Protein AF-0000000081537541 (afdb_homodimer)

Nearest PDB structures (foldseek):
  6d6q-assembly1_D  TM=9.094E-01  e=2.264E-18  Homo sapiens
  5g06-assembly1_D  TM=9.014E-01  e=6.339E-17  Saccharomyces cerevisiae
  8r1o-assembly1_D  TM=8.313E-01  e=4.407E-17  Thermochaetoides thermophila DSM 1495
  3hkm-assembly1_A  TM=9.143E-01  e=2.128E-15  Oryza sativa Japonica Group
  3hkm-assembly2_B  TM=8.885E-01  e=9.682E-16  Oryza sativa Japonica Group

Organism: NCBI:txid157183

Structure (mmCIF, N/CA/C/O backbone):
data_AF-0000000081537541-model_v1
#
loop_
_entity.id
_entity.type
_entity.pdbx_description
1 polymer 'Exoribonuclease phosphorolytic domain-containing protein'
#
loop_
_atom_site.group_PDB
_atom_site.id
_atom_site.type_symbol
_atom_site.label_atom_id
_atom_site.label_alt_id
_atom_site.label_comp_id
_atom_site.label_asym_id
_atom_site.label_entity_id
_atom_site.label_seq_id
_atom_site.pdbx_PDB_ins_code
_atom_site.Cartn_x
_atom_site.Cartn_y
_atom_site.Cartn_z
_atom_site.occupancy
_atom_site.B_iso_or_equiv
_atom_site.auth_seq_id
_atom_site.auth_comp_id
_atom_site.auth_asym_id
_atom_site.auth_atom_id
_atom_site.pdbx_PDB_model_num
ATOM 1 N N . MET A 1 1 ? -30.278 13.221 5.027 1 41.8 1 MET A N 1
ATOM 2 C CA . MET A 1 1 ? -29.806 13.051 3.656 1 41.8 1 MET A CA 1
ATOM 3 C C . MET A 1 1 ? -28.626 12.086 3.602 1 41.8 1 MET A C 1
ATOM 5 O O . MET A 1 1 ? -27.782 12.081 4.499 1 41.8 1 MET A O 1
ATOM 9 N N . SER A 1 2 ? -28.846 10.887 2.938 1 62.01 2 SER A N 1
ATOM 10 C CA . SER A 1 2 ? -27.91 9.779 2.782 1 62.01 2 SER A CA 1
ATOM 11 C C . SER A 1 2 ? -26.612 10.239 2.128 1 62.01 2 SER A C 1
ATOM 13 O O . SER A 1 2 ? -26.621 11.137 1.283 1 62.01 2 SER A O 1
ATOM 15 N N . ARG A 1 3 ? -25.535 10.062 2.59 1 80.06 3 ARG A N 1
ATOM 16 C CA . ARG A 1 3 ? -24.21 10.43 2.101 1 80.06 3 ARG A CA 1
ATOM 17 C C . ARG A 1 3 ? -23.972 9.879 0.699 1 80.06 3 ARG A C 1
ATOM 19 O O . ARG A 1 3 ? -24.306 8.727 0.414 1 80.06 3 ARG A O 1
ATOM 26 N N . THR A 1 4 ? -23.717 10.811 -0.245 1 85.95 4 THR A N 1
ATOM 27 C CA . THR A 1 4 ? -23.354 10.396 -1.595 1 85.95 4 THR A CA 1
ATOM 28 C C . THR A 1 4 ? -22.022 9.651 -1.591 1 85.95 4 THR A C 1
ATOM 30 O O . THR A 1 4 ? -21.252 9.749 -0.634 1 85.95 4 THR A O 1
ATOM 33 N N . PRO A 1 5 ? -21.717 8.921 -2.651 1 89.85 5 PRO A N 1
ATOM 34 C CA . PRO A 1 5 ? -20.464 8.166 -2.719 1 89.85 5 PRO A CA 1
ATOM 35 C C . PRO A 1 5 ? -19.231 9.068 -2.712 1 89.85 5 PRO A C 1
ATOM 37 O O . PRO A 1 5 ? -18.135 8.618 -2.368 1 89.85 5 PRO A O 1
ATOM 40 N N . THR A 1 6 ? -19.366 10.338 -3.056 1 91.98 6 THR A N 1
ATOM 41 C CA . THR A 1 6 ? -18.22 11.233 -3.167 1 91.98 6 THR A CA 1
ATOM 42 C C . THR A 1 6 ? -18.161 12.187 -1.977 1 91.98 6 THR A C 1
ATOM 44 O O . THR A 1 6 ? -17.388 13.147 -1.982 1 91.98 6 THR A O 1
ATOM 47 N N . GLN A 1 7 ? -18.964 11.912 -1.019 1 91.94 7 GLN A N 1
ATOM 48 C CA . GLN A 1 7 ? -19.024 12.766 0.162 1 91.94 7 GLN A CA 1
ATOM 49 C C . GLN A 1 7 ? -18.279 12.136 1.336 1 91.94 7 GLN A C 1
ATOM 51 O O . GLN A 1 7 ? -18.462 10.953 1.631 1 91.94 7 GLN A O 1
ATOM 56 N N . LEU A 1 8 ? -17.426 12.967 1.926 1 94.49 8 LEU A N 1
ATOM 57 C CA . LEU A 1 8 ? -16.772 12.513 3.148 1 94.49 8 LEU A CA 1
ATOM 58 C C . LEU A 1 8 ? -17.734 12.56 4.33 1 94.49 8 LEU A C 1
ATOM 60 O O . LEU A 1 8 ? -18.657 13.377 4.352 1 94.49 8 LEU A O 1
ATOM 64 N N . ARG A 1 9 ? -17.553 11.745 5.295 1 90.5 9 ARG A N 1
ATOM 65 C CA . ARG A 1 9 ? -18.216 11.934 6.581 1 90.5 9 ARG A CA 1
ATOM 66 C C . ARG A 1 9 ? -17.765 13.232 7.244 1 90.5 9 ARG A C 1
ATOM 68 O O . ARG A 1 9 ? -16.705 13.767 6.915 1 90.5 9 ARG A O 1
ATOM 75 N N . PRO A 1 10 ? -18.535 13.69 8.123 1 90.2 10 PRO A N 1
ATOM 76 C CA . PRO A 1 10 ? -18.178 14.969 8.74 1 90.2 10 PRO A CA 1
ATOM 77 C C . PRO A 1 10 ? -16.797 14.945 9.392 1 90.2 10 PRO A C 1
ATOM 79 O O . PRO A 1 10 ? -16.43 13.956 10.032 1 90.2 10 PRO A O 1
ATOM 82 N N . LEU A 1 11 ? -16.083 16.007 9.199 1 93.42 11 LEU A N 1
ATOM 83 C CA . LEU A 1 11 ? -14.747 16.128 9.772 1 93.42 11 LEU A CA 1
ATOM 84 C C . LEU A 1 11 ? -14.787 16.9 11.086 1 93.42 11 LEU A C 1
ATOM 86 O O . LEU A 1 11 ? -15.536 17.87 11.218 1 93.42 11 LEU A O 1
ATOM 90 N N . SER A 1 12 ? -14.013 16.434 12.016 1 92.35 12 SER A N 1
ATOM 91 C CA . SER A 1 12 ? -13.843 17.16 13.27 1 92.35 12 SER A CA 1
ATOM 92 C C . SER A 1 12 ? -12.429 16.994 13.817 1 92.35 12 SER A C 1
ATOM 94 O O . SER A 1 12 ? -11.766 15.99 13.545 1 92.35 12 SER A O 1
ATOM 96 N N . ALA A 1 13 ? -11.96 17.975 14.47 1 92.68 13 ALA A N 1
ATOM 97 C CA . ALA A 1 13 ? -10.642 17.942 15.097 1 92.68 13 ALA A CA 1
ATOM 98 C C . ALA A 1 13 ? -10.608 18.816 16.348 1 92.68 13 ALA A C 1
ATOM 100 O O . ALA A 1 13 ? -11.321 19.818 16.432 1 92.68 13 ALA A O 1
ATOM 101 N N . GLN A 1 14 ? -9.84 18.409 17.329 1 88.6 14 GLN A N 1
ATOM 102 C CA . GLN A 1 14 ? -9.655 19.173 18.558 1 88.6 14 GLN A CA 1
ATOM 103 C C . GLN A 1 14 ? -8.18 19.248 18.942 1 88.6 14 GLN A C 1
ATOM 105 O O . GLN A 1 14 ? -7.409 18.332 18.648 1 88.6 14 GLN A O 1
ATOM 110 N N . ASN A 1 15 ? -7.78 20.378 19.541 1 78.97 15 ASN A N 1
ATOM 111 C CA . ASN A 1 15 ? -6.422 20.569 20.039 1 78.97 15 ASN A CA 1
ATOM 112 C C . ASN A 1 15 ? -6.3 20.164 21.505 1 78.97 15 ASN A C 1
ATOM 114 O O . ASN A 1 15 ? -7.308 19.994 22.192 1 78.97 15 ASN A O 1
ATOM 118 N N . ALA A 1 16 ? -4.911 20.306 21.774 1 64.26 16 ALA A N 1
ATOM 119 C CA . ALA A 1 16 ? -4.432 20.32 23.154 1 64.26 16 ALA A CA 1
ATOM 120 C C . ALA A 1 16 ? -5.161 19.28 23.999 1 64.26 16 ALA A C 1
ATOM 122 O O . ALA A 1 16 ? -5.603 19.574 25.112 1 64.26 16 ALA A O 1
ATOM 123 N N . VAL A 1 17 ? -5.255 18.131 23.371 1 61.14 17 VAL A N 1
ATOM 124 C CA . VAL A 1 17 ? -5.982 17.122 24.135 1 61.14 17 VAL A CA 1
ATOM 125 C C . VAL A 1 17 ? -5.088 16.57 25.243 1 61.14 17 VAL A C 1
ATOM 127 O O . VAL A 1 17 ? -5.583 16.091 26.267 1 61.14 17 VAL A O 1
ATOM 130 N N . LEU A 1 18 ? -3.679 16.8 24.879 1 61.13 18 LEU A N 1
ATOM 131 C CA . LEU A 1 18 ? -2.788 16.261 25.9 1 61.13 18 LEU A CA 1
ATOM 132 C C . LEU A 1 18 ? -1.829 17.334 26.405 1 61.13 18 LEU A C 1
ATOM 134 O O . LEU A 1 18 ? -1.05 17.892 25.629 1 61.13 18 LEU A O 1
ATOM 138 N N . ALA A 1 19 ? -1.828 17.711 27.63 1 59.05 19 ALA A N 1
ATOM 139 C CA . ALA A 1 19 ? -1.105 18.806 28.271 1 59.05 19 ALA A CA 1
ATOM 140 C C . ALA A 1 19 ? 0.403 18.588 28.193 1 59.05 19 ALA A C 1
ATOM 142 O O . ALA A 1 19 ? 1.172 19.548 28.098 1 59.05 19 ALA A O 1
ATOM 143 N N . ARG A 1 20 ? 0.815 17.466 28.244 1 65.25 20 ARG A N 1
ATOM 144 C CA . ARG A 1 20 ? 2.243 17.22 28.416 1 65.25 20 ARG A CA 1
ATOM 145 C C . ARG A 1 20 ? 2.933 17.034 27.069 1 65.25 20 ARG A C 1
ATOM 147 O O . ARG A 1 20 ? 4.163 17.004 26.994 1 65.25 20 ARG A O 1
ATOM 154 N N . ALA A 1 21 ? 2.219 17.134 26.056 1 74.71 21 ALA A N 1
ATOM 155 C CA . ALA A 1 21 ? 2.826 16.883 24.752 1 74.71 21 ALA A CA 1
ATOM 156 C C . ALA A 1 21 ? 3.203 18.19 24.061 1 74.71 21 ALA A C 1
ATOM 158 O O . ALA A 1 21 ? 2.642 19.245 24.366 1 74.71 21 ALA A O 1
ATOM 159 N N . ASP A 1 22 ? 4.3 18.241 23.325 1 86.07 22 ASP A N 1
ATOM 160 C CA . ASP A 1 22 ? 4.696 19.396 22.526 1 86.07 22 ASP A CA 1
ATOM 161 C C . ASP A 1 22 ? 3.655 19.705 21.452 1 86.07 22 ASP A C 1
ATOM 163 O O . ASP A 1 22 ? 3.555 20.842 20.986 1 86.07 22 ASP A O 1
ATOM 167 N N . GLY A 1 23 ? 2.85 18.68 21.104 1 91.35 23 GLY A N 1
ATOM 168 C CA . GLY A 1 23 ? 1.713 18.79 20.204 1 91.35 23 GLY A CA 1
ATOM 169 C C . GLY A 1 23 ? 0.689 17.688 20.4 1 91.35 23 GLY A C 1
ATOM 170 O O . GLY A 1 23 ? 1.04 16.566 20.769 1 91.35 23 GLY A O 1
ATOM 171 N N . SER A 1 24 ? -0.582 18.073 20.231 1 92.57 24 SER A N 1
ATOM 172 C CA . SER A 1 24 ? -1.637 17.071 20.346 1 92.57 24 SER A CA 1
ATOM 173 C C . SER A 1 24 ? -2.889 17.497 19.586 1 92.57 24 SER A C 1
ATOM 175 O O . SER A 1 24 ? -3.172 18.691 19.465 1 92.57 24 SER A O 1
ATOM 177 N N . ALA A 1 25 ? -3.553 16.448 19.109 1 92.96 25 ALA A N 1
ATOM 178 C CA . ALA A 1 25 ? -4.786 16.711 18.372 1 92.96 25 ALA A CA 1
ATOM 179 C C . ALA A 1 25 ? -5.638 15.45 18.259 1 92.96 25 ALA A C 1
ATOM 181 O O . ALA A 1 25 ? -5.132 14.336 18.41 1 92.96 25 ALA A O 1
ATOM 182 N N . SER A 1 26 ? -6.85 15.684 18.104 1 93.26 26 SER A N 1
ATOM 183 C CA . SER A 1 26 ? -7.761 14.621 17.69 1 93.26 26 SER A CA 1
ATOM 184 C C . SER A 1 26 ? -8.301 14.872 16.286 1 93.26 26 SER A C 1
ATOM 186 O O . SER A 1 26 ? -8.385 16.019 15.843 1 93.26 26 SER A O 1
ATOM 188 N N . PHE A 1 27 ? -8.568 13.876 15.579 1 95.29 27 PHE A N 1
ATOM 189 C CA . PHE A 1 27 ? -9.159 13.943 14.247 1 95.29 27 PHE A CA 1
ATOM 190 C C . PHE A 1 27 ? -10.207 12.852 14.065 1 95.29 27 PHE A C 1
ATOM 192 O O . PHE A 1 27 ? -10.023 11.724 14.527 1 95.29 27 PHE A O 1
ATOM 199 N N . ALA A 1 28 ? -11.29 13.265 13.313 1 94.23 28 ALA A N 1
ATOM 200 C CA . ALA A 1 28 ? -12.36 12.285 13.14 1 94.23 28 ALA A CA 1
ATOM 201 C C . ALA A 1 28 ? -12.96 12.369 11.739 1 94.23 28 ALA A C 1
ATOM 203 O O . ALA A 1 28 ? -13.147 13.464 11.202 1 94.23 28 ALA A O 1
ATOM 204 N N . PHE A 1 29 ? -13.134 11.23 11.118 1 94.03 29 PHE A N 1
ATOM 205 C CA . PHE A 1 29 ? -14.11 11.026 10.054 1 94.03 29 PHE A CA 1
ATOM 206 C C . PHE A 1 29 ? -15.423 10.495 10.617 1 94.03 29 PHE A C 1
ATOM 208 O O . PHE A 1 29 ? -15.536 9.307 10.927 1 94.03 29 PHE A O 1
ATOM 215 N N . GLY A 1 30 ? -16.422 11.344 10.685 1 89.93 30 GLY A N 1
ATOM 216 C CA . GLY A 1 30 ? -17.652 10.909 11.327 1 89.93 30 GLY A CA 1
ATOM 217 C C . GLY A 1 30 ? -17.439 10.398 12.74 1 89.93 30 GLY A C 1
ATOM 218 O O . GLY A 1 30 ? -16.883 11.105 13.584 1 89.93 30 GLY A O 1
ATOM 219 N N . THR A 1 31 ? -17.717 9.084 12.933 1 87.58 31 THR A N 1
ATOM 220 C CA . THR A 1 31 ? -17.631 8.517 14.274 1 87.58 31 THR A CA 1
ATOM 221 C C . THR A 1 31 ? -16.266 7.874 14.503 1 87.58 31 THR A C 1
ATOM 223 O O . THR A 1 31 ? -15.939 7.482 15.625 1 87.58 31 THR A O 1
ATOM 226 N N . LEU A 1 32 ? -15.522 7.751 13.523 1 90.87 32 LEU A N 1
ATOM 227 C CA . LEU A 1 32 ? -14.183 7.188 13.654 1 90.87 32 LEU A CA 1
ATOM 228 C C . LEU A 1 32 ? -13.172 8.27 14.018 1 90.87 32 LEU A C 1
ATOM 230 O O . LEU A 1 32 ? -12.977 9.224 13.261 1 90.87 32 LEU A O 1
ATOM 234 N N . SER A 1 33 ? -12.54 8.084 15.187 1 92.54 33 SER A N 1
ATOM 235 C CA . SER A 1 33 ? -11.642 9.138 15.646 1 92.54 33 SER A CA 1
ATOM 236 C C . SER A 1 33 ? -10.352 8.557 16.214 1 92.54 33 SER A C 1
ATOM 238 O O . SER A 1 33 ? -10.314 7.393 16.618 1 92.54 33 SER A O 1
ATOM 240 N N . ALA A 1 34 ? -9.296 9.393 16.137 1 93.64 34 ALA A N 1
ATOM 241 C CA . ALA A 1 34 ? -7.999 9.059 16.72 1 93.64 34 ALA A CA 1
ATOM 242 C C . ALA A 1 34 ? -7.399 10.26 17.447 1 93.64 34 ALA A C 1
ATOM 244 O O . ALA A 1 34 ? -7.619 11.407 17.051 1 93.64 34 ALA A O 1
ATOM 245 N N . TYR A 1 35 ? -6.671 9.921 18.572 1 92.98 35 TYR A N 1
ATOM 246 C CA . TYR A 1 35 ? -5.88 10.905 19.302 1 92.98 35 TYR A CA 1
ATOM 247 C C . TYR A 1 35 ? -4.397 10.759 18.98 1 92.98 35 TYR A C 1
ATOM 249 O O . TYR A 1 35 ? -3.878 9.643 18.908 1 92.98 35 TYR A O 1
ATOM 257 N N . ALA A 1 36 ? -3.809 11.853 18.728 1 94.93 36 ALA A N 1
ATOM 258 C CA . ALA A 1 36 ? -2.373 11.808 18.461 1 94.93 36 ALA A CA 1
ATOM 259 C C . ALA A 1 36 ? -1.627 12.843 19.299 1 94.93 36 ALA A C 1
ATOM 261 O O . ALA A 1 36 ? -2.165 13.91 19.602 1 94.93 36 ALA A O 1
ATOM 262 N N . SER A 1 37 ? -0.437 12.494 19.697 1 94.61 37 SER A N 1
ATOM 263 C CA . SER A 1 37 ? 0.449 13.403 20.417 1 94.61 37 SER A CA 1
ATOM 264 C C . SER A 1 37 ? 1.875 13.324 19.882 1 94.61 37 SER A C 1
ATOM 266 O O . SER A 1 37 ? 2.292 12.287 19.362 1 94.61 37 SER A O 1
ATOM 268 N N . THR A 1 38 ? 2.553 14.387 19.945 1 94.61 38 THR A N 1
ATOM 269 C CA . THR A 1 38 ? 3.954 14.472 19.549 1 94.61 38 THR A CA 1
ATOM 270 C C . THR A 1 38 ? 4.82 14.935 20.717 1 94.61 38 THR A C 1
ATOM 272 O O . THR A 1 38 ? 4.486 15.909 21.396 1 94.61 38 THR A O 1
ATOM 275 N N . THR A 1 39 ? 5.894 14.204 20.916 1 92.27 39 THR A N 1
ATOM 276 C CA . THR A 1 39 ? 6.879 14.569 21.928 1 92.27 39 THR A CA 1
ATOM 277 C C . THR A 1 39 ? 8.267 14.703 21.307 1 92.27 39 THR A C 1
ATOM 279 O O . THR A 1 39 ? 8.745 13.784 20.639 1 92.27 39 THR A O 1
ATOM 282 N N . GLY A 1 40 ? 8.871 15.788 21.619 1 85.83 40 GLY A N 1
ATOM 283 C CA . GLY A 1 40 ? 10.212 16.038 21.114 1 85.83 40 GLY A CA 1
ATOM 284 C C . GLY A 1 40 ? 10.285 17.231 20.18 1 85.83 40 GLY A C 1
ATOM 285 O O . GLY A 1 40 ? 9.276 17.894 19.931 1 85.83 40 GLY A O 1
ATOM 286 N N . PRO A 1 41 ? 11.532 17.513 19.891 1 86.76 41 PRO A N 1
ATOM 287 C CA . PRO A 1 41 ? 12.763 16.72 19.921 1 86.76 41 PRO A CA 1
ATOM 288 C C . PRO A 1 41 ? 13.332 16.566 21.33 1 86.76 41 PRO A C 1
ATOM 290 O O . PRO A 1 41 ? 13.369 17.534 22.094 1 86.76 41 PRO A O 1
ATOM 293 N N . LEU A 1 42 ? 13.545 15.268 21.615 1 85.33 42 LEU A N 1
ATOM 294 C CA . LEU A 1 42 ? 14.184 14.909 22.876 1 85.33 42 LEU A CA 1
ATOM 295 C C . LEU A 1 42 ? 15.579 14.342 22.636 1 85.33 42 LEU A C 1
ATOM 297 O O . LEU A 1 42 ? 15.859 13.805 21.562 1 85.33 42 LEU A O 1
ATOM 301 N N . GLU A 1 43 ? 16.421 14.558 23.546 1 80.12 43 GLU A N 1
ATOM 302 C CA . GLU A 1 43 ? 17.75 13.965 23.428 1 80.12 43 GLU A CA 1
ATOM 303 C C . GLU A 1 43 ? 17.669 12.444 23.328 1 80.12 43 GLU A C 1
ATOM 305 O O . GLU A 1 43 ? 16.934 11.805 24.084 1 80.12 43 GLU A O 1
ATOM 310 N N . SER A 1 44 ? 18.216 11.938 22.198 1 69.27 44 SER A N 1
ATOM 311 C CA . SER A 1 44 ? 18.191 10.503 21.931 1 69.27 44 SER A CA 1
ATOM 312 C C . SER A 1 44 ? 19.228 9.766 22.772 1 69.27 44 SER A C 1
ATOM 314 O O . SER A 1 44 ? 20.256 10.338 23.14 1 69.27 44 SER A O 1
ATOM 316 N N . ARG A 1 45 ? 18.95 8.627 23.171 1 65.06 45 ARG A N 1
ATOM 317 C CA . ARG A 1 45 ? 19.99 7.761 23.716 1 65.06 45 ARG A CA 1
ATOM 318 C C . ARG A 1 45 ? 21.029 7.418 22.654 1 65.06 45 ARG A C 1
ATOM 320 O O . ARG A 1 45 ? 20.707 7.335 21.467 1 65.06 45 ARG A O 1
ATOM 327 N N . ILE A 1 46 ? 22.093 7.283 23 1 55.13 46 ILE A N 1
ATOM 328 C CA . ILE A 1 46 ? 23.263 7.068 22.155 1 55.13 46 ILE A CA 1
ATOM 329 C C . ILE A 1 46 ? 22.974 5.956 21.149 1 55.13 46 ILE A C 1
ATOM 331 O O . ILE A 1 46 ? 23.321 6.072 19.971 1 55.13 46 ILE A O 1
ATOM 335 N N . ARG A 1 47 ? 22.352 4.911 21.48 1 54.92 47 ARG A N 1
ATOM 336 C CA . ARG A 1 47 ? 22.156 3.727 20.65 1 54.92 47 ARG A CA 1
ATOM 337 C C . ARG A 1 47 ? 21.179 4.01 19.513 1 54.92 47 ARG A C 1
ATOM 339 O O . ARG A 1 47 ? 21.264 3.396 18.448 1 54.92 47 ARG A O 1
ATOM 346 N N . ASP A 1 48 ? 20.327 4.963 19.767 1 58.48 48 ASP A N 1
ATOM 347 C CA . ASP A 1 48 ? 19.247 5.223 18.82 1 58.48 48 ASP A CA 1
ATOM 348 C C . ASP A 1 48 ? 19.535 6.47 17.987 1 58.48 48 ASP A C 1
ATOM 350 O O . ASP A 1 48 ? 18.735 6.848 17.129 1 58.48 48 ASP A O 1
ATOM 354 N N . GLU A 1 49 ? 20.669 6.93 18.189 1 62.96 49 GLU A N 1
ATOM 355 C CA . GLU A 1 49 ? 20.947 8.272 17.687 1 62.96 49 GLU A CA 1
ATOM 356 C C . GLU A 1 49 ? 21.407 8.232 16.232 1 62.96 49 GLU A C 1
ATOM 358 O O . GLU A 1 49 ? 22.157 7.337 15.837 1 62.96 49 GLU A O 1
ATOM 363 N N . LEU A 1 50 ? 20.583 9.037 15.54 1 68.75 50 LEU A N 1
ATOM 364 C CA . LEU A 1 50 ? 21.082 9.377 14.212 1 68.75 50 LEU A CA 1
ATOM 365 C C . LEU A 1 50 ? 21.852 10.693 14.241 1 68.75 50 LEU A C 1
ATOM 367 O O . LEU A 1 50 ? 21.336 11.709 14.714 1 68.75 50 LEU A O 1
ATOM 371 N N . ILE A 1 51 ? 23.04 10.67 13.921 1 70.85 51 ILE A N 1
ATOM 372 C CA . ILE A 1 51 ? 23.976 11.772 14.109 1 70.85 51 ILE A CA 1
ATOM 373 C C . ILE A 1 51 ? 23.533 12.973 13.276 1 70.85 51 ILE A C 1
ATOM 375 O O . ILE A 1 51 ? 23.676 14.121 13.705 1 70.85 51 ILE A O 1
ATOM 379 N N . ASP A 1 52 ? 22.835 12.723 12.185 1 75.26 52 ASP A N 1
ATOM 380 C CA . ASP A 1 52 ? 22.614 13.824 11.253 1 75.26 52 ASP A CA 1
ATOM 381 C C . ASP A 1 52 ? 21.147 14.246 11.239 1 75.26 52 ASP A C 1
ATOM 383 O O . ASP A 1 52 ? 20.778 15.207 10.561 1 75.26 52 ASP A O 1
ATOM 387 N N . ARG A 1 53 ? 20.333 13.562 12.02 1 80.72 53 ARG A N 1
ATOM 388 C CA . ARG A 1 53 ? 18.911 13.893 12.029 1 80.72 53 ARG A CA 1
ATOM 389 C C . ARG A 1 53 ? 18.221 13.31 13.258 1 80.72 53 ARG A C 1
ATOM 391 O O . ARG A 1 53 ? 18.785 12.457 13.946 1 80.72 53 ARG A O 1
ATOM 398 N N . ALA A 1 54 ? 17.068 13.822 13.506 1 84.83 54 ALA A N 1
ATOM 399 C CA . ALA A 1 54 ? 16.249 13.248 14.571 1 84.83 54 ALA A CA 1
ATOM 400 C C . ALA A 1 54 ? 15.679 11.895 14.156 1 84.83 54 ALA A C 1
ATOM 402 O O . ALA A 1 54 ? 15.28 11.709 13.004 1 84.83 54 ALA A O 1
ATOM 403 N N . ALA A 1 55 ? 15.658 11.039 15.087 1 86.51 55 ALA A N 1
ATOM 404 C CA . ALA A 1 55 ? 14.934 9.788 14.872 1 86.51 55 ALA A CA 1
ATOM 405 C C . ALA A 1 55 ? 13.43 9.991 15.034 1 86.51 55 ALA A C 1
ATOM 407 O O . ALA A 1 55 ? 12.988 10.72 15.924 1 86.51 55 ALA A O 1
ATOM 408 N N . LEU A 1 56 ? 12.691 9.43 14.147 1 89.66 56 LEU A N 1
ATOM 409 C CA . LEU A 1 56 ? 11.237 9.522 14.225 1 89.66 56 LEU A CA 1
ATOM 410 C C . LEU A 1 56 ? 10.63 8.188 14.645 1 89.66 56 LEU A C 1
ATOM 412 O O . LEU A 1 56 ? 10.89 7.158 14.019 1 89.66 56 LEU A O 1
ATOM 416 N N . GLN A 1 57 ? 9.926 8.208 15.716 1 88.98 57 GLN A N 1
ATOM 417 C CA . GLN A 1 57 ? 9.221 7.025 16.2 1 88.98 57 GLN A CA 1
ATOM 418 C C . GLN A 1 57 ? 7.709 7.219 16.13 1 88.98 57 GLN A C 1
ATOM 420 O O . GLN A 1 57 ? 7.184 8.227 16.607 1 88.98 57 GLN A O 1
ATOM 425 N N . ILE A 1 58 ? 7.028 6.302 15.547 1 92.69 58 ILE A N 1
ATOM 426 C CA . ILE A 1 58 ? 5.574 6.356 15.445 1 92.69 58 ILE A CA 1
ATOM 427 C C . ILE A 1 58 ? 4.962 5.145 16.146 1 92.69 58 ILE A C 1
ATOM 429 O O . ILE A 1 58 ? 5.178 4.005 15.73 1 92.69 58 ILE A O 1
ATOM 433 N N . ASN A 1 59 ? 4.198 5.429 17.162 1 91.3 59 ASN A N 1
ATOM 434 C CA . ASN A 1 59 ? 3.522 4.39 17.934 1 91.3 59 ASN A CA 1
ATOM 435 C C . ASN A 1 59 ? 2.009 4.447 17.746 1 91.3 59 ASN A C 1
ATOM 437 O O . ASN A 1 59 ? 1.383 5.472 18.022 1 91.3 59 ASN A O 1
ATOM 441 N N . ILE A 1 60 ? 1.455 3.349 17.36 1 91.16 60 ILE A N 1
ATOM 442 C CA . ILE A 1 60 ? 0.02 3.296 17.103 1 91.16 60 ILE A CA 1
ATOM 443 C C . ILE A 1 60 ? -0.638 2.296 18.051 1 91.16 60 ILE A C 1
ATOM 445 O O . ILE A 1 60 ? -0.21 1.142 18.14 1 91.16 60 ILE A O 1
ATOM 449 N N . THR A 1 61 ? -1.613 2.739 18.735 1 86.01 61 THR A N 1
ATOM 450 C CA . THR A 1 61 ? -2.392 1.89 19.63 1 86.01 61 THR A CA 1
ATOM 451 C C . THR A 1 61 ? -3.792 1.653 19.068 1 86.01 61 THR A C 1
ATOM 453 O O . THR A 1 61 ? -4.514 2.606 18.767 1 86.01 61 THR A O 1
ATOM 456 N N . PRO A 1 62 ? -4.112 0.359 18.932 1 81.29 62 PRO A N 1
ATOM 457 C CA . PRO A 1 62 ? -5.445 0.057 18.406 1 81.29 62 PRO A CA 1
ATOM 458 C C . PRO A 1 62 ? -6.559 0.384 19.398 1 81.29 62 PRO A C 1
ATOM 460 O O . PRO A 1 62 ? -6.284 0.809 20.523 1 81.29 62 PRO A O 1
ATOM 463 N N . LEU A 1 63 ? -7.829 0.302 18.821 1 71.4 63 LEU A N 1
ATOM 464 C CA . LEU A 1 63 ? -9.022 0.612 19.602 1 71.4 63 LEU A CA 1
ATOM 465 C C . LEU A 1 63 ? -9.088 -0.252 20.857 1 71.4 63 LEU A C 1
ATOM 467 O O . LEU A 1 63 ? -9.427 0.239 21.937 1 71.4 63 LEU A O 1
ATOM 471 N N . THR A 1 64 ? -8.81 -1.53 20.546 1 64.3 64 THR A N 1
ATOM 472 C CA . THR A 1 64 ? -8.876 -2.431 21.691 1 64.3 64 THR A CA 1
ATOM 473 C C . THR A 1 64 ? -7.518 -3.08 21.947 1 64.3 64 THR A C 1
ATOM 475 O O . THR A 1 64 ? -6.885 -3.593 21.022 1 64.3 64 THR A O 1
ATOM 478 N N . GLY A 1 65 ? -7.026 -2.877 23.193 1 63.99 65 GLY A N 1
ATOM 479 C CA . GLY A 1 65 ? -5.897 -3.687 23.622 1 63.99 65 GLY A CA 1
ATOM 480 C C . GLY A 1 65 ? -4.563 -2.981 23.468 1 63.99 65 GLY A C 1
ATOM 481 O O . GLY A 1 65 ? -4.515 -1.758 23.323 1 63.99 65 GLY A O 1
ATOM 482 N N . LEU A 1 66 ? -3.538 -3.706 23.668 1 66.95 66 LEU A N 1
ATOM 483 C CA . LEU A 1 66 ? -2.144 -3.283 23.595 1 66.95 66 LEU A CA 1
ATOM 484 C C . LEU A 1 66 ? -1.644 -3.3 22.154 1 66.95 66 LEU A C 1
ATOM 486 O O . LEU A 1 66 ? -2.237 -3.958 21.295 1 66.95 66 LEU A O 1
ATOM 490 N N . PRO A 1 67 ? -0.756 -2.498 21.934 1 67.21 67 PRO A N 1
ATOM 491 C CA . PRO A 1 67 ? -0.163 -2.526 20.595 1 67.21 67 PRO A CA 1
ATOM 492 C C . PRO A 1 67 ? 0.13 -3.944 20.11 1 67.21 67 PRO A C 1
ATOM 494 O O . PRO A 1 67 ? 0.625 -4.773 20.877 1 67.21 67 PRO A O 1
ATOM 497 N N . THR A 1 68 ? -0.404 -4.177 18.977 1 71.03 68 THR A N 1
ATOM 498 C CA . THR A 1 68 ? -0.243 -5.477 18.335 1 71.03 68 THR A CA 1
ATOM 499 C C . THR A 1 68 ? 0.863 -5.427 17.284 1 71.03 68 THR A C 1
ATOM 501 O O . THR A 1 68 ? 1.465 -4.375 17.058 1 71.03 68 THR A O 1
ATOM 504 N N . ILE A 1 69 ? 1.23 -6.558 16.777 1 67.15 69 ILE A N 1
ATOM 505 C CA . ILE A 1 69 ? 2.193 -6.689 15.69 1 67.15 69 ILE A CA 1
ATOM 506 C C . ILE A 1 69 ? 1.745 -5.845 14.499 1 67.15 69 ILE A C 1
ATOM 508 O O . ILE A 1 69 ? 2.56 -5.17 13.866 1 67.15 69 ILE A O 1
ATOM 512 N N . SER A 1 70 ? 0.517 -5.788 14.266 1 71.86 70 SER A N 1
ATOM 513 C CA . SER A 1 70 ? -0.029 -5.02 13.151 1 71.86 70 SER A CA 1
ATOM 514 C C . SER A 1 70 ? 0.151 -3.522 13.372 1 71.86 70 SER A C 1
ATOM 516 O O . SER A 1 70 ? 0.458 -2.783 12.435 1 71.86 70 SER A O 1
ATOM 518 N N . SER A 1 71 ? 0.019 -3.07 14.58 1 80.78 71 SER A N 1
ATOM 519 C CA . SER A 1 71 ? 0.172 -1.656 14.906 1 80.78 71 SER A CA 1
ATOM 520 C C . SER A 1 71 ? 1.62 -1.204 14.744 1 80.78 71 SER A C 1
ATOM 522 O O . SER A 1 71 ? 1.882 -0.115 14.229 1 80.78 71 SER A O 1
ATOM 524 N N . ARG A 1 72 ? 2.458 -2.072 15.177 1 78.46 72 ARG A N 1
ATOM 525 C CA . ARG A 1 72 ? 3.874 -1.742 15.049 1 78.46 72 ARG A CA 1
ATOM 526 C C . ARG A 1 72 ? 4.3 -1.713 13.585 1 78.46 72 ARG A C 1
ATOM 528 O O . ARG A 1 72 ? 5.089 -0.858 13.179 1 78.46 72 ARG A O 1
ATOM 535 N N . GLY A 1 73 ? 3.793 -2.666 12.89 1 77.71 73 GLY A N 1
ATOM 536 C CA . GLY A 1 73 ? 4.063 -2.682 11.461 1 77.71 73 GLY A CA 1
ATOM 537 C C . GLY A 1 73 ? 3.575 -1.436 10.747 1 77.71 73 GLY A C 1
ATOM 538 O O . GLY A 1 73 ? 4.29 -0.868 9.919 1 77.71 73 GLY A O 1
ATOM 539 N N . LEU A 1 74 ? 2.379 -1.048 11.07 1 83.46 74 LEU A N 1
ATOM 540 C CA . LEU A 1 74 ? 1.834 0.165 10.472 1 83.46 74 LEU A CA 1
ATOM 541 C C . LEU A 1 74 ? 2.675 1.381 10.845 1 83.46 74 LEU A C 1
ATOM 543 O O . LEU A 1 74 ? 2.963 2.227 9.995 1 83.46 74 LEU A O 1
ATOM 547 N N . GLY A 1 75 ? 3.066 1.467 12.083 1 86.56 75 GLY A N 1
ATOM 548 C CA . GLY A 1 75 ? 3.923 2.557 12.521 1 86.56 75 GLY A CA 1
ATOM 549 C C . GLY A 1 75 ? 5.219 2.649 11.738 1 86.56 75 GLY A C 1
ATOM 550 O O . GLY A 1 75 ? 5.633 3.739 11.339 1 86.56 75 GLY A O 1
ATOM 551 N N . GLN A 1 76 ? 5.783 1.548 11.525 1 79.32 76 GLN A N 1
ATOM 552 C CA . GLN A 1 76 ? 7.021 1.508 10.753 1 79.32 76 GLN A CA 1
ATOM 553 C C . GLN A 1 76 ? 6.781 1.93 9.306 1 79.32 76 GLN A C 1
ATOM 555 O O . GLN A 1 76 ? 7.617 2.607 8.705 1 79.32 76 GLN A O 1
ATOM 560 N N . GLY A 1 77 ? 5.658 1.544 8.823 1 79.39 77 GLY A N 1
ATOM 561 C CA . GLY A 1 77 ? 5.308 1.917 7.462 1 79.39 77 GLY A CA 1
ATOM 562 C C . GLY A 1 77 ? 5.06 3.404 7.296 1 79.39 77 GLY A C 1
ATOM 563 O O . GLY A 1 77 ? 5.39 3.982 6.258 1 79.39 77 GLY A O 1
ATOM 564 N N . LEU A 1 78 ? 4.541 3.981 8.32 1 89.14 78 LEU A N 1
ATOM 565 C CA . LEU A 1 78 ? 4.185 5.393 8.246 1 89.14 78 LEU A CA 1
ATOM 566 C C . LEU A 1 78 ? 5.386 6.275 8.573 1 89.14 78 LEU A C 1
ATOM 568 O O . LEU A 1 78 ? 5.353 7.486 8.344 1 89.14 78 LEU A O 1
ATOM 572 N N . ARG A 1 79 ? 6.388 5.724 9.094 1 87.39 79 ARG A N 1
ATOM 573 C CA . ARG A 1 79 ? 7.588 6.479 9.439 1 87.39 79 ARG A CA 1
ATOM 574 C C . ARG A 1 79 ? 8.161 7.186 8.215 1 87.39 79 ARG A C 1
ATOM 576 O O . ARG A 1 79 ? 8.502 8.369 8.279 1 87.39 79 ARG A O 1
ATOM 583 N N . GLU A 1 80 ? 8.254 6.451 7.132 1 82.44 80 GLU A N 1
ATOM 584 C CA . GLU A 1 80 ? 8.82 7.026 5.916 1 82.44 80 GLU A CA 1
ATOM 585 C C . GLU A 1 80 ? 7.978 8.196 5.415 1 82.44 80 GLU A C 1
ATOM 587 O O . GLU A 1 80 ? 8.516 9.177 4.896 1 82.44 80 GLU A O 1
ATOM 592 N N . LEU A 1 81 ? 6.761 8.012 5.569 1 90.33 81 LEU A N 1
ATOM 593 C CA . LEU A 1 81 ? 5.85 9.078 5.166 1 90.33 81 LEU A CA 1
ATOM 594 C C . LEU A 1 81 ? 6.152 10.367 5.924 1 90.33 81 LEU A C 1
ATOM 596 O O . LEU A 1 81 ? 6.388 11.411 5.312 1 90.33 81 LEU A O 1
ATOM 600 N N . PHE A 1 82 ? 6.25 10.323 7.186 1 92.85 82 PHE A N 1
ATOM 601 C CA . PHE A 1 82 ? 6.403 11.535 7.982 1 92.85 82 PHE A CA 1
ATOM 602 C C . PHE A 1 82 ? 7.854 12 7.986 1 92.85 82 PHE A C 1
ATOM 604 O O . PHE A 1 82 ? 8.131 13.184 8.194 1 92.85 82 PHE A O 1
ATOM 611 N N . GLU A 1 83 ? 8.763 11.076 7.771 1 86.6 83 GLU A N 1
ATOM 612 C CA . GLU A 1 83 ? 10.156 11.483 7.617 1 86.6 83 GLU A CA 1
ATOM 613 C C . GLU A 1 83 ? 10.342 12.36 6.382 1 86.6 83 GLU A C 1
ATOM 615 O O . GLU A 1 83 ? 11.242 13.201 6.341 1 86.6 83 GLU A O 1
ATOM 620 N N . SER A 1 84 ? 9.502 12.134 5.464 1 84.99 84 SER A N 1
ATOM 621 C CA . SER A 1 84 ? 9.617 12.889 4.221 1 84.99 84 SER A CA 1
ATOM 622 C C . SER A 1 84 ? 9.027 14.288 4.368 1 84.99 84 SER A C 1
ATOM 624 O O . SER A 1 84 ? 9.271 15.161 3.532 1 84.99 84 SER A O 1
ATOM 626 N N . VAL A 1 85 ? 8.309 14.486 5.408 1 89.4 85 VAL A N 1
ATOM 627 C CA . VAL A 1 85 ? 7.616 15.766 5.5 1 89.4 85 VAL A CA 1
ATOM 628 C C . VAL A 1 85 ? 8.201 16.59 6.645 1 89.4 85 VAL A C 1
ATOM 630 O O . VAL A 1 85 ? 8.23 17.821 6.581 1 89.4 85 VAL A O 1
ATOM 633 N N . VAL A 1 86 ? 8.719 15.954 7.694 1 89.99 86 VAL A N 1
ATOM 634 C CA . VAL A 1 86 ? 9.275 16.657 8.845 1 89.99 86 VAL A CA 1
ATOM 635 C C . VAL A 1 86 ? 10.751 16.96 8.602 1 89.99 86 VAL A C 1
ATOM 637 O O . VAL A 1 86 ? 11.497 16.102 8.124 1 89.99 86 VAL A O 1
ATOM 640 N N . LEU A 1 87 ? 11.172 18.156 8.915 1 89.37 87 LEU A N 1
ATOM 641 C CA . LEU A 1 87 ? 12.573 18.53 8.751 1 89.37 87 LEU A CA 1
ATOM 642 C C . LEU A 1 87 ? 13.409 18.035 9.927 1 89.37 87 LEU A C 1
ATOM 644 O O . LEU A 1 87 ? 13.886 18.836 10.734 1 89.37 87 LEU A O 1
ATOM 648 N N . LEU A 1 88 ? 13.693 16.802 9.872 1 86.38 88 LEU A N 1
ATOM 649 C CA . LEU A 1 88 ? 14.36 16.124 10.978 1 86.38 88 LEU A CA 1
ATOM 650 C C . LEU A 1 88 ? 15.831 16.52 11.052 1 86.38 88 LEU A C 1
ATOM 652 O O . LEU A 1 88 ? 16.467 16.366 12.097 1 86.38 88 LEU A O 1
ATOM 656 N N . HIS A 1 89 ? 16.4 17 9.946 1 84.69 89 HIS A N 1
ATOM 657 C CA . HIS A 1 89 ? 17.812 17.364 9.91 1 84.69 89 HIS A CA 1
ATOM 658 C C . HIS A 1 89 ? 18.087 18.591 10.773 1 84.69 89 HIS A C 1
ATOM 660 O O . HIS A 1 89 ? 19.24 18.875 11.105 1 84.69 89 HIS A O 1
ATOM 666 N N . LEU A 1 90 ? 17.064 19.331 11.187 1 88.34 90 LEU A N 1
ATOM 667 C CA . LEU A 1 90 ? 17.2 20.504 12.044 1 88.34 90 LEU A CA 1
ATOM 668 C C . LEU A 1 90 ? 17.396 20.094 13.5 1 88.34 90 LEU A C 1
ATOM 670 O O . LEU A 1 90 ? 17.753 20.923 14.34 1 88.34 90 LEU A O 1
ATOM 674 N N . HIS A 1 91 ? 17.255 18.777 13.82 1 87.94 91 HIS A N 1
ATOM 675 C CA . HIS A 1 91 ? 17.308 18.318 15.203 1 87.94 91 HIS A CA 1
ATOM 676 C C . HIS A 1 91 ? 18.161 17.061 15.333 1 87.94 91 HIS A C 1
ATOM 678 O O . HIS A 1 91 ? 17.669 16.012 15.754 1 87.94 91 HIS A O 1
ATOM 684 N N . PRO A 1 92 ? 19.403 17.229 15.07 1 84.21 92 PRO A N 1
ATOM 685 C CA . PRO A 1 92 ? 20.272 16.053 15.156 1 84.21 92 PRO A CA 1
ATOM 686 C C . PRO A 1 92 ? 20.354 15.482 16.57 1 84.21 92 PRO A C 1
ATOM 688 O O . PRO A 1 92 ? 20.165 16.212 17.546 1 84.21 92 PRO A O 1
ATOM 691 N N . ARG A 1 93 ? 20.552 14.208 16.631 1 84.77 93 ARG A N 1
ATOM 692 C CA . ARG A 1 93 ? 20.767 13.502 17.89 1 84.77 93 ARG A CA 1
ATOM 693 C C . ARG A 1 93 ? 19.549 13.619 18.799 1 84.77 93 ARG A C 1
ATOM 695 O O . ARG A 1 93 ? 19.687 13.8 20.01 1 84.77 93 ARG A O 1
ATOM 702 N N . SER A 1 94 ? 18.454 13.763 18.185 1 88.9 94 SER A N 1
ATOM 703 C CA . SER A 1 94 ? 17.202 13.862 18.928 1 88.9 94 SER A CA 1
ATOM 704 C C . SER A 1 94 ? 16.187 12.835 18.441 1 88.9 94 SER A C 1
ATOM 706 O O . SER A 1 94 ? 16.449 12.099 17.487 1 88.9 94 SER A O 1
ATOM 708 N N . VAL A 1 95 ? 15.173 12.722 19.261 1 90.09 95 VAL A N 1
ATOM 709 C CA . VAL A 1 95 ? 14.101 11.801 18.898 1 90.09 95 VAL A CA 1
ATOM 710 C C . VAL A 1 95 ? 12.759 12.527 18.937 1 90.09 95 VAL A C 1
ATOM 712 O O . VAL A 1 95 ? 12.501 13.321 19.845 1 90.09 95 VAL A O 1
ATOM 715 N N . VAL A 1 96 ? 11.988 12.383 17.94 1 92.4 96 VAL A N 1
ATOM 716 C CA . VAL A 1 96 ? 10.6 12.832 17.893 1 92.4 96 VAL A CA 1
ATOM 717 C C . VAL A 1 96 ? 9.664 11.627 17.955 1 92.4 96 VAL A C 1
ATOM 719 O O . VAL A 1 96 ? 9.774 10.706 17.142 1 92.4 96 VAL A O 1
ATOM 722 N N . GLN A 1 97 ? 8.836 11.651 18.937 1 93.22 97 GLN A N 1
ATOM 723 C CA . GLN A 1 97 ? 7.898 10.546 19.106 1 93.22 97 GLN A CA 1
ATOM 724 C C . GLN A 1 97 ? 6.471 10.982 18.785 1 93.22 97 GLN A C 1
ATOM 726 O O . GLN A 1 97 ? 5.991 11.988 19.31 1 93.22 97 GLN A O 1
ATOM 731 N N . VAL A 1 98 ? 5.839 10.235 17.905 1 95.14 98 VAL A N 1
ATOM 732 C CA . VAL A 1 98 ? 4.43 10.445 17.59 1 95.14 98 VAL A CA 1
ATOM 733 C C . VAL A 1 98 ? 3.607 9.258 18.086 1 95.14 98 VAL A C 1
ATOM 735 O O . VAL A 1 98 ? 3.835 8.12 17.671 1 95.14 98 VAL A O 1
ATOM 738 N N . ASN A 1 99 ? 2.685 9.534 18.98 1 93.22 99 ASN A N 1
ATOM 739 C CA . ASN A 1 99 ? 1.799 8.509 19.519 1 93.22 99 ASN A CA 1
ATOM 740 C C . ASN A 1 99 ? 0.362 8.703 19.042 1 93.22 99 ASN A C 1
ATOM 742 O O . ASN A 1 99 ? -0.214 9.778 19.215 1 93.22 99 ASN A O 1
ATOM 746 N N . VAL A 1 100 ? -0.189 7.704 18.434 1 94.14 100 VAL A N 1
ATOM 747 C CA . VAL A 1 100 ? -1.556 7.78 17.928 1 94.14 100 VAL A CA 1
ATOM 748 C C . VAL A 1 100 ? -2.405 6.683 18.565 1 94.14 100 VAL A C 1
ATOM 750 O O . VAL A 1 100 ? -2.008 5.516 18.587 1 94.14 100 VAL A O 1
ATOM 753 N N . GLN A 1 101 ? -3.54 7.052 19.028 1 90.53 101 GLN A N 1
ATOM 754 C CA . GLN A 1 101 ? -4.486 6.119 19.63 1 90.53 101 GLN A CA 1
ATOM 755 C C . GLN A 1 101 ? -5.848 6.199 18.947 1 90.53 101 GLN A C 1
ATOM 757 O O . GLN A 1 101 ? -6.476 7.26 18.926 1 90.53 101 GLN A O 1
ATOM 762 N N . LEU A 1 102 ? -6.197 5.118 18.426 1 88.76 102 LEU A N 1
ATOM 763 C CA . LEU A 1 102 ? -7.567 5.044 17.93 1 88.76 102 LEU A CA 1
ATOM 764 C C . LEU A 1 102 ? -8.562 5.017 19.086 1 88.76 102 LEU A C 1
ATOM 766 O O . LEU A 1 102 ? -8.399 4.244 20.033 1 88.76 102 LEU A O 1
ATOM 770 N N . VAL A 1 103 ? -9.533 5.887 19.18 1 78.05 103 VAL A N 1
ATOM 771 C CA . VAL A 1 103 ? -10.399 6.047 20.344 1 78.05 103 VAL A CA 1
ATOM 772 C C . VAL A 1 103 ? -11.791 5.503 20.031 1 78.05 103 VAL A C 1
ATOM 774 O O . VAL A 1 103 ? -12.405 4.835 20.866 1 78.05 103 VAL A O 1
ATOM 777 N N . THR A 1 104 ? -12.272 6.046 18.974 1 70.48 104 THR A N 1
ATOM 778 C CA . THR A 1 104 ? -13.618 5.591 18.642 1 70.48 104 THR A CA 1
ATOM 779 C C . THR A 1 104 ? -13.634 4.9 17.281 1 70.48 104 THR A C 1
ATOM 781 O O . THR A 1 104 ? -12.755 5.133 16.449 1 70.48 104 THR A O 1
ATOM 784 N N . GLY A 1 105 ? -14.255 3.814 17.231 1 62.51 105 GLY A N 1
ATOM 785 C CA . GLY A 1 105 ? -14.544 3.18 15.954 1 62.51 105 GLY A CA 1
ATOM 786 C C . GLY A 1 105 ? -16.03 3.025 15.687 1 62.51 105 GLY A C 1
ATOM 787 O O . GLY A 1 105 ? -16.853 3.263 16.573 1 62.51 105 GLY A O 1
ATOM 788 N N . PRO A 1 106 ? -16.317 3.232 14.345 1 50.17 106 PRO A N 1
ATOM 789 C CA . PRO A 1 106 ? -17.757 3.052 14.15 1 50.17 106 PRO A CA 1
ATOM 790 C C . PRO A 1 106 ? -18.343 1.965 15.049 1 50.17 106 PRO A C 1
ATOM 792 O O . PRO A 1 106 ? -17.641 1.022 15.421 1 50.17 106 PRO A O 1
ATOM 795 N N . PRO A 1 107 ? -19.363 2.38 15.688 1 43.91 107 PRO A N 1
ATOM 796 C CA . PRO A 1 107 ? -20.022 1.308 16.438 1 43.91 107 PRO A CA 1
ATOM 797 C C . PRO A 1 107 ? -19.829 -0.065 15.798 1 43.91 107 PRO A C 1
ATOM 799 O O . PRO A 1 107 ? -19.428 -0.157 14.635 1 43.91 107 PRO A O 1
ATOM 802 N N . GLY A 1 108 ? -20.28 -1.229 16.536 1 44.91 108 GLY A N 1
ATOM 803 C CA . GLY A 1 108 ? -20.264 -2.682 16.475 1 44.91 108 GLY A CA 1
ATOM 804 C C . GLY A 1 108 ? -20.57 -3.224 15.091 1 44.91 108 GLY A C 1
ATOM 805 O O . GLY A 1 108 ? -21.721 -3.541 14.784 1 44.91 108 GLY A O 1
ATOM 806 N N . PHE A 1 109 ? -20.24 -2.462 13.958 1 44.65 109 PHE A N 1
ATOM 807 C CA . PHE A 1 109 ? -20.696 -3.36 12.904 1 44.65 109 PHE A CA 1
ATOM 808 C C . PHE A 1 109 ? -20.21 -4.782 13.157 1 44.65 109 PHE A C 1
ATOM 810 O O . PHE A 1 109 ? -19.005 -5.022 13.264 1 44.65 109 PHE A O 1
ATOM 817 N N . VAL A 1 110 ? -21.036 -5.435 13.956 1 42.18 110 VAL A N 1
ATOM 818 C CA . VAL A 1 110 ? -20.854 -6.879 14.062 1 42.18 110 VAL A CA 1
ATOM 819 C C . VAL A 1 110 ? -21.186 -7.542 12.727 1 42.18 110 VAL A C 1
ATOM 821 O O . VAL A 1 110 ? -22.324 -7.47 12.258 1 42.18 110 VAL A O 1
ATOM 824 N N . PRO A 1 111 ? -20.172 -7.569 11.927 1 44.33 111 PRO A N 1
ATOM 825 C CA . PRO A 1 111 ? -20.578 -8.279 10.712 1 44.33 111 PRO A CA 1
ATOM 826 C C . PRO A 1 111 ? -21.619 -9.364 10.983 1 44.33 111 PRO A C 1
ATOM 828 O O . PRO A 1 111 ? -21.613 -9.976 12.054 1 44.33 111 PRO A O 1
ATOM 831 N N . PRO A 1 112 ? -22.984 -9.167 10.502 1 36.77 112 PRO A N 1
ATOM 832 C CA . PRO A 1 112 ? -23.867 -10.309 10.751 1 36.77 112 PRO A CA 1
ATOM 833 C C . PRO A 1 112 ? -23.107 -11.63 10.859 1 36.77 112 PRO A C 1
ATOM 835 O O . PRO A 1 112 ? -22.01 -11.761 10.311 1 36.77 112 PRO A O 1
ATOM 838 N N . SER A 1 113 ? -23.313 -12.297 12.09 1 31.29 113 SER A N 1
ATOM 839 C CA . SER A 1 113 ? -22.804 -13.664 12.14 1 31.29 113 SER A CA 1
ATOM 840 C C . SER A 1 113 ? -22.677 -14.258 10.742 1 31.29 113 SER A C 1
ATOM 842 O O . SER A 1 113 ? -23.614 -14.189 9.944 1 31.29 113 SER A O 1
ATOM 844 N N . ARG A 1 114 ? -21.611 -13.961 10.246 1 32.63 114 ARG A N 1
ATOM 845 C CA . ARG A 1 114 ? -21.588 -14.673 8.973 1 32.63 114 ARG A CA 1
ATOM 846 C C . ARG A 1 114 ? -22.531 -15.872 8.999 1 32.63 114 ARG A C 1
ATOM 848 O O . ARG A 1 114 ? -22.262 -16.865 9.679 1 32.63 114 ARG A O 1
ATOM 855 N N . THR A 1 115 ? -23.905 -15.808 9.363 1 29.63 115 THR A N 1
ATOM 856 C CA . THR A 1 115 ? -24.647 -16.971 8.889 1 29.63 115 THR A CA 1
ATOM 857 C C . THR A 1 115 ? -23.966 -17.588 7.67 1 29.63 115 THR A C 1
ATOM 859 O O . THR A 1 115 ? -23.21 -16.914 6.967 1 29.63 115 THR A O 1
ATOM 862 N N . SER A 1 116 ? -24.274 -18.946 7.603 1 27.35 116 SER A N 1
ATOM 863 C CA . SER A 1 116 ? -24.004 -19.862 6.5 1 27.35 116 SER A CA 1
ATOM 864 C C . SER A 1 116 ? -24.235 -19.187 5.152 1 27.35 116 SER A C 1
ATOM 866 O O . SER A 1 116 ? -25.205 -19.495 4.455 1 27.35 116 SER A O 1
ATOM 868 N N . VAL A 1 117 ? -24.712 -18.015 5.131 1 27.47 117 VAL A N 1
ATOM 869 C CA . VAL A 1 117 ? -25.244 -17.754 3.797 1 27.47 117 VAL A CA 1
ATOM 870 C C . VAL A 1 117 ? -24.473 -18.573 2.764 1 27.47 117 VAL A C 1
ATOM 872 O O . VAL A 1 117 ? -23.276 -18.822 2.928 1 27.47 117 VAL A O 1
ATOM 875 N N . THR A 1 118 ? -25.356 -19.196 2.017 1 25.65 118 THR A N 1
ATOM 876 C CA . THR A 1 118 ? -25.15 -19.877 0.744 1 25.65 118 THR A CA 1
ATOM 877 C C . THR A 1 118 ? -24.063 -19.182 -0.072 1 25.65 118 THR A C 1
ATOM 879 O O . THR A 1 118 ? -24.095 -17.962 -0.246 1 25.65 118 THR A O 1
ATOM 882 N N . SER A 1 119 ? -22.99 -19.493 0.17 1 26.38 119 SER A N 1
ATOM 883 C CA . SER A 1 119 ? -22.06 -19.507 -0.955 1 26.38 119 SER A CA 1
ATOM 884 C C . SER A 1 119 ? -22.801 -19.409 -2.285 1 26.38 119 SER A C 1
ATOM 886 O O . SER A 1 119 ? -23.201 -20.426 -2.855 1 26.38 119 SER A O 1
ATOM 888 N N . ASP A 1 120 ? -23.98 -18.775 -2.324 1 26.12 120 ASP A N 1
ATOM 889 C CA . ASP A 1 120 ? -24.489 -18.717 -3.69 1 26.12 120 ASP A CA 1
ATOM 890 C C . ASP A 1 120 ? -23.349 -18.573 -4.696 1 26.12 120 ASP A C 1
ATOM 892 O O . ASP A 1 120 ? -22.61 -17.587 -4.668 1 26.12 120 ASP A O 1
ATOM 896 N N . ALA A 1 121 ? -22.831 -19.621 -4.992 1 25.66 121 ALA A N 1
ATOM 897 C CA . ALA A 1 121 ? -22.308 -20.089 -6.273 1 25.66 121 ALA A CA 1
ATOM 898 C C . ALA A 1 121 ? -22.879 -19.273 -7.43 1 25.66 121 ALA A C 1
ATOM 900 O O . ALA A 1 121 ? -24.093 -19.256 -7.646 1 25.66 121 ALA A O 1
ATOM 901 N N . ILE A 1 122 ? -22.706 -17.979 -7.54 1 26.07 122 ILE A N 1
ATOM 902 C CA . ILE A 1 122 ? -23.228 -17.602 -8.849 1 26.07 122 ILE A CA 1
ATOM 903 C C . ILE A 1 122 ? -23.25 -18.822 -9.767 1 26.07 122 ILE A C 1
ATOM 905 O O . ILE A 1 122 ? -22.198 -19.307 -10.19 1 26.07 122 ILE A O 1
ATOM 909 N N . LEU A 1 123 ? -23.976 -19.776 -9.454 1 24.26 123 LEU A N 1
ATOM 910 C CA . LEU A 1 123 ? -24.509 -20.656 -10.487 1 24.26 123 LEU A CA 1
ATOM 911 C C . LEU A 1 123 ? -25.034 -19.85 -11.671 1 24.26 123 LEU A C 1
ATOM 913 O O . LEU A 1 123 ? -25.996 -19.092 -11.533 1 24.26 123 LEU A O 1
ATOM 917 N N . ILE A 1 124 ? -24.152 -19.289 -12.469 1 25.45 124 ILE A N 1
ATOM 918 C CA . ILE A 1 124 ? -24.642 -19.174 -13.838 1 25.45 124 ILE A CA 1
ATOM 919 C C . ILE A 1 124 ? -25.482 -20.4 -14.19 1 25.45 124 ILE A C 1
ATOM 921 O O . ILE A 1 124 ? -24.94 -21.451 -14.54 1 25.45 124 ILE A O 1
ATOM 925 N N . GLY A 1 125 ? -26.21 -20.949 -13.236 1 23.9 125 GLY A N 1
ATOM 926 C CA . GLY A 1 125 ? -27.278 -21.799 -13.737 1 23.9 125 GLY A CA 1
ATOM 927 C C . GLY A 1 125 ? -28.142 -21.118 -14.781 1 23.9 125 GLY A C 1
ATOM 928 O O . GLY A 1 125 ? -28.34 -19.902 -14.734 1 23.9 125 GLY A O 1
ATOM 929 N N . ASP A 1 126 ? -28.109 -21.777 -15.959 1 24.89 126 ASP A N 1
ATOM 930 C CA . ASP A 1 126 ? -29.117 -21.797 -17.015 1 24.89 126 ASP A CA 1
ATOM 931 C C . ASP A 1 126 ? -30.526 -21.823 -16.427 1 24.89 126 ASP A C 1
ATOM 933 O O . ASP A 1 126 ? -31.054 -22.891 -16.112 1 24.89 126 ASP A O 1
ATOM 937 N N . ASP A 1 127 ? -30.866 -21.323 -15.375 1 26.2 127 ASP A N 1
ATOM 938 C CA . ASP A 1 127 ? -32.317 -21.471 -15.326 1 26.2 127 ASP A CA 1
ATOM 939 C C . ASP A 1 127 ? -32.962 -21.001 -16.628 1 26.2 127 ASP A C 1
ATOM 941 O O . ASP A 1 127 ? -33.081 -19.798 -16.869 1 26.2 127 ASP A O 1
ATOM 945 N N . ASP A 1 128 ? -32.55 -21.767 -17.78 1 24.71 128 ASP A N 1
ATOM 946 C CA . ASP A 1 128 ? -33.534 -21.945 -18.843 1 24.71 128 ASP A CA 1
ATOM 947 C C . ASP A 1 128 ? -34.856 -22.469 -18.285 1 24.71 128 ASP A C 1
ATOM 949 O O . ASP A 1 128 ? -35 -23.669 -18.041 1 24.71 128 ASP A O 1
ATOM 953 N N . ASP A 1 129 ? -35.475 -22.068 -17.31 1 25.76 129 ASP A N 1
ATOM 954 C CA . ASP A 1 129 ? -36.861 -22.481 -17.507 1 25.76 129 ASP A CA 1
ATOM 955 C C . ASP A 1 129 ? -37.379 -22.035 -18.872 1 25.76 129 ASP A C 1
ATOM 957 O O . ASP A 1 129 ? -38.137 -21.068 -18.968 1 25.76 129 ASP A O 1
ATOM 961 N N . ASP A 1 130 ? -36.54 -21.642 -19.947 1 24.05 130 ASP A N 1
ATOM 962 C CA . ASP A 1 130 ? -37.428 -21.836 -21.089 1 24.05 130 ASP A CA 1
ATOM 963 C C . ASP A 1 130 ? -37.975 -23.261 -21.124 1 24.05 130 ASP A C 1
ATOM 965 O O . ASP A 1 130 ? -37.268 -24.212 -20.783 1 24.05 130 ASP A O 1
ATOM 969 N N . GLU A 1 131 ? -39.254 -23.46 -20.863 1 24.59 131 GLU A N 1
ATOM 970 C CA . GLU A 1 131 ? -40.114 -24.265 -21.726 1 24.59 131 GLU A CA 1
ATOM 971 C C . GLU A 1 131 ? -39.51 -24.419 -23.118 1 24.59 131 GLU A C 1
ATOM 973 O O . GLU A 1 131 ? -39.137 -23.43 -23.753 1 24.59 131 GLU A O 1
ATOM 978 N N . GLU A 1 132 ? -38.67 -25.533 -23.316 1 22.98 132 GLU A N 1
ATOM 979 C CA . GLU A 1 132 ? -38.494 -26.226 -24.589 1 22.98 132 GLU A CA 1
ATOM 980 C C . GLU A 1 132 ? -39.689 -25.999 -25.511 1 22.98 132 GLU A C 1
ATOM 982 O O . GLU A 1 132 ? -40.764 -26.562 -25.293 1 22.98 132 GLU A O 1
ATOM 987 N N . GLN A 1 133 ? -40.249 -24.738 -25.9 1 23.96 133 GLN A N 1
ATOM 988 C CA . GLN A 1 133 ? -40.582 -25.163 -27.256 1 23.96 133 GLN A CA 1
ATOM 989 C C . GLN A 1 133 ? -39.352 -25.7 -27.982 1 23.96 133 GLN A C 1
ATOM 991 O O . GLN A 1 133 ? -38.222 -25.328 -27.658 1 23.96 133 GLN A O 1
ATOM 996 N N . GLU A 1 134 ? -39.264 -26.786 -28.928 1 23.68 134 GLU A N 1
ATOM 997 C CA . GLU A 1 134 ? -38.533 -27.757 -29.736 1 23.68 134 GLU A CA 1
ATOM 998 C C . GLU A 1 134 ? -37.359 -27.102 -30.458 1 23.68 134 GLU A C 1
ATOM 1000 O O . GLU A 1 134 ? -36.467 -27.792 -30.957 1 23.68 134 GLU A O 1
ATOM 1005 N N . GLY A 1 135 ? -37.252 -25.726 -30.811 1 26.11 135 GLY A N 1
ATOM 1006 C CA . GLY A 1 135 ? -36.48 -25.648 -32.041 1 26.11 135 GLY A CA 1
ATOM 1007 C C . GLY A 1 135 ? -34.983 -25.741 -31.812 1 26.11 135 GLY A C 1
ATOM 1008 O O . GLY A 1 135 ? -34.507 -25.543 -30.693 1 26.11 135 GLY A O 1
ATOM 1009 N N . GLY A 1 136 ? -33.856 -26.304 -32.538 1 25.43 136 GLY A N 1
ATOM 1010 C CA . GLY A 1 136 ? -32.561 -26.931 -32.751 1 25.43 136 GLY A CA 1
ATOM 1011 C C . GLY A 1 136 ? -31.395 -26.017 -32.424 1 25.43 136 GLY A C 1
ATOM 1012 O O . GLY A 1 136 ? -30.235 -26.405 -32.575 1 25.43 136 GLY A O 1
ATOM 1013 N N . GLY A 1 137 ? -31.335 -24.578 -32.324 1 27.17 137 GLY A N 1
ATOM 1014 C CA . GLY A 1 137 ? -30.081 -23.949 -32.708 1 27.17 137 GLY A CA 1
ATOM 1015 C C . GLY A 1 137 ? -29.067 -23.904 -31.58 1 27.17 137 GLY A C 1
ATOM 1016 O O . GLY A 1 137 ? -29.438 -23.882 -30.405 1 27.17 137 GLY A O 1
ATOM 1017 N N . GLY A 1 138 ? -27.65 -24.36 -31.515 1 27.06 138 GLY A N 1
ATOM 1018 C CA . GLY A 1 138 ? -26.4 -24.617 -30.817 1 27.06 138 GLY A CA 1
ATOM 1019 C C . GLY A 1 138 ? -25.868 -23.402 -30.08 1 27.06 138 GLY A C 1
ATOM 1020 O O . GLY A 1 138 ? -25.058 -22.647 -30.621 1 27.06 138 GLY A O 1
ATOM 1021 N N . GLY A 1 139 ? -26.534 -22.572 -29.243 1 28.12 139 GLY A N 1
ATOM 1022 C CA . GLY A 1 139 ? -26.039 -21.331 -28.671 1 28.12 139 GLY A CA 1
ATOM 1023 C C . GLY A 1 139 ? -24.919 -21.54 -27.67 1 28.12 139 GLY A C 1
ATOM 1024 O O . GLY A 1 139 ? -24.985 -22.447 -26.837 1 28.12 139 GLY A O 1
ATOM 1025 N N . GLY A 1 140 ? -23.559 -21.159 -27.922 1 28.89 140 GLY A N 1
ATOM 1026 C CA . GLY A 1 140 ? -22.261 -21.227 -27.27 1 28.89 140 GLY A CA 1
ATOM 1027 C C . GLY A 1 140 ? -22.253 -20.599 -25.89 1 28.89 140 GLY A C 1
ATOM 1028 O O . GLY A 1 140 ? -22.848 -19.54 -25.681 1 28.89 140 GLY A O 1
ATOM 1029 N N . LYS A 1 141 ? -22.198 -21.36 -24.766 1 27.61 141 LYS A N 1
ATOM 1030 C CA . LYS A 1 141 ? -22.095 -21.084 -23.336 1 27.61 141 LYS A CA 1
ATOM 1031 C C . LYS A 1 141 ? -20.949 -20.12 -23.043 1 27.61 141 LYS A C 1
ATOM 1033 O O . LYS A 1 141 ? -19.781 -20.458 -23.245 1 27.61 141 LYS A O 1
ATOM 1038 N N . SER A 1 142 ? -21.054 -18.788 -23.18 1 27.71 142 SER A N 1
ATOM 1039 C CA . SER A 1 142 ? -20.085 -17.784 -22.752 1 27.71 142 SER A CA 1
ATOM 1040 C C . SER A 1 142 ? -19.751 -17.934 -21.271 1 27.71 142 SER A C 1
ATOM 1042 O O . SER A 1 142 ? -20.646 -17.927 -20.424 1 27.71 142 SER A O 1
ATOM 1044 N N . THR A 1 143 ? -18.865 -18.795 -20.784 1 25.83 143 THR A N 1
ATOM 1045 C CA . THR A 1 143 ? -18.271 -18.948 -19.461 1 25.83 143 THR A CA 1
ATOM 1046 C C . THR A 1 143 ? -17.979 -17.586 -18.838 1 25.83 143 THR A C 1
ATOM 1048 O O . THR A 1 143 ? -17.114 -16.85 -19.318 1 25.83 143 THR A O 1
ATOM 1051 N N . ALA A 1 144 ? -18.963 -16.946 -18.32 1 27.36 144 ALA A N 1
ATOM 1052 C CA . ALA A 1 144 ? -18.792 -15.704 -17.571 1 27.36 144 ALA A CA 1
ATOM 1053 C C . ALA A 1 144 ? -17.675 -15.835 -16.539 1 27.36 144 ALA A C 1
ATOM 1055 O O . ALA A 1 144 ? -17.729 -16.702 -15.664 1 27.36 144 ALA A O 1
ATOM 1056 N N . ILE A 1 145 ? -16.407 -15.69 -16.867 1 31.58 145 ILE A N 1
ATOM 1057 C CA . ILE A 1 145 ? -15.206 -15.605 -16.044 1 31.58 145 ILE A CA 1
ATOM 1058 C C . ILE A 1 145 ? -15.513 -14.839 -14.759 1 31.58 145 ILE A C 1
ATOM 1060 O O . ILE A 1 145 ? -15.883 -13.663 -14.804 1 31.58 145 ILE A O 1
ATOM 1064 N N . ARG A 1 146 ? -15.958 -15.486 -13.665 1 35.51 146 ARG A N 1
ATOM 1065 C CA . ARG A 1 146 ? -16.294 -14.979 -12.338 1 35.51 146 ARG A CA 1
ATOM 1066 C C . ARG A 1 146 ? -15.207 -14.045 -11.818 1 35.51 146 ARG A C 1
ATOM 1068 O O . ARG A 1 146 ? -14.031 -14.413 -11.777 1 35.51 146 ARG A O 1
ATOM 1075 N N . LYS A 1 147 ? -15.456 -12.852 -11.894 1 42.5 147 LYS A N 1
ATOM 1076 C CA . LYS A 1 147 ? -14.654 -11.767 -11.338 1 42.5 147 LYS A CA 1
ATOM 1077 C C . LYS A 1 147 ? -14.149 -12.117 -9.941 1 42.5 147 LYS A C 1
ATOM 1079 O O . LYS A 1 147 ? -14.808 -12.855 -9.204 1 42.5 147 LYS A O 1
ATOM 1084 N N . LEU A 1 148 ? -12.882 -12.161 -9.77 1 44.02 148 LEU A N 1
ATOM 1085 C CA . LEU A 1 148 ? -12.209 -12.382 -8.495 1 44.02 148 LEU A CA 1
ATOM 1086 C C . LEU A 1 148 ? -13.004 -11.769 -7.347 1 44.02 148 LEU A C 1
ATOM 1088 O O . LEU A 1 148 ? -13.365 -10.591 -7.396 1 44.02 148 LEU A O 1
ATOM 1092 N N . ARG A 1 149 ? -14.038 -12.548 -6.76 1 40.78 149 ARG A N 1
ATOM 1093 C CA . ARG A 1 149 ? -14.874 -12.047 -5.673 1 40.78 149 ARG A CA 1
ATOM 1094 C C . ARG A 1 149 ? -14.021 -11.542 -4.514 1 40.78 149 ARG A C 1
ATOM 1096 O O . ARG A 1 149 ? -13.025 -12.171 -4.149 1 40.78 149 ARG A O 1
ATOM 1103 N N . PRO A 1 150 ? -14.128 -10.254 -4.172 1 42.05 150 PRO A N 1
ATOM 1104 C CA . PRO A 1 150 ? -13.421 -9.651 -3.04 1 42.05 150 PRO A CA 1
ATOM 1105 C C . PRO A 1 150 ? -13.58 -10.453 -1.75 1 42.05 150 PRO A C 1
ATOM 1107 O O . PRO A 1 150 ? -14.67 -10.956 -1.462 1 42.05 150 PRO A O 1
ATOM 1110 N N . SER A 1 151 ? -12.62 -11.204 -1.325 1 41.14 151 SER A N 1
ATOM 1111 C CA . SER A 1 151 ? -12.753 -11.698 0.042 1 41.14 151 SER A CA 1
ATOM 1112 C C . SER A 1 151 ? -13.072 -10.564 1.01 1 41.14 151 SER A C 1
ATOM 1114 O O . SER A 1 151 ? -12.686 -9.416 0.779 1 41.14 151 SER A O 1
ATOM 1116 N N . ALA A 1 152 ? -14.242 -10.663 1.693 1 40.58 152 ALA A N 1
ATOM 1117 C CA . ALA A 1 152 ? -14.568 -9.732 2.771 1 40.58 152 ALA A CA 1
ATOM 1118 C C . ALA A 1 152 ? -13.314 -9.315 3.533 1 40.58 152 ALA A C 1
ATOM 1120 O O . ALA A 1 152 ? -12.362 -10.09 3.646 1 40.58 152 ALA A O 1
ATOM 1121 N N . PRO A 1 153 ? -13.122 -8.012 3.607 1 41.9 153 PRO A N 1
ATOM 1122 C CA . PRO A 1 153 ? -11.994 -7.649 4.468 1 41.9 153 PRO A CA 1
ATOM 1123 C C . PRO A 1 153 ? -11.896 -8.529 5.712 1 41.9 153 PRO A C 1
ATOM 1125 O O . PRO A 1 153 ? -12.919 -8.896 6.297 1 41.9 153 PRO A O 1
ATOM 1128 N N . HIS A 1 154 ? -10.855 -9.261 5.822 1 42.94 154 HIS A N 1
ATOM 1129 C CA . HIS A 1 154 ? -10.64 -10.156 6.954 1 42.94 154 HIS A CA 1
ATOM 1130 C C . HIS A 1 154 ? -10.819 -9.421 8.279 1 42.94 154 HIS A C 1
ATOM 1132 O O . HIS A 1 154 ? -10.31 -8.312 8.451 1 42.94 154 HIS A O 1
ATOM 1138 N N . PRO A 1 155 ? -11.832 -9.802 8.929 1 39.44 155 PRO A N 1
ATOM 1139 C CA . PRO A 1 155 ? -12.006 -9.24 10.271 1 39.44 155 PRO A CA 1
ATOM 1140 C C . PRO A 1 155 ? -10.678 -8.958 10.969 1 39.44 155 PRO A C 1
ATOM 1142 O O . PRO A 1 155 ? -10.613 -8.105 11.858 1 39.44 155 PRO A O 1
ATOM 1145 N N . ASN A 1 156 ? -9.767 -9.804 10.49 1 40.85 156 ASN A N 1
ATOM 1146 C CA . ASN A 1 156 ? -8.506 -9.708 11.219 1 40.85 156 ASN A CA 1
ATOM 1147 C C . ASN A 1 156 ? -7.559 -8.702 10.571 1 40.85 156 ASN A C 1
ATOM 1149 O O . ASN A 1 156 ? -6.36 -8.699 10.855 1 40.85 156 ASN A O 1
ATOM 1153 N N . SER A 1 157 ? -8.14 -8.079 9.431 1 52.8 157 SER A N 1
ATOM 1154 C CA . SER A 1 157 ? -7.225 -7.033 8.984 1 52.8 157 SER A CA 1
ATOM 1155 C C . SER A 1 157 ? -7.046 -5.961 10.054 1 52.8 157 SER A C 1
ATOM 1157 O O . SER A 1 157 ? -8.012 -5.559 10.706 1 52.8 157 SER A O 1
ATOM 1159 N N . THR A 1 158 ? -5.886 -5.922 10.636 1 63.4 158 THR A N 1
ATOM 1160 C CA . THR A 1 158 ? -5.738 -5.196 11.892 1 63.4 158 THR A CA 1
ATOM 1161 C C . THR A 1 158 ? -6.191 -3.747 11.737 1 63.4 158 THR A C 1
ATOM 1163 O O . THR A 1 158 ? -7.005 -3.258 12.524 1 63.4 158 THR A O 1
ATOM 1166 N N . PHE A 1 159 ? -5.826 -2.978 10.553 1 81.52 159 PHE A N 1
ATOM 1167 C CA . PHE A 1 159 ? -6.307 -1.612 10.382 1 81.52 159 PHE A CA 1
ATOM 1168 C C . PHE A 1 159 ? -6.971 -1.439 9.021 1 81.52 159 PHE A C 1
ATOM 1170 O O . PHE A 1 159 ? -6.378 -1.762 7.989 1 81.52 159 PHE A O 1
ATOM 1177 N N . SER A 1 160 ? -8.24 -1.095 9.056 1 85.86 160 SER A N 1
ATOM 1178 C CA . SER A 1 160 ? -8.953 -0.827 7.811 1 85.86 160 SER A CA 1
ATOM 1179 C C . SER A 1 160 ? -8.39 0.401 7.104 1 85.86 160 SER A C 1
ATOM 1181 O O . SER A 1 160 ? -7.599 1.149 7.684 1 85.86 160 SER A O 1
ATOM 1183 N N . ALA A 1 161 ? -8.811 0.577 5.861 1 91.72 161 ALA A N 1
ATOM 1184 C CA . ALA A 1 161 ? -8.356 1.727 5.084 1 91.72 161 ALA A CA 1
ATOM 1185 C C . ALA A 1 161 ? -8.777 3.036 5.744 1 91.72 161 ALA A C 1
ATOM 1187 O O . ALA A 1 161 ? -7.985 3.978 5.83 1 91.72 161 ALA A O 1
ATOM 1188 N N . SER A 1 162 ? -9.999 3.106 6.235 1 92.56 162 SER A N 1
ATOM 1189 C CA . SER A 1 162 ? -10.504 4.311 6.885 1 92.56 162 SER A CA 1
ATOM 1190 C C . SER A 1 162 ? -9.745 4.602 8.176 1 92.56 162 SER A C 1
ATOM 1192 O O . SER A 1 162 ? -9.492 5.763 8.505 1 92.56 162 SER A O 1
ATOM 1194 N N . GLN A 1 163 ? -9.4 3.536 8.887 1 91.15 163 GLN A N 1
ATOM 1195 C CA . GLN A 1 163 ? -8.633 3.703 10.117 1 91.15 163 GLN A CA 1
ATOM 1196 C C . GLN A 1 163 ? -7.238 4.249 9.827 1 91.15 163 GLN A C 1
ATOM 1198 O O . GLN A 1 163 ? -6.749 5.127 10.54 1 91.15 163 GLN A O 1
ATOM 1203 N N . ARG A 1 164 ? -6.667 3.699 8.788 1 93.16 164 ARG A N 1
ATOM 1204 C CA . ARG A 1 164 ? -5.342 4.176 8.404 1 93.16 164 ARG A CA 1
ATOM 1205 C C . ARG A 1 164 ? -5.376 5.658 8.046 1 93.16 164 ARG A C 1
ATOM 1207 O O . ARG A 1 164 ? -4.505 6.423 8.464 1 93.16 164 ARG A O 1
ATOM 1214 N N . ALA A 1 165 ? -6.333 6.031 7.292 1 97 165 ALA A N 1
ATOM 1215 C CA . ALA A 1 165 ? -6.472 7.437 6.92 1 97 165 ALA A CA 1
ATOM 1216 C C . ALA A 1 165 ? -6.652 8.315 8.155 1 97 165 ALA A C 1
ATOM 1218 O O . ALA A 1 165 ? -6.038 9.38 8.262 1 97 165 ALA A O 1
ATOM 1219 N N . THR A 1 166 ? -7.474 7.896 9.088 1 95.86 166 THR A N 1
ATOM 1220 C CA . THR A 1 166 ? -7.734 8.652 10.308 1 95.86 166 THR A CA 1
ATOM 1221 C C . THR A 1 166 ? -6.46 8.801 11.135 1 95.86 166 THR A C 1
ATOM 1223 O O . THR A 1 166 ? -6.172 9.882 11.652 1 95.86 166 THR A O 1
ATOM 1226 N N . ILE A 1 167 ? -5.719 7.736 11.186 1 95.13 167 ILE A N 1
ATOM 1227 C CA . ILE A 1 167 ? -4.471 7.716 11.94 1 95.13 167 ILE A CA 1
ATOM 1228 C C . ILE A 1 167 ? -3.487 8.715 11.335 1 95.13 167 ILE A C 1
ATOM 1230 O O . ILE A 1 167 ? -2.86 9.494 12.057 1 95.13 167 ILE A O 1
ATOM 1234 N N . ILE A 1 168 ? -3.362 8.702 10.055 1 97.5 168 ILE A N 1
ATOM 1235 C CA . ILE A 1 168 ? -2.428 9.58 9.359 1 97.5 168 ILE A CA 1
ATOM 1236 C C . ILE A 1 168 ? -2.825 11.037 9.581 1 97.5 168 ILE A C 1
ATOM 1238 O O . ILE A 1 168 ? -1.976 11.88 9.88 1 97.5 168 ILE A O 1
ATOM 1242 N N . ASN A 1 169 ? -4.074 11.319 9.474 1 97.79 169 ASN A N 1
ATOM 1243 C CA . ASN A 1 169 ? -4.538 12.693 9.629 1 97.79 169 ASN A CA 1
ATOM 1244 C C . ASN A 1 169 ? -4.383 13.179 11.067 1 97.79 169 ASN A C 1
ATOM 1246 O O . ASN A 1 169 ? -4.035 14.338 11.301 1 97.79 169 ASN A O 1
ATOM 1250 N N . ALA A 1 170 ? -4.646 12.32 12.003 1 96.15 170 ALA A N 1
ATOM 1251 C CA . ALA A 1 170 ? -4.45 12.687 13.403 1 96.15 170 ALA A CA 1
ATOM 1252 C C . ALA A 1 170 ? -2.983 12.99 13.69 1 96.15 170 ALA A C 1
ATOM 1254 O O . ALA A 1 170 ? -2.665 13.978 14.356 1 96.15 170 ALA A O 1
ATOM 1255 N N . ALA A 1 171 ? -2.158 12.143 13.228 1 96.39 171 ALA A N 1
ATOM 1256 C CA . ALA A 1 171 ? -0.722 12.346 13.405 1 96.39 171 ALA A CA 1
ATOM 1257 C C . ALA A 1 171 ? -0.276 13.668 12.785 1 96.39 171 ALA A C 1
ATOM 1259 O O . ALA A 1 171 ? 0.527 14.396 13.373 1 96.39 171 ALA A O 1
ATOM 1260 N N . MET A 1 172 ? -0.78 13.962 11.651 1 95.56 172 MET A N 1
ATOM 1261 C CA . MET A 1 172 ? -0.426 15.2 10.962 1 95.56 172 MET A CA 1
ATOM 1262 C C . MET A 1 172 ? -0.829 16.417 11.787 1 95.56 172 MET A C 1
ATOM 1264 O O . MET A 1 172 ? -0.053 17.365 11.922 1 95.56 172 MET A O 1
ATOM 1268 N N . LEU A 1 173 ? -1.998 16.406 12.328 1 94.07 173 LEU A N 1
ATOM 1269 C CA . LEU A 1 173 ? -2.472 17.537 13.118 1 94.07 173 LEU A CA 1
ATOM 1270 C C . LEU A 1 173 ? -1.628 17.713 14.376 1 94.07 173 LEU A C 1
ATOM 1272 O O . LEU A 1 173 ? -1.331 18.841 14.777 1 94.07 173 LEU A O 1
ATOM 1276 N N . ALA A 1 174 ? -1.281 16.585 14.971 1 93.77 174 ALA A N 1
ATOM 1277 C CA . ALA A 1 174 ? -0.433 16.67 16.157 1 93.77 174 ALA A CA 1
ATOM 1278 C C . ALA A 1 174 ? 0.925 17.28 15.819 1 93.77 174 ALA A C 1
ATOM 1280 O O . ALA A 1 174 ? 1.457 18.089 16.582 1 93.77 174 ALA A O 1
ATOM 1281 N N . LEU A 1 175 ? 1.454 16.916 14.731 1 92.91 175 LEU A N 1
ATOM 1282 C CA . LEU A 1 175 ? 2.732 17.459 14.283 1 92.91 175 LEU A CA 1
ATOM 1283 C C . LEU A 1 175 ? 2.613 18.948 13.977 1 92.91 175 LEU A C 1
ATOM 1285 O O . LEU A 1 175 ? 3.503 19.729 14.319 1 92.91 175 LEU A O 1
ATOM 1289 N N . LEU A 1 176 ? 1.537 19.305 13.405 1 89.97 176 LEU A N 1
ATOM 1290 C CA . LEU A 1 176 ? 1.287 20.716 13.13 1 89.97 176 LEU A CA 1
ATOM 1291 C C . LEU A 1 176 ? 1.19 21.513 14.426 1 89.97 176 LEU A C 1
ATOM 1293 O O . LEU A 1 176 ? 1.705 22.631 14.513 1 89.97 176 LEU A O 1
ATOM 1297 N N . ASP A 1 177 ? 0.594 20.908 15.35 1 89.11 177 ASP A N 1
ATOM 1298 C CA . ASP A 1 177 ? 0.401 21.576 16.634 1 89.11 177 ASP A CA 1
ATOM 1299 C C . ASP A 1 177 ? 1.719 21.695 17.395 1 89.11 177 ASP A C 1
ATOM 1301 O O . ASP A 1 177 ? 1.872 22.571 18.249 1 89.11 177 ASP A O 1
ATOM 1305 N N . SER A 1 178 ? 2.637 20.8 17.158 1 88.82 178 SER A N 1
ATOM 1306 C CA . SER A 1 178 ? 3.903 20.781 17.883 1 88.82 178 SER A CA 1
ATOM 1307 C C . SER A 1 178 ? 4.79 21.953 17.477 1 88.82 178 SER A C 1
ATOM 1309 O O . SER A 1 178 ? 5.741 22.294 18.185 1 88.82 178 SER A O 1
ATOM 1311 N N . GLY A 1 179 ? 4.58 22.502 16.267 1 85.25 179 GLY A N 1
ATOM 1312 C CA . GLY A 1 179 ? 5.396 23.607 15.791 1 85.25 179 GLY A CA 1
ATOM 1313 C C . GLY A 1 179 ? 6.673 23.155 15.107 1 85.25 179 GLY A C 1
ATOM 1314 O O . GLY A 1 179 ? 7.512 23.98 14.74 1 85.25 179 GLY A O 1
ATOM 1315 N N . LEU A 1 180 ? 6.867 21.906 15.009 1 88.86 180 LEU A N 1
ATOM 1316 C CA . LEU A 1 180 ? 8.012 21.412 14.253 1 88.86 180 LEU A CA 1
ATOM 1317 C C . LEU A 1 180 ? 7.98 21.927 12.818 1 88.86 180 LEU A C 1
ATOM 1319 O O . LEU A 1 180 ? 6.908 22.042 12.219 1 88.86 180 LEU A O 1
ATOM 1323 N N . ALA A 1 181 ? 9.162 22.192 12.399 1 88.65 181 ALA A N 1
ATOM 1324 C CA . ALA A 1 181 ? 9.263 22.626 11.008 1 88.65 181 ALA A CA 1
ATOM 1325 C C . ALA A 1 181 ? 8.951 21.479 10.052 1 88.65 181 ALA A C 1
ATOM 1327 O O . ALA A 1 181 ? 9.471 20.372 10.21 1 88.65 181 ALA A O 1
ATOM 1328 N N . MET A 1 182 ? 8.05 21.804 9.146 1 88.42 182 MET A N 1
ATOM 1329 C CA . MET A 1 182 ? 7.63 20.807 8.166 1 88.42 182 MET A CA 1
ATOM 1330 C C . MET A 1 182 ? 7.747 21.354 6.748 1 88.42 182 MET A C 1
ATOM 1332 O O . MET A 1 182 ? 7.55 22.549 6.521 1 88.42 182 MET A O 1
ATOM 1336 N N . GLN A 1 183 ? 8.003 20.458 5.841 1 85.42 183 GLN A N 1
ATOM 1337 C CA . GLN A 1 183 ? 8.14 20.874 4.449 1 85.42 183 GLN A CA 1
ATOM 1338 C C . GLN A 1 183 ? 6.811 20.758 3.708 1 85.42 183 GLN A C 1
ATOM 1340 O O . GLN A 1 183 ? 6.634 21.356 2.644 1 85.42 183 GLN A O 1
ATOM 1345 N N . ALA A 1 184 ? 5.922 19.98 4.221 1 87.44 184 ALA A N 1
ATOM 1346 C CA . ALA A 1 184 ? 4.64 19.752 3.56 1 87.44 184 ALA A CA 1
ATOM 1347 C C . ALA A 1 184 ? 3.575 19.32 4.563 1 87.44 184 ALA A C 1
ATOM 1349 O O . ALA A 1 184 ? 3.896 18.9 5.677 1 87.44 184 ALA A O 1
ATOM 1350 N N . THR A 1 185 ? 2.349 19.578 4.187 1 91.23 185 THR A N 1
ATOM 1351 C CA . THR A 1 185 ? 1.205 19.043 4.917 1 91.23 185 THR A CA 1
ATOM 1352 C C . THR A 1 185 ? 0.687 17.771 4.252 1 91.23 185 THR A C 1
ATOM 1354 O O . THR A 1 185 ? 0.591 17.701 3.025 1 91.23 185 THR A O 1
ATOM 1357 N N . VAL A 1 186 ? 0.389 16.826 5.093 1 95.19 186 VAL A N 1
ATOM 1358 C CA . VAL A 1 186 ? -0.075 15.546 4.569 1 95.19 186 VAL A CA 1
ATOM 1359 C C . VAL A 1 186 ? -1.569 15.386 4.845 1 95.19 186 VAL A C 1
ATOM 1361 O O . VAL A 1 186 ? -2.042 15.704 5.939 1 95.19 186 VAL A O 1
ATOM 1364 N N . ALA A 1 187 ? -2.283 14.974 3.871 1 96.79 187 ALA A N 1
ATOM 1365 C CA . ALA A 1 187 ? -3.689 14.61 4.025 1 96.79 187 ALA A CA 1
ATOM 1366 C C . ALA A 1 187 ? -3.97 13.239 3.417 1 96.79 187 ALA A C 1
ATOM 1368 O O . ALA A 1 187 ? -3.501 12.932 2.318 1 96.79 187 ALA A O 1
ATOM 1369 N N . ALA A 1 188 ? -4.68 12.434 4.166 1 98.08 188 ALA A N 1
ATOM 1370 C CA . ALA A 1 188 ? -4.971 11.075 3.716 1 98.08 188 ALA A CA 1
ATOM 1371 C C . ALA A 1 188 ? -6.474 10.86 3.556 1 98.08 188 ALA A C 1
ATOM 1373 O O . ALA A 1 188 ? -7.273 11.45 4.288 1 98.08 188 ALA A O 1
ATOM 1374 N N . CYS A 1 189 ? -6.824 10.033 2.622 1 97.88 189 CYS A N 1
ATOM 1375 C CA . CYS A 1 189 ? -8.209 9.653 2.369 1 97.88 189 CYS A CA 1
ATOM 1376 C C . CYS A 1 189 ? -8.3 8.207 1.897 1 97.88 189 CYS A C 1
ATOM 1378 O O . CYS A 1 189 ? -7.396 7.711 1.223 1 97.88 189 CYS A O 1
ATOM 1380 N N . ALA A 1 190 ? -9.35 7.557 2.295 1 97.37 190 ALA A N 1
ATOM 1381 C CA . ALA A 1 190 ? -9.599 6.173 1.902 1 97.37 190 ALA A CA 1
ATOM 1382 C C . ALA A 1 190 ? -10.744 6.086 0.897 1 97.37 190 ALA A C 1
ATOM 1384 O O . ALA A 1 190 ? -11.593 6.978 0.835 1 97.37 190 ALA A O 1
ATOM 1385 N N . CYS A 1 191 ? -10.709 5.073 0.1 1 96.88 191 CYS A N 1
ATOM 1386 C CA . CYS A 1 191 ? -11.765 4.775 -0.861 1 96.88 191 CYS A CA 1
ATOM 1387 C C . CYS A 1 191 ? -12.012 3.273 -0.951 1 96.88 191 CYS A C 1
ATOM 1389 O O . CYS A 1 191 ? -11.124 2.475 -0.647 1 96.88 191 CYS A O 1
ATOM 1391 N N . ALA A 1 192 ? -13.239 2.941 -1.233 1 95.01 192 ALA A N 1
ATOM 1392 C CA . ALA A 1 192 ? -13.629 1.544 -1.408 1 95.01 192 ALA A CA 1
ATOM 1393 C C . ALA A 1 192 ? -14.389 1.347 -2.716 1 95.01 192 ALA A C 1
ATOM 1395 O O . ALA A 1 192 ? -15.141 2.226 -3.143 1 95.01 192 ALA A O 1
ATOM 1396 N N . VAL A 1 193 ? -14.152 0.263 -3.356 1 93.43 193 VAL A N 1
ATOM 1397 C CA . VAL A 1 193 ? -14.892 -0.122 -4.553 1 93.43 193 VAL A CA 1
ATOM 1398 C C . VAL A 1 193 ? -15.987 -1.121 -4.186 1 93.43 193 VAL A C 1
ATOM 1400 O O . VAL A 1 193 ? -15.697 -2.23 -3.731 1 93.43 193 VAL A O 1
ATOM 1403 N N . LEU A 1 194 ? -17.222 -0.698 -4.425 1 91.04 194 LEU A N 1
ATOM 1404 C CA . LEU A 1 194 ? -18.371 -1.534 -4.094 1 91.04 194 LEU A CA 1
ATOM 1405 C C . LEU A 1 194 ? -19.087 -1.998 -5.357 1 91.04 194 LEU A C 1
ATOM 1407 O O . LEU A 1 194 ? -19.242 -1.227 -6.307 1 91.04 194 LEU A O 1
ATOM 1411 N N . PRO A 1 195 ? -19.467 -3.265 -5.295 1 87.49 195 PRO A N 1
ATOM 1412 C CA . PRO A 1 195 ? -20.394 -3.646 -6.363 1 87.49 195 PRO A CA 1
ATOM 1413 C C . PRO A 1 195 ? -21.675 -2.815 -6.356 1 87.49 195 PRO A C 1
ATOM 1415 O O . PRO A 1 195 ? -22.189 -2.475 -5.287 1 87.49 195 PRO A O 1
ATOM 1418 N N . ALA A 1 196 ? -22.114 -2.556 -7.51 1 86.38 196 ALA A N 1
ATOM 1419 C CA . ALA A 1 196 ? -23.264 -1.668 -7.654 1 86.38 196 ALA A CA 1
ATOM 1420 C C . ALA A 1 196 ? -24.456 -2.179 -6.849 1 86.38 196 ALA A C 1
ATOM 1422 O O . ALA A 1 196 ? -25.161 -1.397 -6.207 1 86.38 196 ALA A O 1
ATOM 1423 N N . LYS A 1 197 ? -24.656 -3.446 -6.883 1 83.72 197 LYS A N 1
ATOM 1424 C CA . LYS A 1 197 ? -25.784 -4.044 -6.175 1 83.72 197 LYS A CA 1
ATOM 1425 C C . LYS A 1 197 ? -25.683 -3.796 -4.673 1 83.72 197 LYS A C 1
ATOM 1427 O O . LYS A 1 197 ? -26.672 -3.44 -4.029 1 83.72 197 LYS A O 1
ATOM 1432 N N . GLU A 1 198 ? -24.519 -3.967 -4.128 1 82.9 198 GLU A N 1
ATOM 1433 C CA . GLU A 1 198 ? -24.307 -3.771 -2.697 1 82.9 198 GLU A CA 1
ATOM 1434 C C . GLU A 1 198 ? -24.419 -2.297 -2.319 1 82.9 198 GLU A C 1
ATOM 1436 O O . GLU A 1 198 ? -24.934 -1.962 -1.249 1 82.9 198 GLU A O 1
ATOM 1441 N N . ALA A 1 199 ? -23.897 -1.507 -3.138 1 84.57 199 ALA A N 1
ATOM 1442 C CA . ALA A 1 199 ? -23.979 -0.071 -2.883 1 84.57 199 ALA A CA 1
ATOM 1443 C C . ALA A 1 199 ? -25.431 0.389 -2.797 1 84.57 199 ALA A C 1
ATOM 1445 O O . ALA A 1 199 ? -25.788 1.178 -1.919 1 84.57 199 ALA A O 1
ATOM 1446 N N . SER A 1 200 ? -26.212 -0.094 -3.717 1 82.16 200 SER A N 1
ATOM 1447 C CA . SER A 1 200 ? -27.628 0.258 -3.736 1 82.16 200 SER A CA 1
ATOM 1448 C C . SER A 1 200 ? -28.341 -0.255 -2.49 1 82.16 200 SER A C 1
ATOM 1450 O O . SER A 1 200 ? -29.176 0.445 -1.913 1 82.16 200 SER A O 1
ATOM 1452 N N . ARG A 1 201 ? -28.04 -1.404 -2.115 1 83.2 201 ARG A N 1
ATOM 1453 C CA . ARG A 1 201 ? -28.645 -2.009 -0.933 1 83.2 201 ARG A CA 1
ATOM 1454 C C . ARG A 1 201 ? -28.322 -1.204 0.321 1 83.2 201 ARG A C 1
ATOM 1456 O O . ARG A 1 201 ? -29.201 -0.956 1.149 1 83.2 201 ARG A O 1
ATOM 1463 N N . LEU A 1 202 ? -27.093 -0.853 0.449 1 82.84 202 LEU A N 1
ATOM 1464 C CA . LEU A 1 202 ? -26.656 -0.11 1.626 1 82.84 202 LEU A CA 1
ATOM 1465 C C . LEU A 1 202 ? -27.314 1.264 1.677 1 82.84 202 LEU A C 1
ATOM 1467 O O . LEU A 1 202 ? -27.672 1.746 2.755 1 82.84 202 LEU A O 1
ATOM 1471 N N . ARG A 1 203 ? -27.449 1.846 0.599 1 80.32 203 ARG A N 1
ATOM 1472 C CA . ARG A 1 203 ? -28.087 3.158 0.542 1 80.32 203 ARG A CA 1
ATOM 1473 C C . ARG A 1 203 ? -29.554 3.071 0.947 1 80.32 203 ARG A C 1
ATOM 1475 O O . ARG A 1 203 ? -30.058 3.94 1.662 1 80.32 203 ARG A O 1
ATOM 1482 N N . LYS A 1 204 ? -30.211 2.057 0.435 1 78.51 204 LYS A N 1
ATOM 1483 C CA . LYS A 1 204 ? -31.618 1.856 0.771 1 78.51 204 LYS A CA 1
ATOM 1484 C C . LYS A 1 204 ? -31.799 1.635 2.269 1 78.51 204 LYS A C 1
ATOM 1486 O O . LYS A 1 204 ? -32.737 2.163 2.871 1 78.51 204 LYS A O 1
ATOM 1491 N N . ARG A 1 205 ? -30.903 0.925 2.797 1 77.41 205 ARG A N 1
ATOM 1492 C CA . ARG A 1 205 ? -30.967 0.643 4.227 1 77.41 205 ARG A CA 1
ATOM 1493 C C . ARG A 1 205 ? -30.777 1.916 5.045 1 77.41 205 ARG A C 1
ATOM 1495 O O . ARG A 1 205 ? -31.451 2.115 6.059 1 77.41 205 ARG A O 1
ATOM 1502 N N . ARG A 1 206 ? -29.897 2.723 4.66 1 74.07 206 ARG A N 1
ATOM 1503 C CA . ARG A 1 206 ? -29.609 3.958 5.383 1 74.07 206 ARG A CA 1
ATOM 1504 C C . ARG A 1 206 ? -30.779 4.931 5.291 1 74.07 206 ARG A C 1
ATOM 1506 O O . ARG A 1 206 ? -31.091 5.627 6.259 1 74.07 206 ARG A O 1
ATOM 1513 N N . ARG A 1 207 ? -31.323 4.991 4.106 1 69.78 207 ARG A N 1
ATOM 1514 C CA . ARG A 1 207 ? -32.49 5.85 3.932 1 69.78 207 ARG A CA 1
ATOM 1515 C C . ARG A 1 207 ? -33.634 5.412 4.84 1 69.78 207 ARG A C 1
ATOM 1517 O O . ARG A 1 207 ? -34.358 6.249 5.382 1 69.78 207 ARG A O 1
ATOM 1524 N N . ARG A 1 208 ? -33.715 4.121 4.866 1 68.43 208 ARG A N 1
ATOM 1525 C CA . ARG A 1 208 ? -34.765 3.576 5.721 1 68.43 208 ARG A CA 1
ATOM 1526 C C . ARG A 1 208 ? -34.506 3.91 7.187 1 68.43 208 ARG A C 1
ATOM 1528 O O . ARG A 1 208 ? -35.442 4.18 7.942 1 68.43 208 ARG A O 1
ATOM 1535 N N . SER A 1 209 ? -33.226 3.778 7.485 1 63.69 209 SER A N 1
ATOM 1536 C CA . SER A 1 209 ? -32.881 4.056 8.875 1 63.69 209 SER A CA 1
ATOM 1537 C C . SER A 1 209 ? -33.055 5.535 9.203 1 63.69 209 SER A C 1
ATOM 1539 O O . SER A 1 209 ? -33.398 5.89 10.333 1 63.69 209 SER A O 1
ATOM 1541 N N . ASP A 1 210 ? -32.637 6.334 8.21 1 59.8 210 ASP A N 1
ATOM 1542 C CA . ASP A 1 210 ? -32.767 7.772 8.429 1 59.8 210 ASP A CA 1
ATOM 1543 C C . ASP A 1 210 ? -34.23 8.206 8.367 1 59.8 210 ASP A C 1
ATOM 1545 O O . ASP A 1 210 ? -34.646 9.107 9.099 1 59.8 210 ASP A O 1
ATOM 1549 N N . ASP A 1 211 ? -34.839 7.876 7.039 1 54.74 211 ASP A N 1
ATOM 1550 C CA . ASP A 1 211 ? -36.216 8.339 6.892 1 54.74 211 ASP A CA 1
ATOM 1551 C C . ASP A 1 211 ? -37.174 7.484 7.718 1 54.74 211 ASP A C 1
ATOM 1553 O O . ASP A 1 211 ? -37.298 6.28 7.484 1 54.74 211 ASP A O 1
ATOM 1557 N N . GLY A 1 212 ? -37.376 7.093 8.904 1 47.24 212 GLY A N 1
ATOM 1558 C CA . GLY A 1 212 ? -38.57 6.4 9.362 1 47.24 212 GLY A CA 1
ATOM 1559 C C . GLY A 1 212 ? -39.469 5.946 8.228 1 47.24 212 GLY A C 1
ATOM 1560 O O . GLY A 1 212 ? -40.357 5.115 8.427 1 47.24 212 GLY A O 1
ATOM 1561 N N . GLY A 1 213 ? -40.286 6.812 7.241 1 38.66 213 GLY A N 1
ATOM 1562 C CA . GLY A 1 213 ? -41.353 6.679 6.262 1 38.66 213 GLY A CA 1
ATOM 1563 C C . GLY A 1 213 ? -40.854 6.287 4.884 1 38.66 213 GLY A C 1
ATOM 1564 O O . GLY A 1 213 ? -39.647 6.287 4.633 1 38.66 213 GLY A O 1
ATOM 1565 N N . ASP A 1 214 ? -41.9 5.873 3.866 1 37.16 214 ASP A N 1
ATOM 1566 C CA . ASP A 1 214 ? -42.047 5.402 2.492 1 37.16 214 ASP A CA 1
ATOM 1567 C C . ASP A 1 214 ? -41.287 6.3 1.519 1 37.16 214 ASP A C 1
ATOM 1569 O O . ASP A 1 214 ? -41.881 7.16 0.866 1 37.16 214 ASP A O 1
ATOM 1573 N N . VAL A 1 215 ? -40.372 7.114 1.917 1 36.96 215 VAL A N 1
ATOM 1574 C CA . VAL A 1 215 ? -40.046 8.022 0.823 1 36.96 215 VAL A CA 1
ATOM 1575 C C . VAL A 1 215 ? -39.682 7.22 -0.424 1 36.96 215 VAL A C 1
ATOM 1577 O O . VAL A 1 215 ? -39.149 6.112 -0.323 1 36.96 215 VAL A O 1
ATOM 1580 N N . ASP A 1 216 ? -40.182 7.666 -1.652 1 35.85 216 ASP A N 1
ATOM 1581 C CA . ASP A 1 216 ? -40.154 7.282 -3.06 1 35.85 216 ASP A CA 1
ATOM 1582 C C . ASP A 1 216 ? -38.727 7.006 -3.526 1 35.85 216 ASP A C 1
ATOM 1584 O O . ASP A 1 216 ? -37.802 7.745 -3.183 1 35.85 216 ASP A O 1
ATOM 1588 N N . THR A 1 217 ? -38.386 5.802 -3.821 1 37.54 217 THR A N 1
ATOM 1589 C CA . THR A 1 217 ? -37.337 5.006 -4.449 1 37.54 217 THR A CA 1
ATOM 1590 C C . THR A 1 217 ? -36.715 5.76 -5.621 1 37.54 217 THR A C 1
ATOM 1592 O O . THR A 1 217 ? -36.139 5.149 -6.523 1 37.54 217 THR A O 1
ATOM 1595 N N . GLN A 1 218 ? -37.006 7.076 -5.864 1 32.74 218 GLN A N 1
ATOM 1596 C CA . GLN A 1 218 ? -36.723 7.511 -7.228 1 32.74 218 GLN A CA 1
ATOM 1597 C C . GLN A 1 218 ? -35.224 7.48 -7.516 1 32.74 218 GLN A C 1
ATOM 1599 O O . GLN A 1 218 ? -34.81 7.254 -8.655 1 32.74 218 GLN A O 1
ATOM 1604 N N . MET A 1 219 ? -34.384 8.246 -6.723 1 34.27 219 MET A N 1
ATOM 1605 C CA . MET A 1 219 ? -33.092 8.477 -7.362 1 34.27 219 MET A CA 1
ATOM 1606 C C . MET A 1 219 ? -32.189 7.256 -7.221 1 34.27 219 MET A C 1
ATOM 1608 O O . MET A 1 219 ? -31.382 7.179 -6.293 1 34.27 219 MET A O 1
ATOM 1612 N N . ASP A 1 220 ? -32.679 6.074 -7.127 1 36.2 220 ASP A N 1
ATOM 1613 C CA . ASP A 1 220 ? -31.807 4.917 -7.306 1 36.2 220 ASP A CA 1
ATOM 1614 C C . ASP A 1 220 ? -30.739 5.192 -8.362 1 36.2 220 ASP A C 1
ATOM 1616 O O . ASP A 1 220 ? -31.051 5.651 -9.462 1 36.2 220 ASP A O 1
ATOM 1620 N N . ALA A 1 221 ? -29.695 5.718 -8.147 1 34.11 221 ALA A N 1
ATOM 1621 C CA . ALA A 1 221 ? -28.667 5.754 -9.184 1 34.11 221 ALA A CA 1
ATOM 1622 C C . ALA A 1 221 ? -28.817 4.577 -10.144 1 34.11 221 ALA A C 1
ATOM 1624 O O . ALA A 1 221 ? -28.235 3.512 -9.926 1 34.11 221 ALA A O 1
ATOM 1625 N N . GLU A 1 222 ? -29.848 4 -10.531 1 37.01 222 GLU A N 1
ATOM 1626 C CA . GLU A 1 222 ? -30.318 3.086 -11.568 1 37.01 222 GLU A CA 1
ATOM 1627 C C . GLU A 1 222 ? -29.367 3.07 -12.762 1 37.01 222 GLU A C 1
ATOM 1629 O O . GLU A 1 222 ? -29.284 2.074 -13.483 1 37.01 222 GLU A O 1
ATOM 1634 N N . GLY A 1 223 ? -29 4.228 -13.305 1 36.45 223 GLY A N 1
ATOM 1635 C CA . GLY A 1 223 ? -28.461 4.419 -14.642 1 36.45 223 GLY A CA 1
ATOM 1636 C C . GLY A 1 223 ? -27 4.029 -14.759 1 36.45 223 GLY A C 1
ATOM 1637 O O . GLY A 1 223 ? -26.385 4.214 -15.811 1 36.45 223 GLY A O 1
ATOM 1638 N N . SER A 1 224 ? -26.268 4.253 -13.63 1 43 224 SER A N 1
ATOM 1639 C CA . SER A 1 224 ? -24.873 4.067 -14.016 1 43 224 SER A CA 1
ATOM 1640 C C . SER A 1 224 ? -24.566 2.598 -14.288 1 43 224 SER A C 1
ATOM 1642 O O . SER A 1 224 ? -24.854 1.734 -13.458 1 43 224 SER A O 1
ATOM 1644 N N . HIS A 1 225 ? -24.754 2.137 -15.379 1 49.76 225 HIS A N 1
ATOM 1645 C CA . HIS A 1 225 ? -24.309 0.915 -16.039 1 49.76 225 HIS A CA 1
ATOM 1646 C C . HIS A 1 225 ? -22.948 0.47 -15.514 1 49.76 225 HIS A C 1
ATOM 1648 O O . HIS A 1 225 ? -22.351 -0.471 -16.042 1 49.76 225 HIS A O 1
ATOM 1654 N N . ALA A 1 226 ? -22.543 1.175 -14.289 1 64.54 226 ALA A N 1
ATOM 1655 C CA . ALA A 1 226 ? -21.185 0.777 -13.925 1 64.54 226 ALA A CA 1
ATOM 1656 C C . ALA A 1 226 ? -21.198 -0.436 -12.999 1 64.54 226 ALA A C 1
ATOM 1658 O O . ALA A 1 226 ? -22.09 -0.572 -12.158 1 64.54 226 ALA A O 1
ATOM 1659 N N . GLU A 1 227 ? -20.581 -1.426 -13.158 1 78.51 227 GLU A N 1
ATOM 1660 C CA . GLU A 1 227 ? -20.435 -2.672 -12.411 1 78.51 227 GLU A CA 1
ATOM 1661 C C . GLU A 1 227 ? -19.968 -2.407 -10.982 1 78.51 227 GLU A C 1
ATOM 1663 O O . GLU A 1 227 ? -20.275 -3.177 -10.07 1 78.51 227 GLU A O 1
ATOM 1668 N N . HIS A 1 228 ? -19.43 -1.191 -10.709 1 88.53 228 HIS A N 1
ATOM 1669 C CA . HIS A 1 228 ? -18.895 -0.87 -9.391 1 88.53 228 HIS A CA 1
ATOM 1670 C C . HIS A 1 228 ? -19.091 0.606 -9.062 1 88.53 228 HIS A C 1
ATOM 1672 O O . HIS A 1 228 ? -19.305 1.424 -9.96 1 88.53 228 HIS A O 1
ATOM 1678 N N . VAL A 1 229 ? -19.232 0.862 -7.756 1 92.04 229 VAL A N 1
ATOM 1679 C CA . VAL A 1 229 ? -19.315 2.23 -7.255 1 92.04 229 VAL A CA 1
ATOM 1680 C C . VAL A 1 229 ? -18.111 2.528 -6.364 1 92.04 229 VAL A C 1
ATOM 1682 O O . VAL A 1 229 ? -17.733 1.707 -5.525 1 92.04 229 VAL A O 1
ATOM 1685 N N . LEU A 1 230 ? -17.479 3.637 -6.677 1 94.34 230 LEU A N 1
ATOM 1686 C CA . LEU A 1 230 ? -16.379 4.109 -5.843 1 94.34 230 LEU A CA 1
ATOM 1687 C C . LEU A 1 230 ? -16.895 4.984 -4.706 1 94.34 230 LEU A C 1
ATOM 1689 O O . LEU A 1 230 ? -17.556 5.997 -4.948 1 94.34 230 LEU A O 1
ATOM 1693 N N . VAL A 1 231 ? -16.569 4.628 -3.465 1 94.94 231 VAL A N 1
ATOM 1694 C CA . VAL A 1 231 ? -17.067 5.351 -2.299 1 94.94 231 VAL A CA 1
ATOM 1695 C C . VAL A 1 231 ? -15.897 5.961 -1.531 1 94.94 231 VAL A C 1
ATOM 1697 O O . VAL A 1 231 ? -14.964 5.253 -1.143 1 94.94 231 VAL A O 1
ATOM 1700 N N . LEU A 1 232 ? -16.009 7.227 -1.277 1 95.75 232 LEU A N 1
ATOM 1701 C CA . LEU A 1 232 ? -14.998 7.922 -0.488 1 95.75 232 LEU A CA 1
ATOM 1702 C C . LEU A 1 232 ? -15.272 7.769 1.004 1 95.75 232 LEU A C 1
ATOM 1704 O O . LEU A 1 232 ? -16.429 7.785 1.431 1 95.75 232 LEU A O 1
ATOM 1708 N N . ASP A 1 233 ? -14.193 7.648 1.764 1 95.16 233 ASP A N 1
ATOM 1709 C CA . ASP A 1 233 ? -14.306 7.579 3.218 1 95.16 233 ASP A CA 1
ATOM 1710 C C . ASP A 1 233 ? -15.365 6.562 3.638 1 95.16 233 ASP A C 1
ATOM 1712 O O . ASP A 1 233 ? -16.335 6.911 4.313 1 95.16 233 ASP A O 1
ATOM 1716 N N . PRO A 1 234 ? -15.076 5.35 3.287 1 92.69 234 PRO A N 1
ATOM 1717 C CA . PRO A 1 234 ? -16.087 4.317 3.526 1 92.69 234 PRO A CA 1
ATOM 1718 C C . PRO A 1 234 ? -16.301 4.033 5.011 1 92.69 234 PRO A C 1
ATOM 1720 O O . PRO A 1 234 ? -15.354 4.098 5.799 1 92.69 234 PRO A O 1
ATOM 1723 N N . SER A 1 235 ? -17.56 3.733 5.353 1 86.72 235 SER A N 1
ATOM 1724 C CA . SER A 1 235 ? -17.885 3.21 6.676 1 86.72 235 SER A CA 1
ATOM 1725 C C . SER A 1 235 ? -17.413 1.769 6.833 1 86.72 235 SER A C 1
ATOM 1727 O O . SER A 1 235 ? -17.083 1.107 5.846 1 86.72 235 SER A O 1
ATOM 1729 N N . PRO A 1 236 ? -17.353 1.301 8.077 1 82.58 236 PRO A N 1
ATOM 1730 C CA . PRO A 1 236 ? -16.97 -0.098 8.279 1 82.58 236 PRO A CA 1
ATOM 1731 C C . PRO A 1 236 ? -17.852 -1.07 7.499 1 82.58 236 PRO A C 1
ATOM 1733 O O . PRO A 1 236 ? -17.362 -2.081 6.99 1 82.58 236 PRO A O 1
ATOM 1736 N N . GLU A 1 237 ? -19.14 -0.762 7.389 1 82.67 237 GLU A N 1
ATOM 1737 C CA . GLU A 1 237 ? -20.055 -1.612 6.632 1 82.67 237 GLU A CA 1
ATOM 1738 C C . GLU A 1 237 ? -19.725 -1.587 5.142 1 82.67 237 GLU A C 1
ATOM 1740 O O . GLU A 1 237 ? -19.747 -2.627 4.479 1 82.67 237 GLU A O 1
ATOM 1745 N N . GLU A 1 238 ? -19.486 -0.443 4.64 1 87.15 238 GLU A N 1
ATOM 1746 C CA . GLU A 1 238 ? -19.128 -0.311 3.231 1 87.15 238 GLU A CA 1
ATOM 1747 C C . GLU A 1 238 ? -17.823 -1.04 2.923 1 87.15 238 GLU A C 1
ATOM 1749 O O . GLU A 1 238 ? -17.691 -1.67 1.872 1 87.15 238 GLU A O 1
ATOM 1754 N N . GLU A 1 239 ? -16.854 -0.963 3.812 1 87.72 239 GLU A N 1
ATOM 1755 C CA . GLU A 1 239 ? -15.586 -1.66 3.618 1 87.72 239 GLU A CA 1
ATOM 1756 C C . GLU A 1 239 ? -15.78 -3.174 3.637 1 87.72 239 GLU A C 1
ATOM 1758 O O . GLU A 1 239 ? -15.095 -3.902 2.916 1 87.72 239 GLU A O 1
ATOM 1763 N N . TYR A 1 240 ? -16.723 -3.567 4.457 1 80.73 240 TYR A N 1
ATOM 1764 C CA . TYR A 1 240 ? -16.995 -4.996 4.564 1 80.73 240 TYR A CA 1
ATOM 1765 C C . TYR A 1 240 ? -17.493 -5.557 3.238 1 80.73 240 TYR A C 1
ATOM 1767 O O . TYR A 1 240 ? -17.123 -6.668 2.848 1 80.73 240 TYR A O 1
ATOM 1775 N N . TYR A 1 241 ? -18.317 -4.809 2.525 1 83.97 241 TYR A N 1
ATOM 1776 C CA . TYR A 1 241 ? -18.914 -5.297 1.287 1 83.97 241 TYR A CA 1
ATOM 1777 C C . TYR A 1 241 ? -18.085 -4.876 0.079 1 83.97 241 TYR A C 1
ATOM 1779 O O . TYR A 1 241 ? -18.44 -5.181 -1.062 1 83.97 241 TYR A O 1
ATOM 1787 N N . ALA A 1 242 ? -16.974 -4.219 0.322 1 89.34 242 ALA A N 1
ATOM 1788 C CA . ALA A 1 242 ? -16.151 -3.719 -0.777 1 89.34 242 ALA A CA 1
ATOM 1789 C C . ALA A 1 242 ? -15.33 -4.843 -1.402 1 89.34 242 ALA A C 1
ATOM 1791 O O . ALA A 1 242 ? -14.927 -5.783 -0.713 1 89.34 242 ALA A O 1
ATOM 1792 N N . THR A 1 243 ? -15.141 -4.703 -2.704 1 86.71 243 THR A 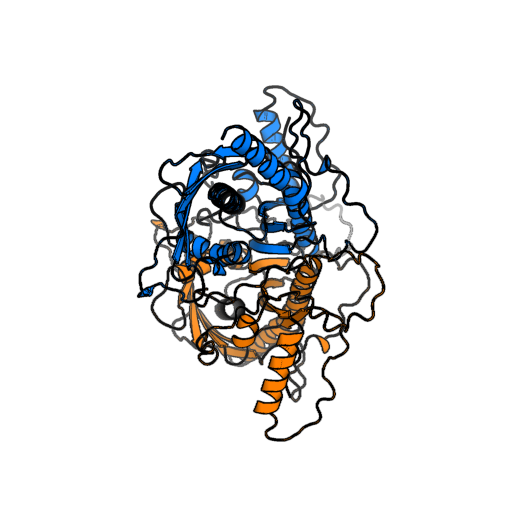N 1
ATOM 1793 C CA . THR A 1 243 ? -14.254 -5.627 -3.403 1 86.71 243 THR A CA 1
ATOM 1794 C C . THR A 1 243 ? -12.793 -5.255 -3.169 1 86.71 243 THR A C 1
ATOM 1796 O O . THR A 1 243 ? -11.919 -6.124 -3.163 1 86.71 243 THR A O 1
ATOM 1799 N N . SER A 1 244 ? -12.559 -4.04 -3.018 1 90.72 244 SER A N 1
ATOM 1800 C CA . SER A 1 244 ? -11.214 -3.538 -2.755 1 90.72 244 SER A CA 1
ATOM 1801 C C . SER A 1 244 ? -11.256 -2.243 -1.95 1 90.72 244 SER A C 1
ATOM 1803 O O . SER A 1 244 ? -12.256 -1.523 -1.974 1 90.72 244 SER A O 1
ATOM 1805 N N . THR A 1 245 ? -10.243 -2.035 -1.174 1 93.31 245 THR A N 1
ATOM 1806 C CA . THR A 1 245 ? -10.1 -0.827 -0.371 1 93.31 245 THR A CA 1
ATOM 1807 C C . THR A 1 245 ? -8.735 -0.183 -0.601 1 93.31 245 THR A C 1
ATOM 1809 O O . THR A 1 245 ? -7.748 -0.879 -0.844 1 93.31 245 THR A O 1
ATOM 1812 N N . HIS A 1 246 ? -8.722 1.163 -0.53 1 94.88 246 HIS A N 1
ATOM 1813 C CA . HIS A 1 246 ? -7.523 1.921 -0.871 1 94.88 246 HIS A CA 1
ATOM 1814 C C . HIS A 1 246 ? -7.321 3.091 0.086 1 94.88 246 HIS A C 1
ATOM 1816 O O . HIS A 1 246 ? -8.29 3.713 0.526 1 94.88 246 HIS A O 1
ATOM 1822 N N . VAL A 1 247 ? -6.097 3.344 0.404 1 96.54 247 VAL A N 1
ATOM 1823 C CA . VAL A 1 247 ? -5.748 4.539 1.164 1 96.54 247 VAL A CA 1
ATOM 1824 C C . VAL A 1 247 ? -4.597 5.271 0.476 1 96.54 247 VAL A C 1
ATOM 1826 O O . VAL A 1 247 ? -3.639 4.643 0.02 1 96.54 247 VAL A O 1
ATOM 1829 N N . PHE A 1 248 ? -4.755 6.562 0.317 1 97 248 PHE A N 1
ATOM 1830 C CA . PHE A 1 248 ? -3.738 7.427 -0.269 1 97 248 PHE A CA 1
ATOM 1831 C C . PHE A 1 248 ? -3.443 8.611 0.644 1 97 248 PHE A C 1
ATOM 1833 O O . PHE A 1 248 ? -4.361 9.206 1.213 1 97 248 PHE A O 1
ATOM 1840 N N . ALA A 1 249 ? -2.178 8.88 0.821 1 97.28 249 ALA A N 1
ATOM 1841 C CA . ALA A 1 249 ? -1.739 10.092 1.509 1 97.28 249 ALA A CA 1
ATOM 1842 C C . ALA A 1 249 ? -0.992 11.022 0.557 1 97.28 249 ALA A C 1
ATOM 1844 O O . ALA A 1 249 ? -0.055 10.6 -0.125 1 97.28 249 ALA A O 1
ATOM 1845 N N . PHE A 1 250 ? -1.403 12.267 0.556 1 94.63 250 PHE A N 1
ATOM 1846 C CA . PHE A 1 250 ? -0.845 13.253 -0.362 1 94.63 250 PHE A CA 1
ATOM 1847 C C . PHE A 1 250 ? -0.099 14.342 0.399 1 94.63 250 PHE A C 1
ATOM 1849 O O . PHE A 1 250 ? -0.52 14.746 1.485 1 94.63 250 PHE A O 1
ATOM 1856 N N . GLY A 1 251 ? 0.996 14.768 -0.204 1 92.31 251 GLY A N 1
ATOM 1857 C CA . GLY A 1 251 ? 1.746 15.89 0.339 1 92.31 251 GLY A CA 1
ATOM 1858 C C . GLY A 1 251 ? 1.49 17.191 -0.397 1 92.31 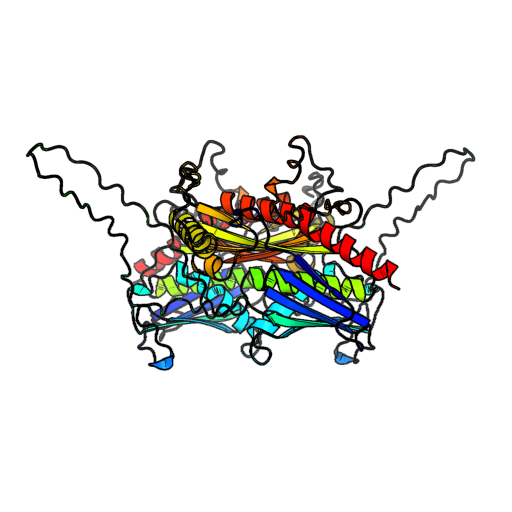251 GLY A C 1
ATOM 1859 O O . GLY A 1 251 ? 1.464 17.218 -1.629 1 92.31 251 GLY A O 1
ATOM 1860 N N . PHE A 1 252 ? 1.267 18.197 0.389 1 87.56 252 PHE A N 1
ATOM 1861 C CA . PHE A 1 252 ? 1.006 19.523 -0.161 1 87.56 252 PHE A CA 1
ATOM 1862 C C . PHE A 1 252 ? 2.052 20.523 0.318 1 87.56 252 PHE A C 1
ATOM 1864 O O . PHE A 1 252 ? 2.181 20.768 1.519 1 87.56 252 PHE A O 1
ATOM 1871 N N . ALA A 1 253 ? 2.866 20.906 -0.618 1 81.09 253 ALA A N 1
ATOM 1872 C CA . ALA A 1 253 ? 3.926 21.846 -0.261 1 81.09 253 ALA A CA 1
ATOM 1873 C C . ALA A 1 253 ? 3.83 23.122 -1.091 1 81.09 253 ALA A C 1
ATOM 1875 O O . ALA A 1 253 ? 3.419 23.085 -2.253 1 81.09 253 ALA A O 1
ATOM 1876 N N . GLY A 1 254 ? 4.268 24.223 -0.453 1 71.57 254 GLY A N 1
ATOM 1877 C CA . GLY A 1 254 ? 4.381 25.497 -1.144 1 71.57 254 GLY A CA 1
ATOM 1878 C C . GLY A 1 254 ? 3.109 25.901 -1.864 1 71.57 254 GLY A C 1
ATOM 1879 O O . GLY A 1 254 ? 2.033 25.933 -1.263 1 71.57 254 GLY A O 1
ATOM 1880 N N . LYS A 1 255 ? 3.271 25.964 -3.185 1 61.21 255 LYS A N 1
ATOM 1881 C CA . LYS A 1 255 ? 2.197 26.46 -4.04 1 61.21 255 LYS A CA 1
ATOM 1882 C C . LYS A 1 255 ? 1.112 25.403 -4.228 1 61.21 255 LYS A C 1
ATOM 1884 O O . LYS A 1 255 ? 0.009 25.712 -4.683 1 61.21 255 LYS A O 1
ATOM 1889 N N . SER A 1 256 ? 1.503 24.24 -3.776 1 67.33 256 SER A N 1
ATOM 1890 C CA . SER A 1 256 ? 0.527 23.174 -3.978 1 67.33 256 SER A CA 1
ATOM 1891 C C . SER A 1 256 ? -0.5 23.144 -2.851 1 67.33 256 SER A C 1
ATOM 1893 O O . SER A 1 256 ? -1.503 22.433 -2.938 1 67.33 256 SER A O 1
ATOM 1895 N N . THR A 1 257 ? -0.258 23.987 -1.888 1 71.33 257 THR A N 1
ATOM 1896 C CA . THR A 1 257 ? -1.199 23.995 -0.773 1 71.33 257 THR A CA 1
ATOM 1897 C C . THR A 1 257 ? -2.465 24.764 -1.139 1 71.33 257 THR A C 1
ATOM 1899 O O . THR A 1 257 ? -2.399 25.936 -1.517 1 71.33 257 THR A O 1
ATOM 1902 N N . PRO A 1 258 ? -3.541 24.09 -1.043 1 69.5 258 PRO A N 1
ATOM 1903 C CA . PRO A 1 258 ? -4.787 24.782 -1.382 1 69.5 258 PRO A CA 1
ATOM 1904 C C . PRO A 1 258 ? -5.18 25.831 -0.344 1 69.5 258 PRO A C 1
ATOM 1906 O O . PRO A 1 258 ? -4.817 25.711 0.829 1 69.5 258 PRO A O 1
ATOM 1909 N N . PRO A 1 259 ? -5.79 26.861 -0.909 1 67.42 259 PRO A N 1
ATOM 1910 C CA . PRO A 1 259 ? -6.256 27.879 0.035 1 67.42 259 PRO A CA 1
ATOM 1911 C C . PRO A 1 259 ? -7.357 27.365 0.96 1 67.42 259 PRO A C 1
ATOM 1913 O O . PRO A 1 259 ? -7.982 26.341 0.673 1 67.42 259 PRO A O 1
ATOM 1916 N N . ALA A 1 260 ? -7.498 28.108 2.116 1 62.68 260 ALA A N 1
ATOM 1917 C CA . ALA A 1 260 ? -8.581 27.787 3.042 1 62.68 260 ALA A CA 1
ATOM 1918 C C . ALA A 1 260 ? -9.942 27.941 2.369 1 62.68 260 ALA A C 1
ATOM 1920 O O . ALA A 1 260 ? -10.15 28.866 1.58 1 62.68 260 ALA A O 1
ATOM 1921 N N . ARG A 1 261 ? -10.66 26.914 2.408 1 64.19 261 ARG A N 1
ATOM 1922 C CA . ARG A 1 261 ? -12.016 26.961 1.872 1 64.19 261 ARG A CA 1
ATOM 1923 C C . ARG A 1 261 ? -12.956 27.692 2.825 1 64.19 261 ARG A C 1
ATOM 1925 O O . ARG A 1 261 ? -12.931 27.453 4.034 1 64.19 261 ARG A O 1
ATOM 1932 N N . GLU A 1 262 ? -13.447 28.846 2.339 1 58.46 262 GLU A N 1
ATOM 1933 C CA . GLU A 1 262 ? -14.486 29.5 3.128 1 58.46 262 GLU A CA 1
ATOM 1934 C C . GLU A 1 262 ? -15.769 28.674 3.145 1 58.46 262 GLU A C 1
ATOM 1936 O O . GLU A 1 262 ? -16.349 28.397 2.093 1 58.46 262 GLU A O 1
ATOM 1941 N N . TRP A 1 263 ? -15.814 27.787 4.128 1 54.4 263 TRP A N 1
ATOM 1942 C CA . TRP A 1 263 ? -17.04 27.01 4.276 1 54.4 263 TRP A CA 1
ATOM 1943 C C . TRP A 1 263 ? -18.211 27.908 4.66 1 54.4 263 TRP A C 1
ATOM 1945 O O . TRP A 1 263 ? -18.07 28.794 5.507 1 54.4 263 TRP A O 1
ATOM 1955 N N . SER A 1 264 ? -19.08 28.211 3.74 1 47.88 264 SER A N 1
ATOM 1956 C CA . SER A 1 264 ? -20.249 28.94 4.22 1 47.88 264 SER A CA 1
ATOM 1957 C C . SER A 1 264 ? -20.888 28.236 5.412 1 47.88 264 SER A C 1
ATOM 1959 O O . SER A 1 264 ? -20.81 27.011 5.531 1 47.88 264 SER A O 1
ATOM 1961 N N . HIS A 1 265 ? -21.061 28.982 6.522 1 44.58 265 HIS A N 1
ATOM 1962 C CA . HIS A 1 265 ? -21.612 28.64 7.829 1 44.58 265 HIS A CA 1
ATOM 1963 C C . HIS A 1 265 ? -22.566 27.455 7.733 1 44.58 265 HIS A C 1
ATOM 1965 O O . HIS A 1 265 ? -22.613 26.615 8.634 1 44.58 265 HIS A O 1
ATOM 1971 N N . ASP A 1 266 ? -23.52 27.428 6.863 1 45.76 266 ASP A N 1
ATOM 1972 C CA . ASP A 1 266 ? -24.705 26.576 6.894 1 45.76 266 ASP A CA 1
ATOM 1973 C C . ASP A 1 266 ? -24.424 25.22 6.25 1 45.76 266 ASP A C 1
ATOM 1975 O O . ASP A 1 266 ? -25.18 24.266 6.443 1 45.76 266 ASP A O 1
ATOM 1979 N N . GLU A 1 267 ? -23.62 25.027 5.204 1 53.28 267 GLU A N 1
ATOM 1980 C CA . GLU A 1 267 ? -23.657 23.797 4.419 1 53.28 267 GLU A CA 1
ATOM 1981 C C . GLU A 1 267 ? -22.275 23.158 4.328 1 53.28 267 GLU A C 1
ATOM 1983 O O . GLU A 1 267 ? -21.502 23.463 3.417 1 53.28 267 GLU A O 1
ATOM 1988 N N . GLU A 1 268 ? -21.606 22.728 5.431 1 59.37 268 GLU A N 1
ATOM 1989 C CA . GLU A 1 268 ? -20.31 22.055 5.45 1 59.37 268 GLU A CA 1
ATOM 1990 C C . GLU A 1 268 ? -20.358 20.743 4.672 1 59.37 268 GLU A C 1
ATOM 1992 O O . GLU A 1 268 ? -20.484 19.669 5.264 1 59.37 268 GLU A O 1
ATOM 1997 N N . SER A 1 269 ? -20.644 20.816 3.402 1 74.88 269 SER A N 1
ATOM 1998 C CA . SER A 1 269 ? -20.689 19.612 2.578 1 74.88 269 SER A CA 1
ATOM 1999 C C . SER A 1 269 ? -19.286 19.103 2.265 1 74.88 269 SER A C 1
ATOM 2001 O O . SER A 1 269 ? -18.418 19.875 1.851 1 74.88 269 SER A O 1
ATOM 2003 N N . TYR A 1 270 ? -18.957 18.052 2.735 1 86.39 270 TYR A N 1
ATOM 2004 C CA . TYR A 1 270 ? -17.688 17.412 2.406 1 86.39 270 TYR A CA 1
ATOM 2005 C C . TYR A 1 270 ? -17.832 16.509 1.187 1 86.39 270 TYR A C 1
ATOM 2007 O O . TYR A 1 270 ? -17.438 15.341 1.222 1 86.39 270 TYR A O 1
ATOM 2015 N N . ASP A 1 271 ? -18.467 17.191 0.152 1 88.47 271 ASP A N 1
ATOM 2016 C CA . ASP A 1 271 ? -18.645 16.463 -1.1 1 88.47 271 ASP A CA 1
ATOM 2017 C C . ASP A 1 271 ? -17.719 17.005 -2.187 1 88.47 271 ASP A C 1
ATOM 2019 O O . ASP A 1 271 ? -17.759 18.195 -2.507 1 88.47 271 ASP A O 1
ATOM 2023 N N . ILE A 1 272 ? -16.994 16.118 -2.781 1 89.64 272 ILE A N 1
ATOM 2024 C CA . ILE A 1 272 ? -16.057 16.574 -3.802 1 89.64 272 ILE A CA 1
ATOM 2025 C C . ILE A 1 272 ? -16.824 17.021 -5.044 1 89.64 272 ILE A C 1
ATOM 2027 O O . ILE A 1 272 ? -16.285 17.741 -5.888 1 89.64 272 ILE A O 1
ATOM 2031 N N . ALA A 1 273 ? -17.979 16.535 -5.21 1 86.01 273 ALA A N 1
ATOM 2032 C CA . ALA A 1 273 ? -18.81 16.96 -6.333 1 86.01 273 ALA A CA 1
ATOM 2033 C C . ALA A 1 273 ? -19.099 18.457 -6.266 1 86.01 273 ALA A C 1
ATOM 2035 O O . ALA A 1 273 ? -19.416 19.081 -7.282 1 86.01 273 ALA A O 1
ATOM 2036 N N . ASP A 1 274 ? -19.009 19.01 -5.068 1 82.83 274 ASP A N 1
ATOM 2037 C CA . ASP A 1 274 ? -19.286 20.429 -4.867 1 82.83 274 ASP A CA 1
ATOM 2038 C C . ASP A 1 274 ? -18.051 21.277 -5.165 1 82.83 274 ASP A C 1
ATOM 2040 O O . ASP A 1 274 ? -18.12 22.507 -5.16 1 82.83 274 ASP A O 1
ATOM 2044 N N . LEU A 1 275 ? -16.979 20.55 -5.425 1 82.49 275 LEU A N 1
ATOM 2045 C CA . LEU A 1 275 ? -15.742 21.268 -5.713 1 82.49 275 LEU A CA 1
ATOM 2046 C C . LEU A 1 275 ? -15.657 21.632 -7.191 1 82.49 275 LEU A C 1
ATOM 2048 O O . LEU A 1 275 ? -16.188 20.916 -8.043 1 82.49 275 LEU A O 1
ATOM 2052 N N . ALA A 1 276 ? -15.2 22.76 -7.482 1 67.88 276 ALA A N 1
ATOM 2053 C CA . ALA A 1 276 ? -14.987 23.139 -8.877 1 67.88 276 ALA A CA 1
ATOM 2054 C C . ALA A 1 276 ? -14.166 22.084 -9.613 1 67.88 276 ALA A C 1
ATOM 2056 O O . ALA A 1 276 ? -13.236 21.505 -9.046 1 67.88 276 ALA A O 1
ATOM 2057 N N . PRO A 1 277 ? -14.809 21.583 -10.758 1 59.04 277 PRO A N 1
ATOM 2058 C CA . PRO A 1 277 ? -14.066 20.568 -11.508 1 59.04 277 PRO A CA 1
ATOM 2059 C C . PRO A 1 277 ? -12.599 20.942 -11.711 1 59.04 277 PRO A C 1
ATOM 2061 O O . PRO A 1 277 ? -12.258 22.127 -11.737 1 59.04 277 PRO A O 1
ATOM 2064 N N . ALA A 1 278 ? -11.791 20.006 -11.401 1 52.48 278 ALA A N 1
ATOM 2065 C CA . ALA A 1 278 ? -10.383 20.272 -11.686 1 52.48 278 ALA A CA 1
ATOM 2066 C C . ALA A 1 278 ? -10.218 20.957 -13.04 1 52.48 278 ALA A C 1
ATOM 2068 O O . ALA A 1 278 ? -10.902 20.609 -14.006 1 52.48 278 ALA A O 1
ATOM 2069 N N . ALA A 1 279 ? -10.046 22.174 -13.256 1 43.81 279 ALA A N 1
ATOM 2070 C CA . ALA A 1 279 ? -9.836 22.822 -14.548 1 43.81 279 ALA A CA 1
ATOM 2071 C C . ALA A 1 279 ? -9.264 21.841 -15.567 1 43.81 279 ALA A C 1
ATOM 2073 O O . ALA A 1 279 ? -8.328 21.096 -15.264 1 43.81 279 ALA A O 1
ATOM 2074 N N . GLY A 1 280 ? -10.145 21.171 -16.349 1 38.9 280 GLY A N 1
ATOM 2075 C CA . GLY A 1 280 ? -9.871 20.295 -17.477 1 38.9 280 GLY A CA 1
ATOM 2076 C C . GLY A 1 280 ? -8.489 20.499 -18.068 1 38.9 280 GLY A C 1
ATOM 2077 O O . GLY A 1 280 ? -8.09 19.782 -18.988 1 38.9 280 GLY A O 1
ATOM 2078 N N . ASP A 1 281 ? -8.241 21.752 -18.637 1 39.24 281 ASP A N 1
ATOM 2079 C CA . ASP A 1 281 ? -7.195 21.938 -19.638 1 39.24 281 ASP A CA 1
ATOM 2080 C C . ASP A 1 281 ? -5.89 21.279 -19.196 1 39.24 281 ASP A C 1
ATOM 2082 O O . ASP A 1 281 ? -5.486 20.255 -19.752 1 39.24 281 ASP A O 1
ATOM 2086 N N . GLY A 1 282 ? -4.65 22.129 -19.244 1 36.66 282 GLY A N 1
ATOM 2087 C CA . GLY A 1 282 ? -3.227 21.973 -19.503 1 36.66 282 GLY A CA 1
ATOM 2088 C C . GLY A 1 282 ? -2.499 21.227 -18.401 1 36.66 282 GLY A C 1
ATOM 2089 O O . GLY A 1 282 ? -3.054 21.003 -17.324 1 36.66 282 GLY A O 1
ATOM 2090 N N . ARG A 1 283 ? -1.25 20.847 -18.695 1 37.61 283 ARG A N 1
ATOM 2091 C CA . ARG A 1 283 ? -0.054 20.402 -17.987 1 37.61 283 ARG A CA 1
ATOM 2092 C C . ARG A 1 283 ? 0.056 21.073 -16.622 1 37.61 283 ARG A C 1
ATOM 2094 O O . ARG A 1 283 ? 0.285 22.281 -16.535 1 37.61 283 ARG A O 1
ATOM 2101 N N . ARG A 1 284 ? -0.957 20.685 -15.627 1 44.4 284 ARG A N 1
ATOM 2102 C CA . ARG A 1 284 ? -0.76 21.235 -14.29 1 44.4 284 ARG A CA 1
ATOM 2103 C C . ARG A 1 284 ? 0.693 21.648 -14.076 1 44.4 284 ARG A C 1
ATOM 2105 O O . ARG A 1 284 ? 1.609 20.999 -14.584 1 44.4 284 ARG A O 1
ATOM 2112 N N . ASN A 1 285 ? 0.941 22.842 -13.808 1 42.83 285 ASN A N 1
ATOM 2113 C CA . ASN A 1 285 ? 2.306 23.284 -13.543 1 42.83 285 ASN A CA 1
ATOM 2114 C C . ASN A 1 285 ? 3.02 22.347 -12.572 1 42.83 285 ASN A C 1
ATOM 2116 O O . ASN A 1 285 ? 2.424 21.885 -11.597 1 42.83 285 ASN A O 1
ATOM 2120 N N . ALA A 1 286 ? 4.006 21.63 -13.068 1 45.7 286 ALA A N 1
ATOM 2121 C CA . ALA A 1 286 ? 4.933 20.784 -12.32 1 45.7 286 ALA A CA 1
ATOM 2122 C C . ALA A 1 286 ? 5.021 21.223 -10.861 1 45.7 286 ALA A C 1
ATOM 2124 O O . ALA A 1 286 ? 5.158 20.389 -9.963 1 45.7 286 ALA A O 1
ATOM 2125 N N . ASP A 1 287 ? 4.822 22.598 -10.679 1 46.38 287 ASP A N 1
ATOM 2126 C CA . ASP A 1 287 ? 5.037 23.16 -9.349 1 46.38 287 ASP A CA 1
ATOM 2127 C C . ASP A 1 287 ? 3.839 22.894 -8.44 1 46.38 287 ASP A C 1
ATOM 2129 O O . ASP A 1 287 ? 3.929 23.06 -7.222 1 46.38 287 ASP A O 1
ATOM 2133 N N . GLU A 1 288 ? 2.606 22.518 -9.082 1 55.64 288 GLU A N 1
ATOM 2134 C CA . GLU A 1 288 ? 1.401 22.386 -8.269 1 55.64 288 GLU A CA 1
ATOM 2135 C C . GLU A 1 288 ? 1.013 20.92 -8.093 1 55.64 288 GLU A C 1
ATOM 2137 O O . GLU A 1 288 ? -0.112 20.615 -7.691 1 55.64 288 GLU A O 1
ATOM 2142 N N . GLU A 1 289 ? 2.04 20.09 -8.363 1 66.77 289 GLU A N 1
ATOM 2143 C CA . GLU A 1 289 ? 1.599 18.698 -8.359 1 66.77 289 GLU A CA 1
ATOM 2144 C C . GLU A 1 289 ? 1.833 18.049 -6.998 1 66.77 289 GLU A C 1
ATOM 2146 O O . GLU A 1 289 ? 2.893 18.225 -6.394 1 66.77 289 GLU A O 1
ATOM 2151 N N . GLU A 1 290 ? 0.675 17.668 -6.47 1 80.98 290 GLU A N 1
ATOM 2152 C CA . GLU A 1 290 ? 0.75 16.897 -5.232 1 80.98 290 GLU A CA 1
ATOM 2153 C C . GLU A 1 290 ? 1.35 15.516 -5.477 1 80.98 290 GLU A C 1
ATOM 2155 O O . GLU A 1 290 ? 1.287 14.995 -6.593 1 80.98 290 GLU A O 1
ATOM 2160 N N . GLU A 1 291 ? 2.086 15.201 -4.471 1 87.94 291 GLU A N 1
ATOM 2161 C CA . GLU A 1 291 ? 2.752 13.904 -4.542 1 87.94 291 GLU A CA 1
ATOM 2162 C C . GLU A 1 291 ? 2.081 12.889 -3.621 1 87.94 291 GLU A C 1
ATOM 2164 O O . GLU A 1 291 ? 1.577 13.248 -2.555 1 87.94 291 GLU A O 1
ATOM 2169 N N . ILE A 1 292 ? 1.985 11.709 -4.123 1 92.58 292 ILE A N 1
ATOM 2170 C CA . ILE A 1 292 ? 1.608 10.603 -3.25 1 92.58 292 ILE A CA 1
ATOM 2171 C C . ILE A 1 292 ? 2.789 10.224 -2.358 1 92.58 292 ILE A C 1
ATOM 2173 O O . ILE A 1 292 ? 3.893 9.98 -2.85 1 92.58 292 ILE A O 1
ATOM 2177 N N . LEU A 1 293 ? 2.515 10.257 -1.085 1 93.5 293 LEU A N 1
ATOM 2178 C CA . LEU A 1 293 ? 3.573 9.909 -0.143 1 93.5 293 LEU A CA 1
ATOM 2179 C C . LEU A 1 293 ? 3.409 8.476 0.353 1 93.5 293 LEU A C 1
ATOM 2181 O O . LEU A 1 293 ? 4.378 7.853 0.793 1 93.5 293 LEU A O 1
ATOM 2185 N N . TYR A 1 294 ? 2.247 8.028 0.304 1 93.52 294 TYR A N 1
ATOM 2186 C CA . TYR A 1 294 ? 1.885 6.705 0.802 1 93.52 294 TYR A CA 1
ATOM 2187 C C . TYR A 1 294 ? 0.631 6.186 0.11 1 93.52 294 TYR A C 1
ATOM 2189 O O . TYR A 1 294 ? -0.317 6.941 -0.121 1 93.52 294 TYR A O 1
ATOM 2197 N N . ALA A 1 295 ? 0.665 4.964 -0.329 1 94.31 295 ALA A N 1
ATOM 2198 C CA . ALA A 1 295 ? -0.503 4.301 -0.904 1 94.31 295 ALA A CA 1
ATOM 2199 C C . ALA A 1 295 ? -0.52 2.816 -0.552 1 94.31 295 ALA A C 1
ATOM 2201 O O . ALA A 1 295 ? 0.517 2.151 -0.594 1 94.31 295 ALA A O 1
ATOM 2202 N N . GLU A 1 296 ? -1.624 2.378 -0.16 1 92.53 296 GLU A N 1
ATOM 2203 C CA . GLU A 1 296 ? -1.83 0.956 0.101 1 92.53 296 GLU A CA 1
ATOM 2204 C C . GLU A 1 296 ? -3.195 0.494 -0.401 1 92.53 296 GLU A C 1
ATOM 2206 O O . GLU A 1 296 ? -4.203 1.168 -0.181 1 92.53 296 GLU A O 1
ATOM 2211 N N . SER A 1 297 ? -3.182 -0.569 -1.11 1 92.25 297 SER A N 1
ATOM 2212 C CA . SER A 1 297 ? -4.412 -1.099 -1.691 1 92.25 297 SER A CA 1
ATOM 2213 C C . SER A 1 297 ? -4.528 -2.602 -1.462 1 92.25 297 SER A C 1
ATOM 2215 O O . SER A 1 297 ? -3.536 -3.328 -1.555 1 92.25 297 SER A O 1
ATOM 2217 N N . HIS A 1 298 ? -5.717 -2.989 -1.164 1 88.4 298 HIS A N 1
ATOM 2218 C CA . HIS A 1 298 ? -6.034 -4.398 -0.962 1 88.4 298 HIS A CA 1
ATOM 2219 C C . HIS A 1 298 ? -7.279 -4.801 -1.745 1 88.4 298 HIS A C 1
ATOM 2221 O O . HIS A 1 298 ? -8.259 -4.053 -1.788 1 88.4 298 HIS A O 1
ATOM 2227 N N . GLY A 1 299 ? -7.201 -5.964 -2.358 1 86.66 299 GLY A N 1
ATOM 2228 C CA . GLY A 1 299 ? -8.344 -6.453 -3.113 1 86.66 299 GLY A CA 1
ATOM 2229 C C . GLY A 1 299 ? -8.252 -6.15 -4.596 1 86.66 299 GLY A C 1
ATOM 2230 O O . GLY A 1 299 ? -7.56 -5.215 -5.003 1 86.66 299 GLY A O 1
ATOM 2231 N N . PRO A 1 300 ? -8.985 -6.919 -5.367 1 86.7 300 PRO A N 1
ATOM 2232 C CA . PRO A 1 300 ? -8.912 -6.769 -6.822 1 86.7 300 PRO A CA 1
ATOM 2233 C C . PRO A 1 300 ? -9.541 -5.468 -7.314 1 86.7 300 PRO A C 1
ATOM 2235 O O . PRO A 1 300 ? -10.626 -5.093 -6.862 1 86.7 300 PRO A O 1
ATOM 2238 N N . VAL A 1 301 ? -8.839 -4.796 -8.175 1 88.18 301 VAL A N 1
ATOM 2239 C CA . VAL A 1 301 ? -9.343 -3.567 -8.781 1 88.18 301 VAL A CA 1
ATOM 2240 C C . VAL A 1 301 ? -8.714 -3.375 -10.159 1 88.18 301 VAL A C 1
ATOM 2242 O O . VAL A 1 301 ? -7.531 -3.664 -10.355 1 88.18 301 VAL A O 1
ATOM 2245 N N . GLY A 1 302 ? -9.56 -2.968 -11.105 1 85.51 302 GLY A N 1
ATOM 2246 C CA . GLY A 1 302 ? -9.021 -2.643 -12.416 1 85.51 302 GLY A CA 1
ATOM 2247 C C . GLY A 1 302 ? -8.133 -1.413 -12.408 1 85.51 302 GLY A C 1
ATOM 2248 O O . GLY A 1 302 ? -8.253 -0.559 -11.527 1 85.51 302 GLY A O 1
ATOM 2249 N N . LEU A 1 303 ? -7.251 -1.292 -13.353 1 85.31 303 LEU A N 1
ATOM 2250 C CA . LEU A 1 303 ? -6.284 -0.202 -13.421 1 85.31 303 LEU A CA 1
ATOM 2251 C C . LEU A 1 303 ? -6.991 1.145 -13.528 1 85.31 303 LEU A C 1
ATOM 2253 O O . LEU A 1 303 ? -6.578 2.12 -12.895 1 85.31 303 LEU A O 1
ATOM 2257 N N . GLU A 1 304 ? -7.998 1.196 -14.263 1 84.67 304 GLU A N 1
ATOM 2258 C CA . GLU A 1 304 ? -8.714 2.455 -14.443 1 84.67 304 GLU A CA 1
ATOM 2259 C C . GLU A 1 304 ? -9.436 2.867 -13.163 1 84.67 304 GLU A C 1
ATOM 2261 O O . GLU A 1 304 ? -9.397 4.035 -12.77 1 84.67 304 GLU A O 1
ATOM 2266 N N . THR A 1 305 ? -10.118 1.859 -12.6 1 88.74 305 THR A N 1
ATOM 2267 C CA . THR A 1 305 ? -10.821 2.135 -11.352 1 88.74 305 THR A CA 1
ATOM 2268 C C . THR A 1 305 ? -9.84 2.55 -10.26 1 88.74 305 THR A C 1
ATOM 2270 O O . THR A 1 305 ? -10.158 3.397 -9.422 1 88.74 305 THR A O 1
ATOM 2273 N N . TYR A 1 306 ? -8.689 1.937 -10.331 1 90.78 306 TYR A N 1
ATOM 2274 C CA . TYR A 1 306 ? -7.642 2.279 -9.374 1 90.78 306 TYR A CA 1
ATOM 2275 C C . TYR A 1 306 ? -7.185 3.721 -9.558 1 90.78 306 TYR A C 1
ATOM 2277 O O . TYR A 1 306 ? -7.007 4.452 -8.581 1 90.78 306 TYR A O 1
ATOM 2285 N N . ALA A 1 307 ? -6.99 4.147 -10.763 1 88.06 307 ALA A N 1
ATOM 2286 C CA . ALA A 1 307 ? -6.607 5.525 -11.061 1 88.06 307 ALA A CA 1
ATOM 2287 C C . ALA A 1 307 ? -7.697 6.502 -10.63 1 88.06 307 ALA A C 1
ATOM 2289 O O . ALA A 1 307 ? -7.402 7.579 -10.105 1 88.06 307 ALA A O 1
ATOM 2290 N N . ASP A 1 308 ? -8.893 6.109 -10.821 1 90.72 308 ASP A N 1
ATOM 2291 C CA . ASP A 1 308 ? -10.014 6.945 -10.402 1 90.72 308 ASP A CA 1
ATOM 2292 C C . ASP A 1 308 ? -10.06 7.08 -8.882 1 90.72 308 ASP A C 1
ATOM 2294 O O . ASP A 1 308 ? -10.396 8.144 -8.358 1 90.72 308 ASP A O 1
ATOM 2298 N N . ALA A 1 309 ? -9.789 5.972 -8.23 1 93.94 309 ALA A N 1
ATOM 2299 C CA . ALA A 1 309 ? -9.761 5.996 -6.77 1 93.94 309 ALA A CA 1
ATOM 2300 C C . ALA A 1 309 ? -8.707 6.973 -6.258 1 93.94 309 ALA A C 1
ATOM 2302 O O . ALA A 1 309 ? -8.976 7.771 -5.357 1 93.94 309 ALA A O 1
ATOM 2303 N N . ALA A 1 310 ? -7.549 6.925 -6.864 1 93.66 310 ALA A N 1
ATOM 2304 C CA . ALA A 1 310 ? -6.473 7.834 -6.476 1 93.66 310 ALA A CA 1
ATOM 2305 C C . ALA A 1 310 ? -6.865 9.287 -6.728 1 93.66 310 ALA A C 1
ATOM 2307 O O . ALA A 1 310 ? -6.609 10.159 -5.893 1 93.66 310 ALA A O 1
ATOM 2308 N N . ASP A 1 311 ? -7.466 9.484 -7.817 1 90.72 311 ASP A N 1
ATOM 2309 C CA . ASP A 1 311 ? -7.843 10.847 -8.178 1 90.72 311 ASP A CA 1
ATOM 2310 C C . ASP A 1 311 ? -8.92 11.386 -7.239 1 90.72 311 ASP A C 1
ATOM 2312 O O . ASP A 1 311 ? -8.883 12.554 -6.848 1 90.72 311 ASP A O 1
ATOM 2316 N N . GLN A 1 312 ? -9.898 10.576 -6.944 1 93.51 312 GLN A N 1
ATOM 2317 C CA . GLN A 1 312 ? -10.948 11.015 -6.032 1 93.51 312 GLN A CA 1
ATOM 2318 C C . GLN A 1 312 ? -10.382 11.324 -4.649 1 93.51 312 GLN A C 1
ATOM 2320 O O . GLN A 1 312 ? -10.759 12.318 -4.025 1 93.51 312 GLN A O 1
ATOM 2325 N N . CYS A 1 313 ? -9.519 10.497 -4.2 1 95.79 313 CYS A N 1
ATOM 2326 C CA . CYS A 1 313 ? -8.894 10.745 -2.906 1 95.79 313 CYS A CA 1
ATOM 2327 C C . CYS A 1 313 ? -8.064 12.023 -2.937 1 95.79 313 CYS A C 1
ATOM 2329 O O . CYS A 1 313 ? -8.022 12.765 -1.954 1 95.79 313 CYS A O 1
ATOM 2331 N N . ARG A 1 314 ? -7.411 12.234 -4.04 1 92.54 314 ARG A N 1
ATOM 2332 C CA . ARG A 1 314 ? -6.623 13.452 -4.197 1 92.54 314 ARG A CA 1
ATOM 2333 C C . ARG A 1 314 ? -7.506 14.692 -4.099 1 92.54 314 ARG A C 1
ATOM 2335 O O . ARG A 1 314 ? -7.162 15.651 -3.405 1 92.54 314 ARG A O 1
ATOM 2342 N N . ARG A 1 315 ? -8.569 14.649 -4.79 1 91.28 315 ARG A N 1
ATOM 2343 C CA . ARG A 1 315 ? -9.501 15.772 -4.771 1 91.28 315 ARG A CA 1
ATOM 2344 C C . ARG A 1 315 ? -10.035 16.016 -3.363 1 91.28 315 ARG A C 1
ATOM 2346 O O . ARG A 1 315 ? -10.176 17.164 -2.938 1 91.28 315 ARG A O 1
ATOM 2353 N N . ALA A 1 316 ? -10.334 14.958 -2.692 1 94.18 316 ALA A N 1
ATOM 2354 C CA . ALA A 1 316 ? -10.827 15.078 -1.323 1 94.18 316 ALA A CA 1
ATOM 2355 C C . ALA A 1 316 ? -9.756 15.658 -0.403 1 94.18 316 ALA A C 1
ATOM 2357 O O . ALA A 1 316 ? -10.042 16.529 0.421 1 94.18 316 ALA A O 1
ATOM 2358 N N . ALA A 1 317 ? -8.563 15.154 -0.544 1 93.81 317 ALA A N 1
ATOM 2359 C CA . ALA A 1 317 ? -7.459 15.638 0.281 1 93.81 317 ALA A CA 1
ATOM 2360 C C . ALA A 1 317 ? -7.205 17.124 0.04 1 93.81 317 ALA A C 1
ATOM 2362 O O . ALA A 1 317 ? -7.101 17.904 0.989 1 93.81 317 ALA A O 1
ATOM 2363 N N . ARG A 1 318 ? -7.187 17.491 -1.199 1 89.96 318 ARG A N 1
ATOM 2364 C CA . ARG A 1 318 ? -6.864 18.86 -1.586 1 89.96 318 ARG A CA 1
ATOM 2365 C C . ARG A 1 318 ? -8.016 19.806 -1.263 1 89.96 318 ARG A C 1
ATOM 2367 O O . ARG A 1 318 ? -7.799 20.896 -0.729 1 89.96 318 ARG A O 1
ATOM 2374 N N . GLY A 1 319 ? -9.148 19.376 -1.565 1 89.36 319 GLY A N 1
ATOM 2375 C CA . GLY A 1 319 ? -10.268 20.303 -1.547 1 89.36 319 GLY A CA 1
ATOM 2376 C C . GLY A 1 319 ? -11.02 20.307 -0.23 1 89.36 319 GLY A C 1
ATOM 2377 O O . GLY A 1 319 ? -11.765 21.244 0.063 1 89.36 319 GLY A O 1
ATOM 2378 N N . LEU A 1 320 ? -10.884 19.329 0.536 1 92.58 320 LEU A N 1
ATOM 2379 C CA . LEU A 1 320 ? -11.722 19.236 1.726 1 92.58 320 LEU A CA 1
ATOM 2380 C C . LEU A 1 320 ? -10.869 19.096 2.982 1 92.58 320 LEU A C 1
ATOM 2382 O O . LEU A 1 320 ? -11 19.889 3.918 1 92.58 320 LEU A O 1
ATOM 2386 N N . ILE A 1 321 ? -9.888 18.231 3.035 1 93.96 321 ILE A N 1
ATOM 2387 C CA . ILE A 1 321 ? -9.181 17.901 4.268 1 93.96 321 ILE A CA 1
ATOM 2388 C C . ILE A 1 321 ? -8.158 18.99 4.583 1 93.96 321 ILE A C 1
ATOM 2390 O O . ILE A 1 321 ? -8.097 19.485 5.711 1 93.96 321 ILE A O 1
ATOM 2394 N N . VAL A 1 322 ? -7.371 19.398 3.571 1 91.87 322 VAL A N 1
ATOM 2395 C CA . VAL A 1 322 ? -6.34 20.403 3.809 1 91.87 322 VAL A CA 1
ATOM 2396 C C . VAL A 1 322 ? -6.99 21.728 4.202 1 91.87 322 VAL A C 1
ATOM 2398 O O . VAL A 1 322 ? -6.577 22.365 5.174 1 91.87 322 VAL A O 1
ATOM 2401 N N . PRO A 1 323 ? -8.029 22.15 3.476 1 88.19 323 PRO A N 1
ATOM 2402 C CA . PRO A 1 323 ? -8.699 23.371 3.931 1 88.19 323 PRO A CA 1
ATOM 2403 C C . PRO A 1 323 ? -9.246 23.25 5.352 1 88.19 323 PRO A C 1
ATOM 2405 O O . PRO A 1 323 ? -9.246 24.228 6.103 1 88.19 323 PRO A O 1
ATOM 2408 N N . PHE A 1 324 ? -9.691 22.133 5.68 1 90.26 324 PHE A N 1
ATOM 2409 C CA . PHE A 1 324 ? -10.146 21.909 7.047 1 90.26 324 PHE A CA 1
ATOM 2410 C C . PHE A 1 324 ? -9.006 22.11 8.037 1 90.26 324 PHE A C 1
ATOM 2412 O O . PHE A 1 324 ? -9.196 22.709 9.098 1 90.26 324 PHE A O 1
ATOM 2419 N N . TYR A 1 325 ? -7.781 21.499 7.722 1 89.35 325 TYR A N 1
ATOM 2420 C CA . TYR A 1 325 ? -6.606 21.703 8.562 1 89.35 325 TYR A CA 1
ATOM 2421 C C . TYR A 1 325 ? -6.357 23.188 8.8 1 89.35 325 TYR A C 1
ATOM 2423 O O . TYR A 1 325 ? -6.081 23.604 9.927 1 89.35 325 TYR A O 1
ATOM 2431 N N . ARG A 1 326 ? -6.441 23.904 7.804 1 86.09 326 ARG A N 1
ATOM 2432 C CA . ARG A 1 326 ? -6.126 25.328 7.862 1 86.09 326 ARG A CA 1
ATOM 2433 C C . ARG A 1 326 ? -7.114 26.07 8.756 1 86.09 326 ARG A C 1
ATOM 2435 O O . ARG A 1 326 ? -6.721 26.946 9.53 1 86.09 326 ARG A O 1
ATOM 2442 N N . ARG A 1 327 ? -8.278 25.747 8.574 1 85.25 327 ARG A N 1
ATOM 2443 C CA . ARG A 1 327 ? -9.287 26.348 9.44 1 85.25 327 ARG A CA 1
ATOM 2444 C C . ARG A 1 327 ? -9.041 25.985 10.901 1 85.25 327 ARG A C 1
ATOM 2446 O O . ARG A 1 327 ? -9.156 26.836 11.785 1 85.25 327 ARG A O 1
ATOM 2453 N N . TRP A 1 328 ? -8.748 24.788 11.043 1 86.1 328 TRP A N 1
ATOM 2454 C CA . TRP A 1 328 ? -8.469 24.309 12.393 1 86.1 328 TRP A CA 1
ATOM 2455 C C . TRP A 1 328 ? -7.275 25.042 12.995 1 86.1 328 TRP A C 1
ATOM 2457 O O . TRP A 1 328 ? -7.316 25.461 14.154 1 86.1 328 TRP A O 1
ATOM 2467 N N . LEU A 1 329 ? -6.242 25.241 12.25 1 83.08 329 LEU A N 1
ATOM 2468 C CA . LEU A 1 329 ? -5.029 25.908 12.71 1 83.08 329 LEU A CA 1
ATOM 2469 C C . LEU A 1 329 ? -5.301 27.376 13.021 1 83.08 329 LEU A C 1
ATOM 2471 O O . LEU A 1 329 ? -4.744 27.927 13.973 1 83.08 329 LEU A O 1
ATOM 2475 N N . SER A 1 330 ? -6.065 27.992 12.174 1 80.58 330 SER A N 1
ATOM 2476 C CA . SER A 1 330 ? -6.363 29.408 12.369 1 80.58 330 SER A CA 1
ATOM 2477 C C . SER A 1 330 ? -7.176 29.632 13.639 1 80.58 330 SER A C 1
ATOM 2479 O O . SER A 1 330 ? -7.01 30.647 14.318 1 80.58 330 SER A O 1
ATOM 2481 N N . GLN A 1 331 ? -8.014 28.767 13.857 1 77.67 331 GLN A N 1
ATOM 2482 C CA . GLN A 1 331 ? -8.829 28.886 15.061 1 77.67 331 GLN A CA 1
ATOM 2483 C C . GLN A 1 331 ? -7.995 28.646 16.316 1 77.67 331 GLN A C 1
ATOM 2485 O O . GLN A 1 331 ? -8.27 29.222 17.371 1 77.67 331 GLN A O 1
ATOM 2490 N N . HIS A 1 332 ? -7.041 27.881 16.202 1 68.58 332 HIS A N 1
ATOM 2491 C CA . HIS A 1 332 ? -6.179 27.561 17.334 1 68.58 332 HIS A CA 1
ATOM 2492 C C . HIS A 1 332 ? -5.165 28.673 17.585 1 68.58 332 HIS A C 1
ATOM 2494 O O . HIS A 1 332 ? -4.845 28.978 18.736 1 68.58 332 HIS A O 1
ATOM 2500 N N . HIS A 1 333 ? -4.489 29.173 16.569 1 60.1 333 HIS A N 1
ATOM 2501 C CA . HIS A 1 333 ? -3.541 30.264 16.768 1 60.1 333 HIS A CA 1
ATOM 2502 C C . HIS A 1 333 ? -4.252 31.538 17.211 1 60.1 333 HIS A C 1
ATOM 2504 O O . HIS A 1 333 ? -3.676 32.357 17.93 1 60.1 333 HIS A O 1
ATOM 2510 N N . ALA A 1 334 ? -5.521 31.711 16.805 1 47.44 334 ALA A N 1
ATOM 2511 C CA . ALA A 1 334 ? -6.268 32.873 17.277 1 47.44 334 ALA A CA 1
ATOM 2512 C C . ALA A 1 334 ? -6.575 32.761 18.767 1 47.44 334 ALA A C 1
ATOM 2514 O O . ALA A 1 334 ? -6.723 33.774 19.455 1 47.44 334 ALA A O 1
ATOM 2515 N N . LYS A 1 335 ? -6.64 31.595 19.259 1 47.06 335 LYS A N 1
ATOM 2516 C CA . LYS A 1 335 ? -6.969 31.443 20.674 1 47.06 335 LYS A CA 1
ATOM 2517 C C . LYS A 1 335 ? -5.713 31.503 21.539 1 47.06 335 LYS A C 1
ATOM 2519 O O . LYS A 1 335 ? -5.802 31.584 22.766 1 47.06 335 LYS A O 1
ATOM 2524 N N . GLN A 1 336 ? -4.482 31.347 20.888 1 44.35 336 GLN A N 1
ATOM 2525 C CA . GLN A 1 336 ? -3.296 31.603 21.7 1 44.35 336 GLN A CA 1
ATOM 2526 C C . GLN A 1 336 ? -2.94 33.087 21.701 1 44.35 336 GLN A C 1
ATOM 2528 O O . GLN A 1 336 ? -3.115 33.774 20.692 1 44.35 336 GLN A O 1
ATOM 2533 N N . MET B 1 1 ? 26.668 -6.478 -19.989 1 41.42 1 MET B N 1
ATOM 2534 C CA . MET B 1 1 ? 25.713 -5.453 -20.401 1 41.42 1 MET B CA 1
ATOM 2535 C C . MET B 1 1 ? 24.838 -5.022 -19.228 1 41.42 1 MET B C 1
ATOM 2537 O O . MET B 1 1 ? 24.461 -5.846 -18.393 1 41.42 1 MET B O 1
ATOM 2541 N N . SER B 1 2 ? 24.997 -3.727 -18.808 1 61.82 2 SER B N 1
ATOM 2542 C CA . SER B 1 2 ? 24.324 -3.082 -17.686 1 61.82 2 SER B CA 1
ATOM 2543 C C . SER B 1 2 ? 22.808 -3.16 -17.832 1 61.82 2 SER B C 1
ATOM 2545 O O . SER B 1 2 ? 22.284 -3.123 -18.947 1 61.82 2 SER B O 1
ATOM 2547 N N . ARG B 1 3 ? 22.094 -3.588 -17.012 1 80.18 3 ARG B N 1
ATOM 2548 C CA . ARG B 1 3 ? 20.642 -3.738 -16.995 1 80.18 3 ARG B CA 1
ATOM 2549 C C . ARG B 1 3 ? 19.951 -2.402 -17.247 1 80.18 3 ARG B C 1
ATOM 2551 O O . ARG B 1 3 ? 20.356 -1.375 -16.7 1 80.18 3 ARG B O 1
ATOM 2558 N N . THR B 1 4 ? 19.131 -2.367 -18.315 1 85.98 4 THR B N 1
ATOM 2559 C CA . THR B 1 4 ? 18.323 -1.183 -18.585 1 85.98 4 THR B CA 1
ATOM 2560 C C . THR B 1 4 ? 17.295 -0.965 -17.479 1 85.98 4 THR B C 1
ATOM 2562 O O . THR B 1 4 ? 16.999 -1.881 -16.709 1 85.98 4 THR B O 1
ATOM 2565 N N . PRO B 1 5 ? 16.731 0.224 -17.396 1 89.89 5 PRO B N 1
ATOM 2566 C CA . PRO B 1 5 ? 15.744 0.516 -16.354 1 89.89 5 PRO B CA 1
ATOM 2567 C C . PRO B 1 5 ? 14.479 -0.33 -16.487 1 89.89 5 PRO B C 1
ATOM 2569 O O . PRO B 1 5 ? 13.745 -0.505 -15.511 1 89.89 5 PRO B O 1
ATOM 2572 N N . THR B 1 6 ? 14.206 -0.883 -17.654 1 92.04 6 THR B N 1
ATOM 2573 C CA . THR B 1 6 ? 12.968 -1.619 -17.882 1 92.04 6 THR B CA 1
ATOM 2574 C C . THR B 1 6 ? 13.23 -3.122 -17.914 1 92.04 6 THR B C 1
ATOM 2576 O O . THR B 1 6 ? 12.355 -3.903 -18.291 1 92.04 6 THR B O 1
ATOM 2579 N N . GLN B 1 7 ? 14.394 -3.478 -17.534 1 92.05 7 GLN B N 1
ATOM 2580 C CA . GLN B 1 7 ? 14.779 -4.885 -17.548 1 92.05 7 GLN B CA 1
ATOM 2581 C C . GLN B 1 7 ? 14.746 -5.478 -16.142 1 92.05 7 GLN B C 1
ATOM 2583 O O . GLN B 1 7 ? 15.271 -4.883 -15.199 1 92.05 7 GLN B O 1
ATOM 2588 N N . LEU B 1 8 ? 14.086 -6.628 -16.073 1 94.51 8 LEU B N 1
ATOM 2589 C CA . LEU B 1 8 ? 14.117 -7.353 -14.808 1 94.51 8 LEU B CA 1
ATOM 2590 C C . LEU B 1 8 ? 15.456 -8.056 -14.616 1 94.51 8 LEU B C 1
ATOM 2592 O O . LEU B 1 8 ? 16.116 -8.421 -15.592 1 94.51 8 LEU B O 1
ATOM 2596 N N . ARG B 1 9 ? 15.871 -8.262 -13.419 1 90.62 9 ARG B N 1
ATOM 2597 C CA . ARG B 1 9 ? 16.963 -9.191 -13.147 1 90.62 9 ARG B CA 1
ATOM 2598 C C . ARG B 1 9 ? 16.584 -10.614 -13.544 1 90.62 9 ARG B C 1
ATOM 2600 O O . ARG B 1 9 ? 15.4 -10.938 -13.655 1 90.62 9 ARG B O 1
ATOM 2607 N N . PRO B 1 10 ? 17.55 -11.399 -13.745 1 90.2 10 PRO B N 1
ATOM 2608 C CA . PRO B 1 10 ? 17.237 -12.757 -14.195 1 90.2 10 PRO B CA 1
ATOM 2609 C C . PRO B 1 10 ? 16.301 -13.494 -13.24 1 90.2 10 PRO B C 1
ATOM 2611 O O . PRO B 1 10 ? 16.454 -13.394 -12.02 1 90.2 10 PRO B O 1
ATOM 2614 N N . LEU B 1 11 ? 15.361 -14.181 -13.805 1 93.44 11 LEU B N 1
ATOM 2615 C CA . LEU B 1 11 ? 14.402 -14.947 -13.018 1 93.44 11 LEU B CA 1
ATOM 2616 C C . LEU B 1 11 ? 14.839 -16.403 -12.894 1 93.44 11 LEU B C 1
ATOM 2618 O O . LEU B 1 11 ? 15.361 -16.981 -13.849 1 93.44 11 LEU B O 1
ATOM 2622 N N . SER B 1 12 ? 14.645 -16.935 -11.735 1 92.37 12 SER B N 1
ATOM 2623 C CA . SER B 1 12 ? 14.88 -18.359 -11.521 1 92.37 12 SER B CA 1
ATOM 2624 C C . SER B 1 12 ? 13.898 -18.935 -10.506 1 92.37 12 SER B C 1
ATOM 2626 O O . SER B 1 12 ? 13.4 -18.214 -9.638 1 92.37 12 SER B O 1
ATOM 2628 N N . ALA B 1 13 ? 13.558 -20.148 -10.686 1 92.59 13 ALA B N 1
ATOM 2629 C CA . ALA B 1 13 ? 12.667 -20.849 -9.764 1 92.59 13 ALA B CA 1
ATOM 2630 C C . ALA B 1 13 ? 12.992 -22.339 -9.715 1 92.59 13 ALA B C 1
ATOM 2632 O O . ALA B 1 13 ? 13.46 -22.912 -10.702 1 92.59 13 ALA B O 1
ATOM 2633 N N . GLN B 1 14 ? 12.823 -22.944 -8.557 1 88.44 14 GLN B N 1
ATOM 2634 C CA . GLN B 1 14 ? 13.03 -24.377 -8.376 1 88.44 14 GLN B CA 1
ATOM 2635 C C . GLN B 1 14 ? 11.88 -25.005 -7.596 1 88.44 14 GLN B C 1
ATOM 2637 O O . GLN B 1 14 ? 11.254 -24.346 -6.763 1 88.44 14 GLN B O 1
ATOM 2642 N N . ASN B 1 15 ? 11.545 -26.261 -7.934 1 78.2 15 ASN B N 1
ATOM 2643 C CA . ASN B 1 15 ? 10.521 -27.025 -7.229 1 78.2 15 ASN B CA 1
ATOM 2644 C C . ASN B 1 15 ? 11.121 -27.852 -6.095 1 78.2 15 ASN B C 1
ATOM 2646 O O . ASN B 1 15 ? 12.338 -28.03 -6.028 1 78.2 15 ASN B O 1
ATOM 2650 N N . ALA B 1 16 ? 9.994 -28.413 -5.461 1 64.1 16 ALA B N 1
ATOM 2651 C CA . ALA B 1 16 ? 10.15 -29.534 -4.538 1 64.1 16 ALA B CA 1
ATOM 2652 C C . ALA B 1 16 ? 11.356 -29.329 -3.626 1 64.1 16 ALA B C 1
ATOM 2654 O O . ALA B 1 16 ? 12.166 -30.241 -3.444 1 64.1 16 ALA B O 1
ATOM 2655 N N . VAL B 1 17 ? 11.393 -28.113 -3.151 1 59.76 17 VAL B N 1
ATOM 2656 C CA . VAL B 1 17 ? 12.562 -27.881 -2.31 1 59.76 17 VAL B CA 1
ATOM 2657 C C . VAL B 1 17 ? 12.347 -28.516 -0.938 1 59.76 17 VAL B C 1
ATOM 2659 O O . VAL B 1 17 ? 13.31 -28.841 -0.24 1 59.76 17 VAL B O 1
ATOM 2662 N N . LEU B 1 18 ? 10.891 -28.671 -0.706 1 59.72 18 LEU B N 1
ATOM 2663 C CA . LEU B 1 18 ? 10.643 -29.254 0.608 1 59.72 18 LEU B CA 1
ATOM 2664 C C . LEU B 1 18 ? 9.791 -30.513 0.492 1 59.72 18 LEU B C 1
ATOM 2666 O O . LEU B 1 18 ? 8.667 -30.464 -0.013 1 59.72 18 LEU B O 1
ATOM 2670 N N . ALA B 1 19 ? 10.231 -31.661 0.877 1 58.22 19 ALA B N 1
ATOM 2671 C CA . ALA B 1 19 ? 9.634 -32.986 0.731 1 58.22 19 ALA B CA 1
ATOM 2672 C C . ALA B 1 19 ? 8.316 -33.082 1.494 1 58.22 19 ALA B C 1
ATOM 2674 O O . ALA B 1 19 ? 7.397 -33.788 1.072 1 58.22 19 ALA B O 1
ATOM 2675 N N . ARG B 1 20 ? 8.202 -32.46 2.511 1 64.47 20 ARG B N 1
ATOM 2676 C CA . ARG B 1 20 ? 7.066 -32.699 3.397 1 64.47 20 ARG B CA 1
ATOM 2677 C C . ARG B 1 20 ? 5.924 -31.735 3.094 1 64.47 20 ARG B C 1
ATOM 2679 O O . ARG B 1 20 ? 4.809 -31.912 3.589 1 64.47 20 ARG B O 1
ATOM 2686 N N . ALA B 1 21 ? 6.116 -30.909 2.188 1 74.25 21 ALA B N 1
ATOM 2687 C CA . ALA B 1 21 ? 5.079 -29.916 1.922 1 74.25 21 ALA B CA 1
ATOM 2688 C C . ALA B 1 21 ? 4.196 -30.344 0.753 1 74.25 21 ALA B C 1
ATOM 2690 O O . ALA B 1 21 ? 4.613 -31.143 -0.088 1 74.25 21 ALA B O 1
ATOM 2691 N N . ASP B 1 22 ? 2.909 -30.056 0.785 1 85.7 22 ASP B N 1
ATOM 2692 C CA . ASP B 1 22 ? 1.991 -30.311 -0.321 1 85.7 22 ASP B CA 1
ATOM 2693 C C . ASP B 1 22 ? 2.394 -29.52 -1.564 1 85.7 22 ASP B C 1
ATOM 2695 O O . ASP B 1 22 ? 2.057 -29.903 -2.686 1 85.7 22 ASP 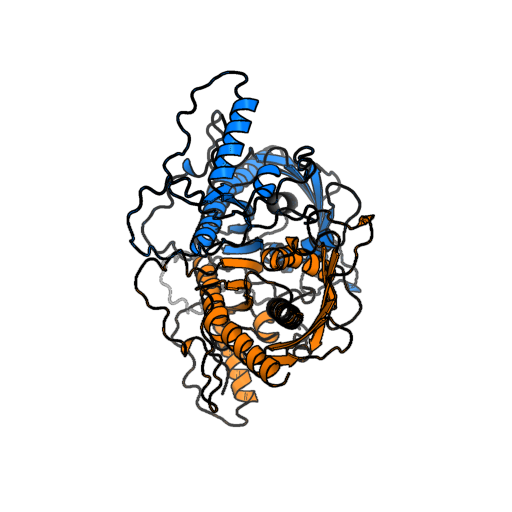B O 1
ATOM 2699 N N . GLY B 1 23 ? 3.171 -28.435 -1.337 1 91.16 23 GLY B N 1
ATOM 2700 C CA . GLY B 1 23 ? 3.771 -27.621 -2.381 1 91.16 23 GLY B CA 1
ATOM 2701 C C . GLY B 1 23 ? 4.978 -26.834 -1.905 1 91.16 23 GLY B C 1
ATOM 2702 O O . GLY B 1 23 ? 5.049 -26.442 -0.739 1 91.16 23 GLY B O 1
ATOM 2703 N N . SER B 1 24 ? 5.955 -26.701 -2.819 1 92.43 24 SER B N 1
ATOM 2704 C CA . SER B 1 24 ? 7.136 -25.918 -2.473 1 92.43 24 SER B CA 1
ATOM 2705 C C . SER B 1 24 ? 7.837 -25.392 -3.721 1 92.43 24 SER B C 1
ATOM 2707 O O . SER B 1 24 ? 7.796 -26.028 -4.777 1 92.43 24 SER B O 1
ATOM 2709 N N . ALA B 1 25 ? 8.422 -24.215 -3.499 1 92.8 25 ALA B N 1
ATOM 2710 C CA . ALA B 1 25 ? 9.146 -23.604 -4.61 1 92.8 25 ALA B CA 1
ATOM 2711 C C . ALA B 1 25 ? 10.102 -22.523 -4.113 1 92.8 25 ALA B C 1
ATOM 2713 O O . ALA B 1 25 ? 9.941 -22.004 -3.006 1 92.8 25 ALA B O 1
ATOM 2714 N N . SER B 1 26 ? 11.065 -22.328 -4.882 1 93.19 26 SER B N 1
ATOM 2715 C CA . SER B 1 26 ? 11.906 -21.148 -4.716 1 93.19 26 SER B CA 1
ATOM 2716 C C . SER B 1 26 ? 11.737 -20.18 -5.883 1 93.19 26 SER B C 1
ATOM 2718 O O . SER B 1 26 ? 11.394 -20.592 -6.993 1 93.19 26 SER B O 1
ATOM 2720 N N . PHE B 1 27 ? 11.87 -18.957 -5.64 1 95.21 27 PHE B N 1
ATOM 2721 C CA . PHE B 1 27 ? 11.813 -17.913 -6.655 1 95.21 27 PHE B CA 1
ATOM 2722 C C . PHE B 1 27 ? 12.88 -16.854 -6.404 1 95.21 27 PHE B C 1
ATOM 2724 O O . PHE B 1 27 ? 13.141 -16.488 -5.256 1 95.21 27 PHE B O 1
ATOM 2731 N N . ALA B 1 28 ? 13.431 -16.352 -7.578 1 94.25 28 ALA B N 1
ATOM 2732 C CA . ALA B 1 28 ? 14.499 -15.37 -7.41 1 94.25 28 ALA B CA 1
ATOM 2733 C C . ALA B 1 28 ? 14.415 -14.281 -8.477 1 94.25 28 ALA B C 1
ATOM 2735 O O . ALA B 1 28 ? 14.13 -14.566 -9.643 1 94.25 28 ALA B O 1
ATOM 2736 N N . PHE B 1 29 ? 14.537 -13.048 -8.05 1 94.07 29 PHE B N 1
ATOM 2737 C CA . PHE B 1 29 ? 14.987 -11.941 -8.885 1 94.07 29 PHE B CA 1
ATOM 2738 C C . PHE B 1 29 ? 16.492 -11.743 -8.756 1 94.07 29 PHE B C 1
ATOM 2740 O O . PHE B 1 29 ? 16.966 -11.166 -7.774 1 94.07 29 PHE B O 1
ATOM 2747 N N . GLY B 1 30 ? 17.225 -12.143 -9.759 1 89.96 30 GLY B N 1
ATOM 2748 C CA . GLY B 1 30 ? 18.671 -12.08 -9.622 1 89.96 30 GLY B CA 1
ATOM 2749 C C . GLY B 1 30 ? 19.187 -12.817 -8.401 1 89.96 30 GLY B C 1
ATOM 2750 O O . GLY B 1 30 ? 18.91 -14.005 -8.223 1 89.96 30 GLY B O 1
ATOM 2751 N N . THR B 1 31 ? 19.788 -12.046 -7.471 1 87.88 31 THR B N 1
ATOM 2752 C CA . THR B 1 31 ? 20.397 -12.668 -6.3 1 87.88 31 THR B CA 1
ATOM 2753 C C . THR B 1 31 ? 19.42 -12.687 -5.128 1 87.88 31 THR B C 1
ATOM 2755 O O . THR B 1 31 ? 19.691 -13.304 -4.096 1 87.88 31 THR B O 1
ATOM 2758 N N . LEU B 1 32 ? 18.368 -12.045 -5.247 1 90.98 32 LEU B N 1
ATOM 2759 C CA . LEU B 1 32 ? 17.354 -12.042 -4.197 1 90.98 32 LEU B CA 1
ATOM 2760 C C . LEU B 1 32 ? 16.398 -13.218 -4.361 1 90.98 32 LEU B C 1
ATOM 2762 O O . LEU B 1 32 ? 15.71 -13.328 -5.379 1 90.98 32 LEU B O 1
ATOM 2766 N N . SER B 1 33 ? 16.382 -14.077 -3.326 1 92.6 33 SER B N 1
ATOM 2767 C CA . SER B 1 33 ? 15.572 -15.283 -3.467 1 92.6 33 SER B CA 1
ATOM 2768 C C . SER B 1 33 ? 14.791 -15.576 -2.191 1 92.6 33 SER B C 1
ATOM 2770 O O . SER B 1 33 ? 15.165 -15.119 -1.109 1 92.6 33 SER B O 1
ATOM 2772 N N . ALA B 1 34 ? 13.657 -16.274 -2.399 1 93.61 34 ALA B N 1
ATOM 2773 C CA . ALA B 1 34 ? 12.827 -16.742 -1.291 1 93.61 34 ALA B CA 1
ATOM 2774 C C . ALA B 1 34 ? 12.364 -18.178 -1.521 1 93.61 34 ALA B C 1
ATOM 2776 O O . ALA B 1 34 ? 12.163 -18.596 -2.663 1 93.61 34 ALA B O 1
ATOM 2777 N N . TYR B 1 35 ? 12.266 -18.919 -0.351 1 92.86 35 TYR B N 1
ATOM 2778 C CA . TYR B 1 35 ? 11.681 -20.256 -0.34 1 92.86 35 TYR B CA 1
ATOM 2779 C C . TYR B 1 35 ? 10.267 -20.228 0.227 1 92.86 35 TYR B C 1
ATOM 2781 O O . TYR B 1 35 ? 10.005 -19.554 1.226 1 92.86 35 TYR B O 1
ATOM 2789 N N . ALA B 1 36 ? 9.409 -20.885 -0.467 1 94.89 36 ALA B N 1
ATOM 2790 C CA . ALA B 1 36 ? 8.039 -20.95 0.035 1 94.89 36 ALA B CA 1
ATOM 2791 C C . ALA B 1 36 ? 7.527 -22.388 0.046 1 94.89 36 ALA B C 1
ATOM 2793 O O . ALA B 1 36 ? 7.915 -23.198 -0.799 1 94.89 36 ALA B O 1
ATOM 2794 N N . SER B 1 37 ? 6.721 -22.695 1.022 1 94.5 37 SER B N 1
ATOM 2795 C CA . SER B 1 37 ? 6.061 -23.993 1.121 1 94.5 37 SER B CA 1
ATOM 2796 C C . SER B 1 37 ? 4.591 -23.838 1.496 1 94.5 37 SER B C 1
ATOM 2798 O O . SER B 1 37 ? 4.211 -22.864 2.151 1 94.5 37 SER B O 1
ATOM 2800 N N . THR B 1 38 ? 3.8 -24.718 1.037 1 94.51 38 THR B N 1
ATOM 2801 C CA . THR B 1 38 ? 2.378 -24.768 1.358 1 94.51 38 THR B CA 1
ATOM 2802 C C . THR B 1 38 ? 2.016 -26.098 2.011 1 94.51 38 THR B C 1
ATOM 2804 O O . THR B 1 38 ? 2.399 -27.162 1.518 1 94.51 38 THR B O 1
ATOM 2807 N N . THR B 1 39 ? 1.3 -25.981 3.114 1 92.23 39 THR B N 1
ATOM 2808 C CA . THR B 1 39 ? 0.786 -27.158 3.806 1 92.23 39 THR B CA 1
ATOM 2809 C C . THR B 1 39 ? -0.729 -27.071 3.968 1 92.23 39 THR B C 1
ATOM 2811 O O . THR B 1 39 ? -1.247 -26.082 4.49 1 92.23 39 THR B O 1
ATOM 2814 N N . GLY B 1 40 ? -1.351 -28.126 3.606 1 85.83 40 GLY B N 1
ATOM 2815 C CA . GLY B 1 40 ? -2.799 -28.188 3.724 1 85.83 40 GLY B CA 1
ATOM 2816 C C . GLY B 1 40 ? -3.502 -28.299 2.384 1 85.83 40 GLY B C 1
ATOM 2817 O O . GLY B 1 40 ? -2.852 -28.349 1.338 1 85.83 40 GLY B O 1
ATOM 2818 N N . PRO B 1 41 ? -4.79 -28.538 2.562 1 86.6 41 PRO B N 1
ATOM 2819 C CA . PRO B 1 41 ? -5.7 -28.286 3.682 1 86.6 41 PRO B CA 1
ATOM 2820 C C . PRO B 1 41 ? -5.572 -29.326 4.793 1 86.6 41 PRO B C 1
ATOM 2822 O O . PRO B 1 41 ? -5.472 -30.523 4.514 1 86.6 41 PRO B O 1
ATOM 2825 N N . LEU B 1 42 ? -5.377 -28.715 5.986 1 85.28 42 LEU B N 1
ATOM 2826 C CA . LEU B 1 42 ? -5.335 -29.526 7.197 1 85.28 42 LEU B CA 1
ATOM 2827 C C . LEU B 1 42 ? -6.555 -29.26 8.073 1 85.28 42 LEU B C 1
ATOM 2829 O O . LEU B 1 42 ? -7.152 -28.184 8.002 1 85.28 42 LEU B O 1
ATOM 2833 N N . GLU B 1 43 ? -6.95 -30.231 8.764 1 79.89 43 GLU B N 1
ATOM 2834 C CA . GLU B 1 43 ? -8.056 -30.025 9.695 1 79.89 43 GLU B CA 1
ATOM 2835 C C . GLU B 1 43 ? -7.724 -28.94 10.715 1 79.89 43 GLU B C 1
ATOM 2837 O O . GLU B 1 43 ? -6.625 -28.921 11.274 1 79.89 43 GLU B O 1
ATOM 2842 N N . SER B 1 44 ? -8.576 -27.904 10.711 1 69.08 44 SER B N 1
ATOM 2843 C CA . SER B 1 44 ? -8.379 -26.768 11.605 1 69.08 44 SER B CA 1
ATOM 2844 C C . SER B 1 44 ? -8.791 -27.109 13.033 1 69.08 44 SER B C 1
ATOM 2846 O O . SER B 1 44 ? -9.657 -27.96 13.248 1 69.08 44 SER B O 1
ATOM 2848 N N . ARG B 1 45 ? -8.139 -26.598 13.969 1 64.54 45 ARG B N 1
ATOM 2849 C CA . ARG B 1 45 ? -8.653 -26.639 15.334 1 64.54 45 ARG B CA 1
ATOM 2850 C C . ARG B 1 45 ? -9.95 -25.846 15.455 1 64.54 45 ARG B C 1
ATOM 2852 O O . ARG B 1 45 ? -10.146 -24.856 14.749 1 64.54 45 ARG B O 1
ATOM 2859 N N . ILE B 1 46 ? -10.737 -26.242 16.167 1 54.85 46 ILE B N 1
ATOM 2860 C CA . ILE B 1 46 ? -12.087 -25.725 16.363 1 54.85 46 ILE B CA 1
ATOM 2861 C C . ILE B 1 46 ? -12.042 -24.206 16.512 1 54.85 46 ILE B C 1
ATOM 2863 O O . ILE B 1 46 ? -12.872 -23.495 15.942 1 54.85 46 ILE B O 1
ATOM 2867 N N . ARG B 1 47 ? -11.15 -23.624 17.191 1 54.29 47 ARG B N 1
ATOM 2868 C CA . ARG B 1 47 ? -11.101 -22.205 17.529 1 54.29 47 ARG B CA 1
ATOM 2869 C C . ARG B 1 47 ? -10.777 -21.36 16.302 1 54.29 47 ARG B C 1
ATOM 2871 O O . ARG B 1 47 ? -11.179 -20.198 16.219 1 54.29 47 ARG B O 1
ATOM 2878 N N . ASP B 1 48 ? -10.108 -21.994 15.387 1 58.14 48 ASP B N 1
ATOM 2879 C CA . ASP B 1 48 ? -9.602 -21.253 14.236 1 58.14 48 ASP B CA 1
ATOM 2880 C C . ASP B 1 48 ? -10.453 -21.519 12.996 1 58.14 48 ASP B C 1
ATOM 2882 O O . ASP B 1 48 ? -10.171 -20.99 11.918 1 58.14 48 ASP B O 1
ATOM 2886 N N . GLU B 1 49 ? -11.444 -22.193 13.246 1 62.47 49 GLU B N 1
ATOM 2887 C CA . GLU B 1 49 ? -12.165 -22.759 12.109 1 62.47 49 GLU B CA 1
ATOM 2888 C C . GLU B 1 49 ? -13.176 -21.764 11.546 1 62.47 49 GLU B C 1
ATOM 2890 O O . GLU B 1 49 ? -13.829 -21.04 12.3 1 62.47 49 GLU B O 1
ATOM 2895 N N . LEU B 1 50 ? -12.894 -21.604 10.24 1 68.25 50 LEU B N 1
ATOM 2896 C CA . LEU B 1 50 ? -13.964 -20.963 9.482 1 68.25 50 LEU B CA 1
ATOM 2897 C C . LEU B 1 50 ? -14.893 -22.004 8.867 1 68.25 50 LEU B C 1
ATOM 2899 O O . LEU B 1 50 ? -14.44 -22.904 8.156 1 68.25 50 LEU B O 1
ATOM 2903 N N . ILE B 1 51 ? -16.069 -22.014 9.24 1 70.54 51 ILE B N 1
ATOM 2904 C CA . ILE B 1 51 ? -17.033 -23.065 8.934 1 70.54 51 ILE B CA 1
ATOM 2905 C C . ILE B 1 51 ? -17.244 -23.148 7.424 1 70.54 51 ILE B C 1
ATOM 2907 O O . ILE B 1 51 ? -17.425 -24.238 6.876 1 70.54 51 ILE B O 1
ATOM 2911 N N . ASP B 1 52 ? -17.044 -22.049 6.72 1 74.76 52 ASP B N 1
ATOM 2912 C CA . ASP B 1 52 ? -17.47 -22.039 5.324 1 74.76 52 ASP B CA 1
ATOM 2913 C C . ASP B 1 52 ? -16.267 -22.007 4.383 1 74.76 52 ASP B C 1
ATOM 2915 O O . ASP B 1 52 ? -16.426 -22.057 3.162 1 74.76 52 ASP B O 1
ATOM 2919 N N . ARG B 1 53 ? -15.081 -21.961 4.951 1 80.69 53 ARG B N 1
ATOM 2920 C CA . ARG B 1 53 ? -13.89 -21.897 4.11 1 80.69 53 ARG B CA 1
ATOM 2921 C C . ARG B 1 53 ? -12.641 -22.273 4.9 1 80.69 53 ARG B C 1
ATOM 2923 O O . ARG B 1 53 ? -12.672 -22.33 6.131 1 80.69 53 ARG B O 1
ATOM 2930 N N . ALA B 1 54 ? -11.622 -22.568 4.168 1 84.69 54 ALA B N 1
ATOM 2931 C CA . ALA B 1 54 ? -10.331 -22.805 4.809 1 84.69 54 ALA B CA 1
ATOM 2932 C C . ALA B 1 54 ? -9.731 -21.503 5.332 1 84.69 54 ALA B C 1
ATOM 2934 O O . ALA B 1 54 ? -9.83 -20.461 4.68 1 84.69 54 ALA B O 1
ATOM 2935 N N . ALA B 1 55 ? -9.148 -21.623 6.446 1 86.47 55 ALA B N 1
ATOM 2936 C CA . ALA B 1 55 ? -8.347 -20.503 6.934 1 86.47 55 ALA B CA 1
ATOM 2937 C C . ALA B 1 55 ? -6.992 -20.453 6.233 1 86.47 55 ALA B C 1
ATOM 2939 O O . ALA B 1 55 ? -6.373 -21.491 5.989 1 86.47 55 ALA B O 1
ATOM 2940 N N . LEU B 1 56 ? -6.595 -19.279 5.854 1 89.53 56 LEU B N 1
ATOM 2941 C CA . LEU B 1 56 ? -5.297 -19.104 5.211 1 89.53 56 LEU B CA 1
ATOM 2942 C C . LEU B 1 56 ? -4.314 -18.414 6.15 1 89.53 56 LEU B C 1
ATOM 2944 O O . LEU B 1 56 ? -4.602 -17.337 6.676 1 89.53 56 LEU B O 1
ATOM 2948 N N . GLN B 1 57 ? -3.243 -19.066 6.411 1 88.88 57 GLN B N 1
ATOM 2949 C CA . GLN B 1 57 ? -2.177 -18.504 7.233 1 88.88 57 GLN B CA 1
ATOM 2950 C C . GLN B 1 57 ? -0.911 -18.275 6.413 1 88.88 57 GLN B C 1
ATOM 2952 O O . GLN B 1 57 ? -0.452 -19.175 5.706 1 88.88 57 GLN B O 1
ATOM 2957 N N . ILE B 1 58 ? -0.372 -17.118 6.478 1 92.6 58 ILE B N 1
ATOM 2958 C CA . ILE B 1 58 ? 0.858 -16.786 5.767 1 92.6 58 ILE B CA 1
ATOM 2959 C C . ILE B 1 58 ? 1.939 -16.383 6.767 1 92.6 58 ILE B C 1
ATOM 2961 O O . ILE B 1 58 ? 1.801 -15.378 7.469 1 92.6 58 ILE B O 1
ATOM 2965 N N . ASN B 1 59 ? 2.984 -17.151 6.778 1 91.21 59 ASN B N 1
ATOM 2966 C CA . ASN B 1 59 ? 4.116 -16.901 7.665 1 91.21 59 ASN B CA 1
ATOM 2967 C C . ASN B 1 59 ? 5.362 -16.496 6.883 1 91.21 59 ASN B C 1
ATOM 2969 O O . ASN B 1 59 ? 5.83 -17.244 6.023 1 91.21 59 ASN B O 1
ATOM 2973 N N . ILE B 1 60 ? 5.906 -15.391 7.235 1 91.01 60 ILE B N 1
ATOM 2974 C CA . ILE B 1 60 ? 7.075 -14.879 6.528 1 91.01 60 ILE B CA 1
ATOM 2975 C C . ILE B 1 60 ? 8.259 -14.788 7.488 1 91.01 60 ILE B C 1
ATOM 2977 O O . ILE B 1 60 ? 8.151 -14.193 8.563 1 91.01 60 ILE B O 1
ATOM 2981 N N . THR B 1 61 ? 9.325 -15.374 7.12 1 85.98 61 THR B N 1
ATOM 2982 C CA . THR B 1 61 ? 10.563 -15.316 7.89 1 85.98 61 THR B CA 1
ATOM 2983 C C . THR B 1 61 ? 11.611 -14.474 7.168 1 85.98 61 THR B C 1
ATOM 2985 O O . THR B 1 61 ? 11.931 -14.734 6.006 1 85.98 61 THR B O 1
ATOM 2988 N N . PRO B 1 62 ? 12.09 -13.463 7.9 1 81.01 62 PRO B N 1
ATOM 2989 C CA . PRO B 1 62 ? 13.107 -12.616 7.272 1 81.01 62 PRO B CA 1
ATOM 2990 C C . PRO B 1 62 ? 14.444 -13.332 7.095 1 81.01 62 PRO B C 1
ATOM 2992 O O . PRO B 1 62 ? 14.59 -14.486 7.506 1 81.01 62 PRO B O 1
ATOM 2995 N N . LEU B 1 63 ? 15.349 -12.608 6.3 1 71.02 63 LEU B N 1
ATOM 2996 C CA . LEU B 1 63 ? 16.67 -13.145 5.992 1 71.02 63 LEU B CA 1
ATOM 2997 C C . LEU B 1 63 ? 17.431 -13.484 7.269 1 71.02 63 LEU B C 1
ATOM 2999 O O . LEU B 1 63 ? 18.079 -14.53 7.352 1 71.02 63 LEU B O 1
ATOM 3003 N N . THR B 1 64 ? 17.312 -12.469 8.146 1 64.36 64 THR B N 1
ATOM 3004 C CA . THR B 1 64 ? 18.031 -12.704 9.394 1 64.36 64 THR B CA 1
ATOM 3005 C C . THR B 1 64 ? 17.067 -12.732 10.576 1 64.36 64 THR B C 1
ATOM 3007 O O . THR B 1 64 ? 16.212 -11.853 10.708 1 64.36 64 THR B O 1
ATOM 3010 N N . GLY B 1 65 ? 17.132 -13.865 11.319 1 63.85 65 GLY B N 1
ATOM 3011 C CA . GLY B 1 65 ? 16.479 -13.867 12.619 1 63.85 65 GLY B CA 1
ATOM 3012 C C . GLY B 1 65 ? 15.092 -14.479 12.589 1 63.85 65 GLY B C 1
ATOM 3013 O O . GLY B 1 65 ? 14.738 -15.183 11.64 1 63.85 65 GLY B O 1
ATOM 3014 N N . LEU B 1 66 ? 14.411 -14.362 13.669 1 66.65 66 LEU B N 1
ATOM 3015 C CA . LEU B 1 66 ? 13.062 -14.859 13.916 1 66.65 66 LEU B CA 1
ATOM 3016 C C . LEU B 1 66 ? 12.018 -13.895 13.364 1 66.65 66 LEU B C 1
ATOM 3018 O O . LEU B 1 66 ? 12.313 -12.72 13.13 1 66.65 66 LEU B O 1
ATOM 3022 N N . PRO B 1 67 ? 10.984 -14.442 13.026 1 66.92 67 PRO B N 1
ATOM 3023 C CA . PRO B 1 67 ? 9.901 -13.565 12.575 1 66.92 67 PRO B CA 1
ATOM 3024 C C . PRO B 1 67 ? 9.716 -12.346 13.476 1 66.92 67 PRO B C 1
ATOM 3026 O O . PRO B 1 67 ? 9.757 -12.468 14.703 1 66.92 67 PRO B O 1
ATOM 3029 N N . THR B 1 68 ? 9.77 -11.248 12.813 1 70.99 68 THR B N 1
ATOM 3030 C CA . THR B 1 68 ? 9.61 -9.965 13.489 1 70.99 68 THR B CA 1
ATOM 3031 C C . THR B 1 68 ? 8.177 -9.458 13.354 1 70.99 68 THR B C 1
ATOM 3033 O O . THR B 1 68 ? 7.34 -10.107 12.723 1 70.99 68 THR B O 1
ATOM 3036 N N . ILE B 1 69 ? 7.867 -8.436 14.063 1 67.58 69 ILE B N 1
ATOM 3037 C CA . ILE B 1 69 ? 6.579 -7.756 13.983 1 67.58 69 ILE B CA 1
ATOM 3038 C C . ILE B 1 69 ? 6.299 -7.35 12.538 1 67.58 69 ILE B C 1
ATOM 3040 O O . ILE B 1 69 ? 5.174 -7.493 12.053 1 67.58 69 ILE B O 1
ATOM 3044 N N . SER B 1 70 ? 7.27 -6.963 11.847 1 71.81 70 SER B N 1
ATOM 3045 C CA . SER B 1 70 ? 7.124 -6.543 10.457 1 71.81 70 SER B CA 1
ATOM 3046 C C . SER B 1 70 ? 6.755 -7.72 9.561 1 71.81 70 SER B C 1
ATOM 3048 O O . SER B 1 70 ? 5.939 -7.58 8.648 1 71.81 70 SER B O 1
ATOM 3050 N N . SER B 1 71 ? 7.285 -8.872 9.823 1 80.73 71 SER B N 1
ATOM 3051 C CA . SER B 1 71 ? 7.002 -10.067 9.034 1 80.73 71 SER B CA 1
ATOM 3052 C C . SER B 1 71 ? 5.563 -10.532 9.232 1 80.73 71 SER B C 1
ATOM 3054 O O . SER B 1 71 ? 4.894 -10.921 8.273 1 80.73 71 SER B O 1
ATOM 3056 N N . ARG B 1 72 ? 5.189 -10.451 10.455 1 78.42 72 ARG B N 1
ATOM 3057 C CA . ARG B 1 72 ? 3.818 -10.858 10.747 1 78.42 72 ARG B CA 1
ATOM 3058 C C . ARG B 1 72 ? 2.816 -9.894 10.12 1 78.42 72 ARG B C 1
ATOM 3060 O O . ARG B 1 72 ? 1.774 -10.316 9.614 1 78.42 72 ARG B O 1
ATOM 3067 N N . GLY B 1 73 ? 3.162 -8.662 10.22 1 77.63 73 GLY B N 1
ATOM 3068 C CA . GLY B 1 73 ? 2.32 -7.663 9.581 1 77.63 73 GLY B CA 1
ATOM 3069 C C . GLY B 1 73 ? 2.195 -7.859 8.082 1 77.63 73 GLY B C 1
ATOM 3070 O O . GLY B 1 73 ? 1.098 -7.767 7.528 1 77.63 73 GLY B O 1
ATOM 3071 N N . LEU B 1 74 ? 3.31 -8.11 7.463 1 83.35 74 LEU B N 1
ATOM 3072 C CA . LEU B 1 74 ? 3.292 -8.357 6.025 1 83.35 74 LEU B CA 1
ATOM 3073 C C . LEU B 1 74 ? 2.462 -9.594 5.697 1 83.35 74 LEU B C 1
ATOM 3075 O O . LEU B 1 74 ? 1.675 -9.584 4.747 1 83.35 74 LEU B O 1
ATOM 3079 N N . GLY B 1 75 ? 2.629 -10.634 6.466 1 86.48 75 GLY B N 1
ATOM 3080 C CA . GLY B 1 75 ? 1.838 -11.838 6.27 1 86.48 75 GLY B CA 1
ATOM 3081 C C . GLY B 1 75 ? 0.344 -11.588 6.335 1 86.48 75 GLY B C 1
ATOM 3082 O O . GLY B 1 75 ? -0.412 -12.091 5.501 1 86.48 75 GLY B O 1
ATOM 3083 N N . GLN B 1 76 ? -0.019 -10.837 7.267 1 79.26 76 GLN B N 1
ATOM 3084 C CA . GLN B 1 76 ? -1.43 -10.495 7.41 1 79.26 76 GLN B CA 1
ATOM 3085 C C . GLN B 1 76 ? -1.918 -9.663 6.227 1 79.26 76 GLN B C 1
ATOM 3087 O O . GLN B 1 76 ? -3.048 -9.832 5.767 1 79.26 76 GLN B O 1
ATOM 3092 N N . GLY B 1 77 ? -1.06 -8.835 5.77 1 79.14 77 GLY B N 1
ATOM 3093 C CA . GLY B 1 77 ? -1.405 -8.01 4.623 1 79.14 77 GLY B CA 1
ATOM 3094 C C . GLY B 1 77 ? -1.559 -8.806 3.341 1 79.14 77 GLY B C 1
ATOM 3095 O O . GLY B 1 77 ? -2.399 -8.48 2.499 1 79.14 77 GLY B O 1
ATOM 3096 N N . LEU B 1 78 ? -0.791 -9.823 3.249 1 89.07 78 LEU B N 1
ATOM 3097 C CA . LEU B 1 78 ? -0.795 -10.616 2.025 1 89.07 78 LEU B CA 1
ATOM 3098 C C . LEU B 1 78 ? -1.895 -11.671 2.063 1 89.07 78 LEU B C 1
ATOM 3100 O O . LEU B 1 78 ? -2.203 -12.29 1.042 1 89.07 78 LEU B O 1
ATOM 3104 N N . ARG B 1 79 ? -2.443 -11.889 3.172 1 87.31 79 ARG B N 1
ATOM 3105 C CA . ARG B 1 79 ? -3.507 -12.877 3.315 1 87.31 79 ARG B CA 1
ATOM 3106 C C . ARG B 1 79 ? -4.672 -12.566 2.381 1 87.31 79 ARG B C 1
ATOM 3108 O O . ARG B 1 79 ? -5.177 -13.455 1.692 1 87.31 79 ARG B O 1
ATOM 3115 N N . GLU B 1 80 ? -5.076 -11.314 2.377 1 82.28 80 GLU B N 1
ATOM 3116 C CA . GLU B 1 80 ? -6.208 -10.92 1.544 1 82.28 80 GLU B CA 1
ATOM 3117 C C . GLU B 1 80 ? -5.911 -11.15 0.065 1 82.28 80 GLU B C 1
ATOM 3119 O O . GLU B 1 80 ? -6.801 -11.523 -0.702 1 82.28 80 GLU B O 1
ATOM 3124 N N . LEU B 1 81 ? -4.737 -10.898 -0.242 1 90.29 81 LEU B N 1
ATOM 3125 C CA . LEU B 1 81 ? -4.317 -11.118 -1.622 1 90.29 81 LEU B CA 1
ATOM 3126 C C . LEU B 1 81 ? -4.523 -12.574 -2.026 1 90.29 81 LEU B C 1
ATOM 3128 O O . LEU B 1 81 ? -5.203 -12.858 -3.015 1 90.29 81 LEU B O 1
ATOM 3132 N N . PHE B 1 82 ? -4.061 -13.487 -1.27 1 92.74 82 PHE B N 1
ATOM 3133 C CA . PHE B 1 82 ? -4.104 -14.891 -1.662 1 92.74 82 PHE B CA 1
ATOM 3134 C C . PHE B 1 82 ? -5.477 -15.49 -1.382 1 92.74 82 PHE B C 1
ATOM 3136 O O . PHE B 1 82 ? -5.872 -16.473 -2.013 1 92.74 82 PHE B O 1
ATOM 3143 N N . GLU B 1 83 ? -6.183 -14.911 -0.438 1 86.47 83 GLU B N 1
ATOM 3144 C CA . GLU B 1 83 ? -7.56 -15.345 -0.226 1 86.47 83 GLU B CA 1
ATOM 3145 C C . GLU B 1 83 ? -8.425 -15.055 -1.45 1 86.47 83 GLU B C 1
ATOM 3147 O O . GLU B 1 83 ? -9.407 -15.756 -1.702 1 86.47 83 GLU B O 1
ATOM 3152 N N . SER B 1 84 ? -8.029 -14.069 -2.137 1 85.02 84 SER B N 1
ATOM 3153 C CA . SER B 1 84 ? -8.812 -13.679 -3.305 1 85.02 84 SER B CA 1
ATOM 3154 C C . SER B 1 84 ? -8.516 -14.584 -4.496 1 85.02 84 SER B C 1
ATOM 3156 O O . SER B 1 84 ? -9.265 -14.594 -5.475 1 85.02 84 SER B O 1
ATOM 3158 N N . VAL B 1 85 ? -7.482 -15.329 -4.393 1 89.3 85 VAL B N 1
ATOM 3159 C CA . VAL B 1 85 ? -7.095 -16.096 -5.573 1 89.3 85 VAL B CA 1
ATOM 3160 C C . VAL B 1 85 ? -7.286 -17.587 -5.306 1 89.3 85 VAL B C 1
ATOM 3162 O O . VAL B 1 85 ? -7.588 -18.355 -6.222 1 89.3 85 VAL B O 1
ATOM 3165 N N . VAL B 1 86 ? -7.162 -18.04 -4.06 1 89.78 86 VAL B N 1
ATOM 3166 C CA . VAL B 1 86 ? -7.306 -19.451 -3.716 1 89.78 86 VAL B CA 1
ATOM 3167 C C . VAL B 1 86 ? -8.774 -19.768 -3.44 1 89.78 86 VAL B C 1
ATOM 3169 O O . VAL B 1 86 ? -9.462 -19.008 -2.755 1 89.78 86 VAL B O 1
ATOM 3172 N N . LEU B 1 87 ? -9.251 -20.858 -3.965 1 89.16 87 LEU B N 1
ATOM 3173 C CA . LEU B 1 87 ? -10.633 -21.263 -3.732 1 89.16 87 LEU B CA 1
ATOM 3174 C C . LEU B 1 87 ? -10.774 -21.964 -2.385 1 89.16 87 LEU B C 1
ATOM 3176 O O . LEU B 1 87 ? -11.022 -23.171 -2.331 1 89.16 87 LEU B O 1
ATOM 3180 N N . LEU B 1 88 ? -10.798 -21.182 -1.397 1 86.13 88 LEU B N 1
ATOM 3181 C CA . LEU B 1 88 ? -10.781 -21.677 -0.024 1 86.13 88 LEU B CA 1
ATOM 3182 C C . LEU B 1 88 ? -12.128 -22.287 0.35 1 86.13 88 LEU B C 1
ATOM 3184 O O . LEU B 1 88 ? -12.216 -23.079 1.29 1 86.13 88 LEU B O 1
ATOM 3188 N N . HIS B 1 89 ? -13.191 -21.912 -0.356 1 84.58 89 HIS B N 1
ATOM 3189 C CA . HIS B 1 89 ? -14.527 -22.405 -0.043 1 84.58 89 HIS B CA 1
ATOM 3190 C C . HIS B 1 89 ? -14.652 -23.893 -0.355 1 84.58 89 HIS B C 1
ATOM 3192 O O . HIS B 1 89 ? -15.589 -24.551 0.102 1 84.58 89 HIS B O 1
ATOM 3198 N N . LEU B 1 90 ? -13.721 -24.482 -1.109 1 88.13 90 LEU B N 1
ATOM 3199 C CA . LEU B 1 90 ? -13.717 -25.901 -1.445 1 88.13 90 LEU B CA 1
ATOM 3200 C C . LEU B 1 90 ? -13.19 -26.733 -0.281 1 88.13 90 LEU B C 1
ATOM 3202 O O . LEU B 1 90 ? -13.319 -27.96 -0.28 1 88.13 90 LEU B O 1
ATOM 3206 N N . HIS B 1 91 ? -12.67 -26.071 0.793 1 87.68 91 HIS B N 1
ATOM 3207 C CA . HIS B 1 91 ? -12.039 -26.79 1.893 1 87.68 91 HIS B CA 1
ATOM 3208 C C . HIS B 1 91 ? -12.481 -26.232 3.242 1 87.68 91 HIS B C 1
ATOM 3210 O O . HIS B 1 91 ? -11.654 -25.755 4.023 1 87.68 91 HIS B O 1
ATOM 3216 N N . PRO B 1 92 ? -13.724 -26.406 3.51 1 83.95 92 PRO B N 1
ATOM 3217 C CA . PRO B 1 92 ? -14.215 -25.871 4.782 1 83.95 92 PRO B CA 1
ATOM 3218 C C . PRO B 1 92 ? -13.571 -26.542 5.993 1 83.95 92 PRO B C 1
ATOM 3220 O O . PRO B 1 92 ? -13.139 -27.694 5.907 1 83.95 92 PRO B O 1
ATOM 3223 N N . ARG B 1 93 ? -13.452 -25.803 7.039 1 84.52 93 ARG B N 1
ATOM 3224 C CA . ARG B 1 93 ? -12.964 -26.298 8.322 1 84.52 93 ARG B CA 1
ATOM 3225 C C . ARG B 1 93 ? -11.526 -26.793 8.205 1 84.52 93 ARG B C 1
ATOM 3227 O O . ARG B 1 93 ? -11.169 -27.819 8.788 1 84.52 93 ARG B O 1
ATOM 3234 N N . SER B 1 94 ? -10.852 -26.222 7.301 1 88.64 94 SER B N 1
ATOM 3235 C CA . SER B 1 94 ? -9.452 -26.578 7.096 1 88.64 94 SER B CA 1
ATOM 3236 C C . SER B 1 94 ? -8.555 -25.346 7.155 1 88.64 94 SER B C 1
ATOM 3238 O O . SER B 1 94 ? -9.043 -24.221 7.278 1 88.64 94 SER B O 1
ATOM 3240 N N . VAL B 1 95 ? -7.281 -25.664 7.246 1 90.06 95 VAL B N 1
ATOM 3241 C CA . VAL B 1 95 ? -6.304 -24.58 7.269 1 90.06 95 VAL B CA 1
ATOM 3242 C C . VAL B 1 95 ? -5.248 -24.814 6.191 1 90.06 95 VAL B C 1
ATOM 3244 O O . VAL B 1 95 ? -4.792 -25.943 5.994 1 90.06 95 VAL B O 1
ATOM 3247 N N . VAL B 1 96 ? -4.966 -23.841 5.438 1 92.35 96 VAL B N 1
ATOM 3248 C CA . VAL B 1 96 ? -3.85 -23.822 4.497 1 92.35 96 VAL B CA 1
ATOM 3249 C C . VAL B 1 96 ? -2.755 -22.891 5.013 1 92.35 96 VAL B C 1
ATOM 3251 O O . VAL B 1 96 ? -3.011 -21.719 5.298 1 92.35 96 VAL B O 1
ATOM 3254 N N . GLN B 1 97 ? -1.61 -23.454 5.161 1 93.11 97 GLN B N 1
ATOM 3255 C CA . GLN B 1 97 ? -0.489 -22.666 5.661 1 93.11 97 GLN B CA 1
ATOM 3256 C C . GLN B 1 97 ? 0.548 -22.43 4.566 1 93.11 97 GLN B C 1
ATOM 3258 O O . GLN B 1 97 ? 0.996 -23.375 3.914 1 93.11 97 GLN B O 1
ATOM 3263 N N . VAL B 1 98 ? 0.883 -21.177 4.375 1 95.06 98 VAL B N 1
ATOM 3264 C CA . VAL B 1 98 ? 1.951 -20.799 3.455 1 95.06 98 VAL B CA 1
ATOM 3265 C C . VAL B 1 98 ? 3.128 -20.22 4.237 1 95.06 98 VAL B C 1
ATOM 3267 O O . VAL B 1 98 ? 2.979 -19.221 4.945 1 95.06 98 VAL B O 1
ATOM 3270 N N . ASN B 1 99 ? 4.262 -20.862 4.119 1 93.13 99 ASN B N 1
ATOM 3271 C CA . ASN B 1 99 ? 5.481 -20.406 4.779 1 93.13 99 ASN B CA 1
ATOM 3272 C C . ASN B 1 99 ? 6.507 -19.896 3.771 1 93.13 99 ASN B C 1
ATOM 3274 O O . ASN B 1 99 ? 6.871 -20.609 2.834 1 93.13 99 ASN B O 1
ATOM 3278 N N . VAL B 1 100 ? 6.935 -18.687 3.942 1 94.06 100 VAL B N 1
ATOM 3279 C CA . VAL B 1 100 ? 7.911 -18.093 3.034 1 94.06 100 VAL B CA 1
ATOM 3280 C C . VAL B 1 100 ? 9.153 -17.67 3.814 1 94.06 100 VAL B C 1
ATOM 3282 O O . VAL B 1 100 ? 9.048 -17.002 4.846 1 94.06 100 VAL B O 1
ATOM 3285 N N . GLN B 1 101 ? 10.277 -18.016 3.314 1 90.43 101 GLN B N 1
ATOM 3286 C CA . GLN B 1 101 ? 11.556 -17.653 3.915 1 90.43 101 GLN B CA 1
ATOM 3287 C C . GLN B 1 101 ? 12.451 -16.932 2.912 1 90.43 101 GLN B C 1
ATOM 3289 O O . GLN B 1 101 ? 12.775 -17.48 1.856 1 90.43 101 GLN B O 1
ATOM 3294 N N . LEU B 1 102 ? 12.758 -15.777 3.269 1 88.6 102 LEU B N 1
ATOM 3295 C CA . LEU B 1 102 ? 13.771 -15.092 2.473 1 88.6 102 LEU B CA 1
ATOM 3296 C C . LEU B 1 102 ? 15.145 -15.718 2.686 1 88.6 102 LEU B C 1
ATOM 3298 O O . LEU B 1 102 ? 15.563 -15.937 3.825 1 88.6 102 LEU B O 1
ATOM 3302 N N . VAL B 1 103 ? 15.863 -16.164 1.684 1 77.39 103 VAL B N 1
ATOM 3303 C CA . VAL B 1 103 ? 17.089 -16.945 1.818 1 77.39 103 VAL B CA 1
ATOM 3304 C C . VAL B 1 103 ? 18.295 -16.079 1.463 1 77.39 103 VAL B C 1
ATOM 3306 O O . VAL B 1 103 ? 19.328 -16.137 2.135 1 77.39 103 VAL B O 1
ATOM 3309 N N . THR B 1 104 ? 18.174 -15.553 0.298 1 70.39 104 THR B N 1
ATOM 3310 C CA . THR B 1 104 ? 19.305 -14.73 -0.114 1 70.39 104 THR B CA 1
ATOM 3311 C C . THR B 1 104 ? 18.866 -13.289 -0.355 1 70.39 104 THR B C 1
ATOM 3313 O O . THR B 1 104 ? 17.691 -13.029 -0.62 1 70.39 104 THR B O 1
ATOM 3316 N N . GLY B 1 105 ? 19.627 -12.414 0.136 1 62.1 105 GLY B N 1
ATOM 3317 C CA . GLY B 1 105 ? 19.45 -11.013 -0.213 1 62.1 105 GLY B CA 1
ATOM 3318 C C . GLY B 1 105 ? 20.689 -10.39 -0.828 1 62.1 105 GLY B C 1
ATOM 3319 O O . GLY B 1 105 ? 21.762 -10.997 -0.825 1 62.1 105 GLY B O 1
ATOM 3320 N N . PRO B 1 106 ? 20.351 -9.492 -1.835 1 50.45 106 PRO B N 1
ATOM 3321 C CA . PRO B 1 106 ? 21.585 -8.918 -2.379 1 50.45 106 PRO B CA 1
ATOM 3322 C C . PRO B 1 106 ? 22.661 -8.717 -1.314 1 50.45 106 PRO B C 1
ATOM 3324 O O . PRO B 1 106 ? 22.343 -8.531 -0.137 1 50.45 106 PRO B O 1
ATOM 3327 N N . PRO B 1 107 ? 23.81 -9.222 -1.677 1 43.67 107 PRO B N 1
ATOM 3328 C CA . PRO B 1 107 ? 24.877 -8.862 -0.74 1 43.67 107 PRO B CA 1
ATOM 3329 C C . PRO B 1 107 ? 24.636 -7.516 -0.061 1 43.67 107 PRO B C 1
ATOM 3331 O O . PRO B 1 107 ? 23.88 -6.688 -0.574 1 43.67 107 PRO B O 1
ATOM 3334 N N . GLY B 1 108 ? 24.995 -7.412 1.307 1 44.99 108 GLY B N 1
ATOM 3335 C CA . GLY B 1 108 ? 24.872 -6.358 2.301 1 44.99 108 GLY B CA 1
ATOM 3336 C C . GLY B 1 108 ? 25.029 -4.966 1.718 1 44.99 108 GLY B C 1
ATOM 3337 O O . GLY B 1 108 ? 26.132 -4.566 1.341 1 44.99 108 GLY B O 1
ATOM 3338 N N . PHE B 1 109 ? 24.325 -4.582 0.599 1 44.82 109 PHE B N 1
ATOM 3339 C CA . PHE B 1 109 ? 24.575 -3.153 0.446 1 44.82 109 PHE B CA 1
ATOM 3340 C C . PHE B 1 109 ? 24.601 -2.46 1.803 1 44.82 109 PHE B C 1
ATOM 3342 O O . PHE B 1 109 ? 23.629 -2.524 2.558 1 44.82 109 PHE B O 1
ATOM 3349 N N . VAL B 1 110 ? 25.843 -2.498 2.388 1 41.92 110 VAL B N 1
ATOM 3350 C CA . VAL B 1 110 ? 26.065 -1.646 3.552 1 41.92 110 VAL B CA 1
ATOM 3351 C C . VAL B 1 110 ? 25.963 -0.178 3.145 1 41.92 110 VAL B C 1
ATOM 3353 O O . VAL B 1 110 ? 26.754 0.302 2.329 1 41.92 110 VAL B O 1
ATOM 3356 N N . PRO B 1 111 ? 24.775 0.285 3.207 1 43.76 111 PRO B N 1
ATOM 3357 C CA . PRO B 1 111 ? 24.793 1.71 2.869 1 43.76 111 PRO B CA 1
ATOM 3358 C C . PRO B 1 111 ? 26.061 2.414 3.346 1 43.76 111 PRO B C 1
ATOM 3360 O O . PRO B 1 111 ? 26.635 2.033 4.37 1 43.76 111 PRO B O 1
ATOM 3363 N N . PRO B 1 112 ? 27.027 2.911 2.386 1 36.49 112 PRO B N 1
ATOM 3364 C CA . PRO B 1 112 ? 28.159 3.643 2.958 1 36.49 112 PRO B CA 1
ATOM 3365 C C . PRO B 1 112 ? 27.822 4.301 4.294 1 36.49 112 PRO B C 1
ATOM 3367 O O . PRO B 1 112 ? 26.655 4.6 4.562 1 36.49 112 PRO B O 1
ATOM 3370 N N . SER B 1 113 ? 28.678 3.935 5.363 1 31.49 113 SER B N 1
ATOM 3371 C CA . SER B 1 113 ? 28.557 4.698 6.601 1 31.49 113 SER B CA 1
ATOM 3372 C C . SER B 1 113 ? 27.975 6.084 6.341 1 31.49 113 SER B C 1
ATOM 3374 O O . SER B 1 113 ? 28.451 6.808 5.465 1 31.49 113 SER B O 1
ATOM 3376 N N . ARG B 1 114 ? 26.785 6.072 6.356 1 32.68 114 ARG B N 1
ATOM 3377 C CA . ARG B 1 114 ? 26.34 7.453 6.192 1 32.68 114 ARG B CA 1
ATOM 3378 C C . ARG B 1 114 ? 27.405 8.432 6.677 1 32.68 114 ARG B C 1
ATOM 3380 O O . ARG B 1 114 ? 27.661 8.535 7.878 1 32.68 114 ARG B O 1
ATOM 3387 N N . THR B 1 115 ? 28.793 8.506 6.243 1 29.67 115 THR B N 1
ATOM 3388 C CA . THR B 1 115 ? 29.425 9.789 6.529 1 29.67 115 THR B CA 1
ATOM 3389 C C . THR B 1 115 ? 28.38 10.897 6.626 1 29.67 115 THR B C 1
ATOM 3391 O O . THR B 1 115 ? 27.262 10.748 6.128 1 29.67 115 THR B O 1
ATOM 3394 N N . SER B 1 116 ? 28.989 12.11 7.214 1 26.79 116 SER B N 1
ATOM 3395 C CA . SER B 1 116 ? 28.355 13.414 7.378 1 26.79 116 SER B CA 1
ATOM 3396 C C . SER B 1 116 ? 27.582 13.814 6.126 1 26.79 116 SER B C 1
ATOM 3398 O O . SER B 1 116 ? 28.18 14.132 5.096 1 26.79 116 SER B O 1
ATOM 3400 N N . VAL B 1 117 ? 27.214 13.044 5.418 1 28.66 117 VAL B N 1
ATOM 3401 C CA . VAL B 1 117 ? 26.702 13.722 4.232 1 28.66 117 VAL B CA 1
ATOM 3402 C C . VAL B 1 117 ? 26.443 15.193 4.548 1 28.66 117 VAL B C 1
ATOM 3404 O O . VAL B 1 117 ? 25.8 15.515 5.55 1 28.66 117 VAL B O 1
ATOM 3407 N N . THR B 1 118 ? 27.377 15.98 4.126 1 25.99 118 THR B N 1
ATOM 3408 C CA . THR B 1 118 ? 27.067 17.374 3.83 1 25.99 118 THR B CA 1
ATOM 3409 C C . THR B 1 118 ? 25.617 17.521 3.377 1 25.99 118 THR B C 1
ATOM 3411 O O . THR B 1 118 ? 25.18 16.84 2.446 1 25.99 118 THR B O 1
ATOM 3414 N N . SER B 1 119 ? 24.819 17.568 4.237 1 26.41 119 SER B N 1
ATOM 3415 C CA . SER B 1 119 ? 23.579 18.325 4.101 1 26.41 119 SER B CA 1
ATOM 3416 C C . SER B 1 119 ? 23.65 19.296 2.927 1 26.41 119 SER B C 1
ATOM 3418 O O . SER B 1 119 ? 24.052 20.449 3.093 1 26.41 119 SER B O 1
ATOM 3420 N N . ASP B 1 120 ? 24.496 19.045 1.905 1 26.04 120 ASP B N 1
ATOM 3421 C CA . ASP B 1 120 ? 24.332 20.095 0.905 1 26.04 120 ASP B CA 1
ATOM 3422 C C . ASP B 1 120 ? 22.87 20.521 0.791 1 26.04 120 ASP B C 1
ATOM 3424 O O . ASP B 1 120 ? 22.009 19.716 0.429 1 26.04 120 ASP B O 1
ATOM 3428 N N . ALA B 1 121 ? 22.535 21.334 1.624 1 25.77 121 ALA B N 1
ATOM 3429 C CA . ALA B 1 121 ? 21.621 22.468 1.517 1 25.77 121 ALA B CA 1
ATOM 3430 C C . ALA B 1 121 ? 21.444 22.893 0.062 1 25.77 121 ALA B C 1
ATOM 3432 O O . ALA B 1 121 ? 22.414 23.253 -0.609 1 25.77 121 ALA B O 1
ATOM 3433 N N . ILE B 1 122 ? 20.938 22.12 -0.862 1 25.87 122 ILE B N 1
ATOM 3434 C CA . ILE B 1 122 ? 20.761 22.936 -2.058 1 25.87 122 ILE B CA 1
ATOM 3435 C C . ILE B 1 122 ? 20.645 24.407 -1.666 1 25.87 122 ILE B C 1
ATOM 3437 O O . ILE B 1 122 ? 19.639 24.824 -1.088 1 25.87 122 ILE B O 1
ATOM 3441 N N . LEU B 1 123 ? 21.612 24.93 -1.119 1 24.38 123 LEU B N 1
ATOM 3442 C CA . LEU B 1 123 ? 21.819 26.369 -1.249 1 24.38 123 LEU B CA 1
ATOM 3443 C C . LEU B 1 123 ? 21.575 26.826 -2.683 1 24.38 123 LEU B C 1
ATOM 3445 O O . LEU B 1 123 ? 22.307 26.436 -3.596 1 24.38 123 LEU B O 1
ATOM 3449 N N . ILE B 1 124 ? 20.313 26.87 -3.09 1 25.34 124 ILE B N 1
ATOM 3450 C CA . ILE B 1 124 ? 20.121 27.893 -4.112 1 25.34 124 ILE B CA 1
ATOM 3451 C C . ILE B 1 124 ? 20.965 29.121 -3.779 1 25.34 124 ILE B C 1
ATOM 3453 O O . ILE B 1 124 ? 20.575 29.943 -2.946 1 25.34 124 ILE B O 1
ATOM 3457 N N . GLY B 1 125 ? 22.133 28.906 -3.19 1 23.88 125 GLY B N 1
ATOM 3458 C CA . GLY B 1 125 ? 23.02 30.055 -3.285 1 23.88 125 GLY B CA 1
ATOM 3459 C C . GLY B 1 125 ? 23.14 30.601 -4.695 1 23.88 125 GLY B C 1
ATOM 3460 O O . GLY B 1 125 ? 23.059 29.847 -5.667 1 23.88 125 GLY B O 1
ATOM 3461 N N . ASP B 1 126 ? 22.704 31.864 -4.759 1 25.04 126 ASP B N 1
ATOM 3462 C CA . ASP B 1 126 ? 23.091 32.884 -5.728 1 25.04 126 ASP B CA 1
ATOM 3463 C C . ASP B 1 126 ? 24.577 32.784 -6.068 1 25.04 126 ASP B C 1
ATOM 3465 O O . ASP B 1 126 ? 25.42 33.336 -5.358 1 25.04 126 ASP B O 1
ATOM 3469 N N . ASP B 1 127 ? 25.231 31.747 -6.073 1 26.04 127 ASP B N 1
ATOM 3470 C CA . ASP B 1 127 ? 26.538 32.136 -6.594 1 26.04 127 ASP B CA 1
ATOM 3471 C C . ASP B 1 127 ? 26.397 32.964 -7.869 1 26.04 127 ASP B C 1
ATOM 3473 O O . ASP B 1 127 ? 26.115 32.422 -8.94 1 26.04 127 ASP B O 1
ATOM 3477 N N . ASP B 1 128 ? 25.703 34.19 -7.655 1 24.93 128 ASP B N 1
ATOM 3478 C CA . ASP B 1 128 ? 26.084 35.315 -8.504 1 24.93 128 ASP B CA 1
ATOM 3479 C C . ASP B 1 128 ? 27.596 35.524 -8.493 1 24.93 128 ASP B C 1
ATOM 3481 O O . ASP B 1 128 ? 28.138 36.129 -7.566 1 24.93 128 ASP B O 1
ATOM 3485 N N . ASP B 1 129 ? 28.476 34.651 -8.591 1 25.88 129 ASP B N 1
ATOM 3486 C CA . ASP B 1 129 ? 29.674 35.368 -9.018 1 25.88 129 ASP B CA 1
ATOM 3487 C C . ASP B 1 129 ? 29.391 36.228 -10.247 1 25.88 129 ASP B C 1
ATOM 3489 O O . ASP B 1 129 ? 29.779 35.874 -11.362 1 25.88 129 ASP B O 1
ATOM 3493 N N . ASP B 1 130 ? 28.087 36.547 -10.677 1 24.07 130 ASP B N 1
ATOM 3494 C CA . ASP B 1 130 ? 28.349 37.702 -11.531 1 24.07 130 ASP B CA 1
ATOM 3495 C C . ASP B 1 130 ? 29.106 38.788 -10.768 1 24.07 130 ASP B C 1
ATOM 3497 O O . ASP B 1 130 ? 28.872 38.994 -9.576 1 24.07 130 ASP B O 1
ATOM 3501 N N . GLU B 1 131 ? 30.357 39.041 -11.113 1 24.54 131 GLU B N 1
ATOM 3502 C CA . GLU B 1 131 ? 30.88 40.385 -11.338 1 24.54 131 GLU B CA 1
ATOM 3503 C C . GLU B 1 131 ? 29.755 41.374 -11.627 1 24.54 131 GLU B C 1
ATOM 3505 O O . GLU B 1 131 ? 28.935 41.146 -12.519 1 24.54 131 GLU B O 1
ATOM 3510 N N . GLU B 1 132 ? 29.093 41.966 -10.537 1 22.26 132 GLU B N 1
ATOM 3511 C CA . GLU B 1 132 ? 28.623 43.343 -10.652 1 22.26 132 GLU B CA 1
ATOM 3512 C C . GLU B 1 132 ? 29.408 44.107 -11.715 1 22.26 132 GLU B C 1
ATOM 3514 O O . GLU B 1 132 ? 30.594 44.39 -11.535 1 22.26 132 GLU B O 1
ATOM 3519 N N . GLN B 1 133 ? 29.497 43.834 -13.124 1 23.39 133 GLN B N 1
ATOM 3520 C CA . GLN B 1 133 ? 29.236 45.182 -13.619 1 23.39 133 GLN B CA 1
ATOM 3521 C C . GLN B 1 133 ? 27.956 45.751 -13.014 1 23.39 133 GLN B C 1
ATOM 3523 O O . GLN B 1 133 ? 27.076 44.999 -12.589 1 23.39 133 GLN B O 1
ATOM 3528 N N . GLU B 1 134 ? 27.601 47.16 -12.789 1 23.89 134 GLU B N 1
ATOM 3529 C CA . GLU B 1 134 ? 26.813 48.21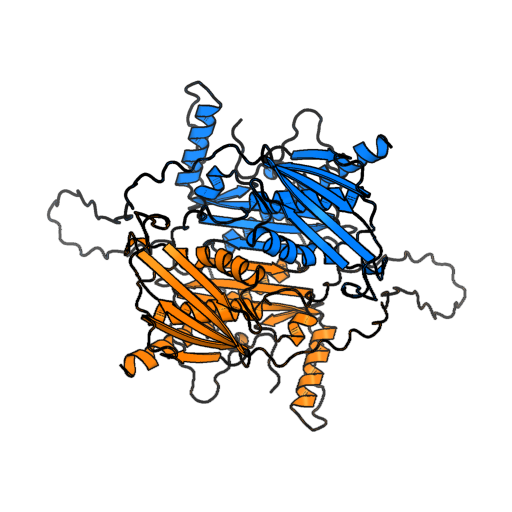3 -12.154 1 23.89 134 GLU B CA 1
ATOM 3530 C C . GLU B 1 134 ? 25.318 47.978 -12.35 1 23.89 134 GLU B C 1
ATOM 3532 O O . GLU B 1 134 ? 24.497 48.515 -11.603 1 23.89 134 GLU B O 1
ATOM 3537 N N . GLY B 1 135 ? 24.703 47.333 -13.477 1 25.92 135 GLY B N 1
ATOM 3538 C CA . GLY B 1 135 ? 23.421 47.964 -13.75 1 25.92 135 GLY B CA 1
ATOM 3539 C C . GLY B 1 135 ? 22.301 47.445 -12.868 1 25.92 135 GLY B C 1
ATOM 3540 O O . GLY B 1 135 ? 22.414 46.366 -12.283 1 25.92 135 GLY B O 1
ATOM 3541 N N . GLY B 1 136 ? 21.181 48.059 -12.211 1 25.76 136 GLY B N 1
ATOM 3542 C CA . GLY B 1 136 ? 20.15 48.184 -11.193 1 25.76 136 GLY B CA 1
ATOM 3543 C C . GLY B 1 136 ? 19.124 47.068 -11.242 1 25.76 136 GLY B C 1
ATOM 3544 O O . GLY B 1 136 ? 18.131 47.098 -10.512 1 25.76 136 GLY B O 1
ATOM 3545 N N . GLY B 1 137 ? 18.85 46.113 -12.252 1 26.67 137 GLY B N 1
ATOM 3546 C CA . GLY B 1 137 ? 17.478 45.644 -12.365 1 26.67 137 GLY B CA 1
ATOM 3547 C C . GLY B 1 137 ? 17.147 44.528 -11.393 1 26.67 137 GLY B C 1
ATOM 3548 O O . GLY B 1 137 ? 18.017 43.731 -11.035 1 26.67 137 GLY B O 1
ATOM 3549 N N . GLY B 1 138 ? 16.116 44.465 -10.348 1 26.66 138 GLY B N 1
ATOM 3550 C CA . GLY B 1 138 ? 15.461 43.777 -9.247 1 26.66 138 GLY B CA 1
ATOM 3551 C C . GLY B 1 138 ? 15.06 42.354 -9.586 1 26.66 138 GLY B C 1
ATOM 3552 O O . GLY B 1 138 ? 13.944 42.112 -10.052 1 26.66 138 GLY B O 1
ATOM 3553 N N . GLY B 1 139 ? 15.81 41.382 -10.101 1 28.36 139 GLY B N 1
ATOM 3554 C CA . GLY B 1 139 ? 15.389 40.057 -10.528 1 28.36 139 GLY B CA 1
ATOM 3555 C C . GLY B 1 139 ? 14.915 39.184 -9.382 1 28.36 139 GLY B C 1
ATOM 3556 O O . GLY B 1 139 ? 15.552 39.134 -8.328 1 28.36 139 GLY B O 1
ATOM 3557 N N . GLY B 1 140 ? 13.554 38.862 -9.186 1 29.08 140 GLY B N 1
ATOM 3558 C CA . GLY B 1 140 ? 12.751 38.121 -8.227 1 29.08 140 GLY B CA 1
ATOM 3559 C C . GLY B 1 140 ? 13.236 36.699 -8.014 1 29.08 140 GLY B C 1
ATOM 3560 O O . GLY B 1 140 ? 13.642 36.027 -8.965 1 29.08 140 GLY B O 1
ATOM 3561 N N . LYS B 1 141 ? 13.873 36.337 -6.88 1 26.92 141 LYS B N 1
ATOM 3562 C CA . LYS B 1 141 ? 14.349 35.07 -6.33 1 26.92 141 LYS B CA 1
ATOM 3563 C C . LYS B 1 141 ? 13.264 33.999 -6.398 1 26.92 141 LYS B C 1
ATOM 3565 O O . LYS B 1 141 ? 12.235 34.107 -5.728 1 26.92 141 LYS B O 1
ATOM 3570 N N . SER B 1 142 ? 13.002 33.298 -7.514 1 28.55 142 SER B N 1
ATOM 3571 C CA . SER B 1 142 ? 12.125 32.134 -7.603 1 28.55 142 SER B CA 1
ATOM 3572 C C . SER B 1 142 ? 12.515 31.069 -6.585 1 28.55 142 SER B C 1
ATOM 3574 O O . SER B 1 142 ? 13.661 30.614 -6.562 1 28.55 142 SER B O 1
ATOM 3576 N N . THR B 1 143 ? 12.156 31.078 -5.315 1 26.15 143 THR B N 1
ATOM 3577 C CA . THR B 1 143 ? 12.244 30.078 -4.257 1 26.15 143 THR B CA 1
ATOM 3578 C C . THR B 1 143 ? 11.951 28.684 -4.805 1 26.15 143 THR B C 1
ATOM 3580 O O . THR B 1 143 ? 10.825 28.396 -5.215 1 26.15 143 THR B O 1
ATOM 3583 N N . ALA B 1 144 ? 12.908 28.092 -5.468 1 26.85 144 ALA B N 1
ATOM 3584 C CA . ALA B 1 144 ? 12.799 26.709 -5.924 1 26.85 144 ALA B CA 1
ATOM 3585 C C . ALA B 1 144 ? 12.3 25.8 -4.805 1 26.85 144 ALA B C 1
ATOM 3587 O O . ALA B 1 144 ? 12.926 25.707 -3.747 1 26.85 144 ALA B O 1
ATOM 3588 N N . ILE B 1 145 ? 11.024 25.692 -4.503 1 31.97 145 ILE B N 1
ATOM 3589 C CA . ILE B 1 145 ? 10.335 24.769 -3.608 1 31.97 145 ILE B CA 1
ATOM 3590 C C . ILE B 1 145 ? 10.995 23.394 -3.676 1 31.97 145 ILE B C 1
ATOM 3592 O O . ILE B 1 145 ? 11.051 22.777 -4.742 1 31.97 145 ILE B O 1
ATOM 3596 N N . ARG B 1 146 ? 12.026 23.082 -2.855 1 35.09 146 ARG B N 1
ATOM 3597 C CA . ARG B 1 146 ? 12.784 21.844 -2.7 1 35.09 146 ARG B CA 1
ATOM 3598 C C . ARG B 1 146 ? 11.858 20.633 -2.679 1 35.09 146 ARG B C 1
ATOM 3600 O O . ARG B 1 146 ? 10.907 20.585 -1.896 1 35.09 146 ARG B O 1
ATOM 3607 N N . LYS B 1 147 ? 11.822 19.976 -3.699 1 41.93 147 LYS B N 1
ATOM 3608 C CA . LYS B 1 147 ? 11.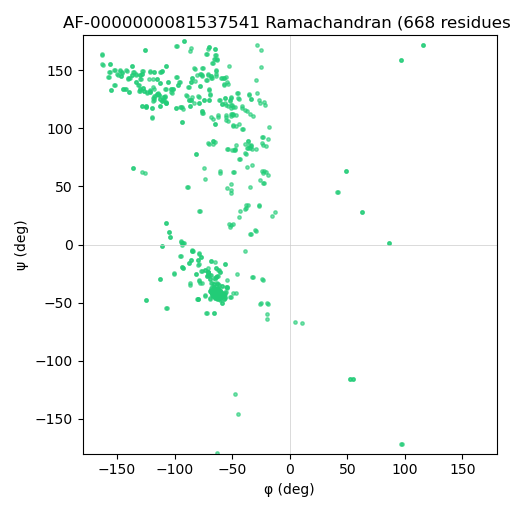138 18.7 -3.885 1 41.93 147 LYS B CA 1
ATOM 3609 C C . LYS B 1 147 ? 11.338 17.787 -2.679 1 41.93 147 LYS B C 1
ATOM 3611 O O . LYS B 1 147 ? 12.382 17.835 -2.025 1 41.93 147 LYS B O 1
ATOM 3616 N N . LEU B 1 148 ? 10.303 17.459 -2.034 1 43.92 148 LEU B N 1
ATOM 3617 C CA . LEU B 1 148 ? 10.265 16.524 -0.915 1 43.92 148 LEU B CA 1
ATOM 3618 C C . LEU B 1 148 ? 11.317 15.432 -1.083 1 43.92 148 LEU B C 1
ATOM 3620 O O . LEU B 1 148 ? 11.365 14.765 -2.119 1 43.92 148 LEU B O 1
ATOM 3624 N N . ARG B 1 149 ? 12.655 15.72 -0.684 1 40.7 149 ARG B N 1
ATOM 3625 C CA . ARG B 1 149 ? 13.739 14.753 -0.817 1 40.7 149 ARG B CA 1
ATOM 3626 C C . ARG B 1 149 ? 13.357 13.413 -0.199 1 40.7 149 ARG B C 1
ATOM 3628 O O . ARG B 1 149 ? 12.784 13.367 0.892 1 40.7 149 ARG B O 1
ATOM 3635 N N . PRO B 1 150 ? 13.298 12.359 -0.99 1 41.27 150 PRO B N 1
ATOM 3636 C CA . PRO B 1 150 ? 13.011 11.002 -0.518 1 41.27 150 PRO B CA 1
ATOM 3637 C C . PRO B 1 150 ? 13.869 10.6 0.68 1 41.27 150 PRO B C 1
ATOM 3639 O O . PRO B 1 150 ? 15.067 10.894 0.711 1 41.27 150 PRO B O 1
ATOM 3642 N N . SER B 1 151 ? 13.361 10.622 1.863 1 40.94 151 SER B N 1
ATOM 3643 C CA . SER B 1 151 ? 14.139 9.966 2.908 1 40.94 151 SER B CA 1
ATOM 3644 C C . SER B 1 151 ? 14.601 8.581 2.467 1 40.94 151 SER B C 1
ATOM 3646 O O . SER B 1 151 ? 13.933 7.925 1.665 1 40.94 151 SER B O 1
ATOM 3648 N N . ALA B 1 152 ? 15.938 8.392 2.412 1 40.48 152 ALA B N 1
ATOM 3649 C CA . ALA B 1 152 ? 16.499 7.064 2.175 1 40.48 152 ALA B CA 1
ATOM 3650 C C . ALA B 1 152 ? 15.633 5.981 2.81 1 40.48 152 ALA B C 1
ATOM 3652 O O . ALA B 1 152 ? 14.987 6.215 3.834 1 40.48 152 ALA B O 1
ATOM 3653 N N . PRO B 1 153 ? 15.23 5.038 1.978 1 41.59 153 PRO B N 1
ATOM 3654 C CA . PRO B 1 153 ? 14.537 3.941 2.657 1 41.59 153 PRO B CA 1
ATOM 3655 C C . PRO B 1 153 ? 15.154 3.603 4.013 1 41.59 153 PRO B C 1
ATOM 3657 O O . PRO B 1 153 ? 16.378 3.624 4.161 1 41.59 153 PRO B O 1
ATOM 3660 N N . HIS B 1 154 ? 14.429 3.808 5.057 1 42.7 154 HIS B N 1
ATOM 3661 C CA . HIS B 1 154 ? 14.897 3.531 6.41 1 42.7 154 HIS B CA 1
ATOM 3662 C C . HIS B 1 154 ? 15.483 2.127 6.514 1 42.7 154 HIS B C 1
ATOM 3664 O O . HIS B 1 154 ? 14.903 1.169 5.998 1 42.7 154 HIS B O 1
ATOM 3670 N N . PRO B 1 155 ? 16.725 2.109 6.715 1 39.33 155 PRO B N 1
ATOM 3671 C CA . PRO B 1 155 ? 17.35 0.806 6.957 1 39.33 155 PRO B CA 1
ATOM 3672 C C . PRO B 1 155 ? 16.419 -0.171 7.671 1 39.33 155 PRO B C 1
ATOM 3674 O O . PRO B 1 155 ? 16.582 -1.388 7.545 1 39.33 155 PRO B O 1
ATOM 3677 N N . ASN B 1 156 ? 15.551 0.521 8.415 1 40.64 156 ASN B N 1
ATOM 3678 C CA . ASN B 1 156 ? 14.736 -0.346 9.259 1 40.64 156 ASN B CA 1
ATOM 3679 C C . ASN B 1 156 ? 13.428 -0.729 8.573 1 40.64 156 ASN B C 1
ATOM 3681 O O . ASN B 1 156 ? 12.492 -1.192 9.226 1 40.64 156 ASN B O 1
ATOM 3685 N N . SER B 1 157 ? 13.325 -0.173 7.264 1 52.73 157 SER B N 1
ATOM 3686 C CA . SER B 1 157 ? 12.118 -0.716 6.649 1 52.73 157 SER B CA 1
ATOM 3687 C C . SER B 1 157 ? 12.203 -2.232 6.508 1 52.73 157 SER B C 1
ATOM 3689 O O . SER B 1 157 ? 13.259 -2.771 6.17 1 52.73 157 SER B O 1
ATOM 3691 N N . THR B 1 158 ? 11.402 -2.939 7.268 1 63.38 158 THR B N 1
ATOM 3692 C CA . THR B 1 158 ? 11.661 -4.361 7.469 1 63.38 158 THR B CA 1
ATOM 3693 C C . THR B 1 158 ? 11.702 -5.097 6.133 1 63.38 158 THR B C 1
ATOM 3695 O O . THR B 1 158 ? 12.655 -5.826 5.849 1 63.38 158 THR B O 1
ATOM 3698 N N . PHE B 1 159 ? 10.731 -4.815 5.102 1 81.48 159 PHE B N 1
ATOM 3699 C CA . PHE B 1 159 ? 10.805 -5.488 3.811 1 81.48 159 PHE B CA 1
ATOM 3700 C C . PHE B 1 159 ? 10.778 -4.478 2.671 1 81.48 159 PHE B C 1
ATOM 3702 O O . PHE B 1 159 ? 9.886 -3.629 2.608 1 81.48 159 PHE B O 1
ATOM 3709 N N . SER B 1 160 ? 11.839 -4.467 1.894 1 85.95 160 SER B N 1
ATOM 3710 C CA . SER B 1 160 ? 11.885 -3.59 0.728 1 85.95 160 SER B CA 1
ATOM 3711 C C . SER B 1 160 ? 10.84 -3.991 -0.307 1 85.95 160 SER B C 1
ATOM 3713 O O . SER B 1 160 ? 10.236 -5.062 -0.206 1 85.95 160 SER B O 1
ATOM 3715 N N . ALA B 1 161 ? 10.645 -3.114 -1.278 1 91.78 161 ALA B N 1
ATOM 3716 C CA . ALA B 1 161 ? 9.682 -3.392 -2.341 1 91.78 161 ALA B CA 1
ATOM 3717 C C . ALA B 1 161 ? 10.071 -4.644 -3.121 1 91.78 161 ALA B C 1
ATOM 3719 O O . ALA B 1 161 ? 9.219 -5.482 -3.426 1 91.78 161 ALA B O 1
ATOM 3720 N N . SER B 1 162 ? 11.343 -4.8 -3.43 1 92.66 162 SER B N 1
ATOM 3721 C CA . SER B 1 162 ? 11.821 -5.961 -4.174 1 92.66 162 SER B CA 1
ATOM 3722 C C . SER B 1 162 ? 11.642 -7.245 -3.371 1 92.66 162 SER B C 1
ATOM 3724 O O . SER B 1 162 ? 11.327 -8.296 -3.933 1 92.66 162 SER B O 1
ATOM 3726 N N . GLN B 1 163 ? 11.853 -7.134 -2.071 1 91.23 163 GLN B N 1
ATOM 3727 C CA . GLN B 1 163 ? 11.666 -8.295 -1.207 1 91.23 163 GLN B CA 1
ATOM 3728 C C . GLN B 1 163 ? 10.202 -8.721 -1.166 1 91.23 163 GLN B C 1
ATOM 3730 O O . GLN B 1 163 ? 9.895 -9.914 -1.219 1 91.23 163 GLN B O 1
ATOM 3735 N N . ARG B 1 164 ? 9.37 -7.723 -1.076 1 93.16 164 ARG B N 1
ATOM 3736 C CA . ARG B 1 164 ? 7.942 -8.022 -1.064 1 93.16 164 ARG B CA 1
ATOM 3737 C C . ARG B 1 164 ? 7.518 -8.722 -2.351 1 93.16 164 ARG B C 1
ATOM 3739 O O . ARG B 1 164 ? 6.773 -9.703 -2.313 1 93.16 164 ARG B O 1
ATOM 3746 N N . ALA B 1 165 ? 7.967 -8.223 -3.43 1 97 165 ALA B N 1
ATOM 3747 C CA . ALA B 1 165 ? 7.646 -8.843 -4.712 1 97 165 ALA B CA 1
ATOM 3748 C C . ALA B 1 165 ? 8.151 -10.283 -4.766 1 97 165 ALA B C 1
ATOM 3750 O O . ALA B 1 165 ? 7.438 -11.18 -5.223 1 97 165 ALA B O 1
ATOM 3751 N N . THR B 1 166 ? 9.359 -10.521 -4.312 1 95.85 166 THR B N 1
ATOM 3752 C CA . THR B 1 166 ? 9.954 -11.853 -4.32 1 95.85 166 THR B CA 1
ATOM 3753 C C . THR B 1 166 ? 9.149 -12.809 -3.444 1 95.85 166 THR B C 1
ATOM 3755 O O . THR B 1 166 ? 8.895 -13.951 -3.833 1 95.85 166 THR B O 1
ATOM 3758 N N . ILE B 1 167 ? 8.729 -12.302 -2.326 1 95.1 167 ILE B N 1
ATOM 3759 C CA . ILE B 1 167 ? 7.952 -13.092 -1.377 1 95.1 167 ILE B CA 1
ATOM 3760 C C . ILE B 1 167 ? 6.625 -13.502 -2.012 1 95.1 167 ILE B C 1
ATOM 3762 O O . ILE B 1 167 ? 6.222 -14.664 -1.927 1 95.1 167 ILE B O 1
ATOM 3766 N N . ILE B 1 168 ? 5.97 -12.588 -2.635 1 97.49 168 ILE B N 1
ATOM 3767 C CA . ILE B 1 168 ? 4.673 -12.843 -3.252 1 97.49 168 ILE B CA 1
ATOM 3768 C C . ILE B 1 168 ? 4.824 -13.88 -4.363 1 97.49 168 ILE B C 1
ATOM 3770 O O . ILE B 1 168 ? 4.031 -14.819 -4.456 1 97.49 168 ILE B O 1
ATOM 3774 N N . ASN B 1 169 ? 5.827 -13.731 -5.157 1 97.77 169 ASN B N 1
ATOM 3775 C CA . ASN B 1 169 ? 6.025 -14.651 -6.273 1 97.77 169 ASN B CA 1
ATOM 3776 C C . ASN B 1 169 ? 6.398 -16.048 -5.787 1 97.77 169 ASN B C 1
ATOM 3778 O O . ASN B 1 169 ? 5.956 -17.047 -6.358 1 97.77 169 ASN B O 1
ATOM 3782 N N . ALA B 1 170 ? 7.201 -16.115 -4.769 1 96.12 170 ALA B N 1
ATOM 3783 C CA . ALA B 1 170 ? 7.548 -17.415 -4.201 1 96.12 170 ALA B CA 1
ATOM 3784 C C . ALA B 1 170 ? 6.314 -18.119 -3.646 1 96.12 170 ALA B C 1
ATOM 3786 O O . ALA B 1 170 ? 6.117 -19.314 -3.877 1 96.12 170 ALA B O 1
ATOM 3787 N N . ALA B 1 171 ? 5.561 -17.394 -2.924 1 96.32 171 ALA B N 1
ATOM 3788 C CA . ALA B 1 171 ? 4.327 -17.945 -2.369 1 96.32 171 ALA B CA 1
ATOM 3789 C C . ALA B 1 171 ? 3.405 -18.448 -3.475 1 96.32 171 ALA B C 1
ATOM 3791 O O . ALA B 1 171 ? 2.8 -19.516 -3.35 1 96.32 171 ALA B O 1
ATOM 3792 N N . MET B 1 172 ? 3.31 -17.714 -4.513 1 95.48 172 MET B N 1
ATOM 3793 C CA . MET B 1 172 ? 2.457 -18.093 -5.636 1 95.48 172 MET B CA 1
ATOM 3794 C C . MET B 1 172 ? 2.918 -19.411 -6.248 1 95.48 172 MET B C 1
ATOM 3796 O O . MET B 1 172 ? 2.099 -20.286 -6.537 1 95.48 172 MET B O 1
ATOM 3800 N N . LEU B 1 173 ? 4.189 -19.566 -6.445 1 93.96 173 LEU B N 1
ATOM 3801 C CA . LEU B 1 173 ? 4.713 -20.787 -7.046 1 93.96 173 LEU B CA 1
ATOM 3802 C C . LEU B 1 173 ? 4.466 -21.988 -6.139 1 93.96 173 LEU B C 1
ATOM 3804 O O . LEU B 1 173 ? 4.15 -23.079 -6.619 1 93.96 173 LEU B O 1
ATOM 3808 N N . ALA B 1 174 ? 4.634 -21.75 -4.85 1 93.62 174 ALA B N 1
ATOM 3809 C CA . ALA B 1 174 ? 4.37 -22.841 -3.914 1 93.62 174 ALA B CA 1
ATOM 3810 C C . ALA B 1 174 ? 2.906 -23.266 -3.966 1 93.62 174 ALA B C 1
ATOM 3812 O O . ALA B 1 174 ? 2.597 -24.459 -3.92 1 93.62 174 ALA B O 1
ATOM 3813 N N . LEU B 1 175 ? 2.051 -22.341 -4.061 1 92.72 175 LEU B N 1
ATOM 3814 C CA . LEU B 1 175 ? 0.623 -22.625 -4.155 1 92.72 175 LEU B CA 1
ATOM 3815 C C . LEU B 1 175 ? 0.299 -23.353 -5.456 1 92.72 175 LEU B C 1
ATOM 3817 O O . LEU B 1 175 ? -0.499 -24.293 -5.464 1 92.72 175 LEU B O 1
ATOM 3821 N N . LEU B 1 176 ? 0.936 -22.952 -6.484 1 89.83 176 LEU B N 1
ATOM 3822 C CA . LEU B 1 176 ? 0.756 -23.626 -7.765 1 89.83 176 LEU B CA 1
ATOM 3823 C C . LEU B 1 176 ? 1.228 -25.074 -7.689 1 89.83 176 LEU B C 1
ATOM 3825 O O . LEU B 1 176 ? 0.584 -25.971 -8.238 1 89.83 176 LEU B O 1
ATOM 3829 N N . ASP B 1 177 ? 2.268 -25.239 -7.008 1 88.8 177 ASP B N 1
ATOM 3830 C CA . ASP B 1 177 ? 2.849 -26.573 -6.888 1 88.8 177 ASP B CA 1
ATOM 3831 C C . ASP B 1 177 ? 1.984 -27.47 -6.006 1 88.8 177 ASP B C 1
ATOM 3833 O O . ASP B 1 177 ? 2.036 -28.697 -6.119 1 88.8 177 ASP B O 1
ATOM 3837 N N . SER B 1 178 ? 1.246 -26.899 -5.096 1 88.62 178 SER B N 1
ATOM 3838 C CA . SER B 1 178 ? 0.44 -27.671 -4.155 1 88.62 178 SER B CA 1
ATOM 3839 C C . SER B 1 178 ? -0.753 -28.317 -4.849 1 88.62 178 SER B C 1
ATOM 3841 O O . SER B 1 178 ? -1.365 -29.242 -4.311 1 88.62 178 SER B O 1
ATOM 3843 N N . GLY B 1 179 ? -1.188 -27.756 -5.977 1 85.02 179 GLY B N 1
ATOM 3844 C CA . GLY B 1 179 ? -2.335 -28.293 -6.691 1 85.02 179 GLY B CA 1
ATOM 3845 C C . GLY B 1 179 ? -3.659 -27.753 -6.187 1 85.02 179 GLY B C 1
ATOM 3846 O O . GLY B 1 179 ? -4.723 -28.195 -6.625 1 85.02 179 GLY B O 1
ATOM 3847 N N . LEU B 1 180 ? -3.62 -26.9 -5.251 1 88.73 180 LEU B N 1
ATOM 3848 C CA . LEU B 1 180 ? -4.852 -26.253 -4.812 1 88.73 180 LEU B CA 1
ATOM 3849 C C . LEU B 1 180 ? -5.534 -25.538 -5.973 1 88.73 180 LEU B C 1
ATOM 3851 O O . LEU B 1 180 ? -4.863 -24.969 -6.837 1 88.73 180 LEU B O 1
ATOM 3855 N N . ALA B 1 181 ? -6.8 -25.639 -5.893 1 88.45 181 ALA B N 1
ATOM 3856 C CA . ALA B 1 181 ? -7.564 -24.931 -6.917 1 88.45 181 ALA B CA 1
ATOM 3857 C C . ALA B 1 181 ? -7.464 -23.42 -6.729 1 88.45 181 ALA B C 1
ATOM 3859 O O . ALA B 1 181 ? -7.631 -22.914 -5.617 1 88.45 181 ALA B O 1
ATOM 3860 N N . MET B 1 182 ? -7.124 -22.797 -7.832 1 88.29 182 MET B N 1
ATOM 3861 C CA . MET B 1 182 ? -6.968 -21.346 -7.812 1 88.29 182 MET B CA 1
ATOM 3862 C C . MET B 1 182 ? -7.785 -20.694 -8.922 1 88.29 182 MET B C 1
ATOM 3864 O O . MET B 1 182 ? -7.947 -21.27 -9.999 1 88.29 182 MET B O 1
ATOM 3868 N N . GLN B 1 183 ? -8.217 -19.501 -8.645 1 85.37 183 GLN B N 1
ATOM 3869 C CA . GLN B 1 183 ? -9.013 -18.785 -9.637 1 85.37 183 GLN B CA 1
ATOM 3870 C C . GLN B 1 183 ? -8.133 -17.904 -10.518 1 85.37 183 GLN B C 1
ATOM 3872 O O . GLN B 1 183 ? -8.549 -17.487 -11.601 1 85.37 183 GLN B O 1
ATOM 3877 N N . ALA B 1 184 ? -6.976 -17.593 -10.048 1 87.4 184 ALA B N 1
ATOM 3878 C CA . ALA B 1 184 ? -6.079 -16.704 -10.782 1 87.4 184 ALA B CA 1
ATOM 3879 C C . ALA B 1 184 ? -4.625 -16.937 -10.378 1 87.4 184 ALA B C 1
ATOM 3881 O O . ALA B 1 184 ? -4.352 -17.532 -9.333 1 87.4 184 ALA B O 1
ATOM 3882 N N . THR B 1 185 ? -3.75 -16.587 -11.291 1 91.14 185 THR B N 1
ATOM 3883 C CA . THR B 1 185 ? -2.323 -16.538 -10.994 1 91.14 185 THR B CA 1
ATOM 3884 C C . THR B 1 185 ? -1.892 -15.116 -10.644 1 91.14 185 THR B C 1
ATOM 3886 O O . THR B 1 185 ? -2.317 -14.156 -11.29 1 91.14 185 THR B O 1
ATOM 3889 N N . VAL B 1 186 ? -1.084 -15.049 -9.629 1 95.18 186 VAL B N 1
ATOM 3890 C CA . VAL B 1 186 ? -0.639 -13.736 -9.173 1 95.18 186 VAL B CA 1
ATOM 3891 C C . VAL B 1 186 ? 0.828 -13.53 -9.542 1 95.18 186 VAL B C 1
ATOM 3893 O O . VAL B 1 186 ? 1.647 -14.439 -9.388 1 95.18 186 VAL B O 1
ATOM 3896 N N . ALA B 1 187 ? 1.131 -12.406 -10.07 1 96.79 187 ALA B N 1
ATOM 3897 C CA . ALA B 1 187 ? 2.511 -11.998 -10.318 1 96.79 187 ALA B CA 1
ATOM 3898 C C . ALA B 1 187 ? 2.779 -10.602 -9.763 1 96.79 187 ALA B C 1
ATOM 3900 O O . ALA B 1 187 ? 1.959 -9.695 -9.926 1 96.79 187 ALA B O 1
ATOM 3901 N N . ALA B 1 188 ? 3.881 -10.476 -9.075 1 98.08 188 ALA B N 1
ATOM 3902 C CA . ALA B 1 188 ? 4.222 -9.201 -8.45 1 98.08 188 ALA B CA 1
ATOM 3903 C C . ALA B 1 188 ? 5.523 -8.642 -9.017 1 98.08 188 ALA B C 1
ATOM 3905 O O . ALA B 1 188 ? 6.419 -9.401 -9.397 1 98.08 188 ALA B O 1
ATOM 3906 N N . CYS B 1 189 ? 5.612 -7.344 -9.064 1 97.89 189 CYS B N 1
ATOM 3907 C CA . CYS B 1 189 ? 6.805 -6.634 -9.511 1 97.89 189 CYS B CA 1
ATOM 3908 C C . CYS B 1 189 ? 6.98 -5.326 -8.747 1 97.89 189 CYS B C 1
ATOM 3910 O O . CYS B 1 189 ? 5.996 -4.69 -8.365 1 97.89 189 CYS B O 1
ATOM 3912 N N . ALA B 1 190 ? 8.197 -4.982 -8.508 1 97.4 190 ALA B N 1
ATOM 3913 C CA . ALA B 1 190 ? 8.531 -3.741 -7.814 1 97.4 190 ALA B CA 1
ATOM 3914 C C . ALA B 1 190 ? 9.132 -2.72 -8.776 1 97.4 190 ALA B C 1
ATOM 3916 O O . ALA B 1 190 ? 9.671 -3.086 -9.823 1 97.4 190 ALA B O 1
ATOM 3917 N N . CYS B 1 191 ? 8.974 -1.481 -8.444 1 96.91 191 CYS B N 1
ATOM 3918 C CA . CYS B 1 191 ? 9.562 -0.375 -9.191 1 96.91 191 CYS B CA 1
ATOM 3919 C C . CYS B 1 191 ? 10.039 0.726 -8.252 1 96.91 191 CYS B C 1
ATOM 3921 O O . CYS B 1 191 ? 9.546 0.846 -7.128 1 96.91 191 CYS B O 1
ATOM 3923 N N . ALA B 1 192 ? 11.054 1.405 -8.681 1 95.06 192 ALA B N 1
ATOM 3924 C CA . ALA B 1 192 ? 11.603 2.526 -7.924 1 95.06 192 ALA B CA 1
ATOM 3925 C C . ALA B 1 192 ? 11.758 3.761 -8.807 1 95.06 192 ALA B C 1
ATOM 3927 O O . ALA B 1 192 ? 12.064 3.647 -9.997 1 95.06 192 ALA B O 1
ATOM 3928 N N . VAL B 1 193 ? 11.501 4.885 -8.258 1 93.45 193 VAL B N 1
ATOM 3929 C CA . VAL B 1 193 ? 11.721 6.158 -8.938 1 93.45 193 VAL B CA 1
ATOM 3930 C C . VAL B 1 193 ? 13.045 6.766 -8.48 1 93.45 193 VAL B C 1
ATOM 3932 O O . VAL B 1 193 ? 13.207 7.103 -7.305 1 93.45 193 VAL B O 1
ATOM 3935 N N . LEU B 1 194 ? 13.943 6.912 -9.447 1 91.04 194 LEU B N 1
ATOM 3936 C CA . LEU B 1 194 ? 15.265 7.452 -9.151 1 91.04 194 LEU B CA 1
ATOM 3937 C C . LEU B 1 194 ? 15.452 8.819 -9.8 1 91.04 194 LEU B C 1
ATOM 3939 O O . LEU B 1 194 ? 15.028 9.034 -10.937 1 91.04 194 LEU B O 1
ATOM 3943 N N . PRO B 1 195 ? 16.074 9.679 -9.005 1 87.33 195 PRO B N 1
ATOM 3944 C CA . PRO B 1 195 ? 16.514 10.891 -9.7 1 87.33 195 PRO B CA 1
ATOM 3945 C C . PRO B 1 195 ? 17.477 10.597 -10.848 1 87.33 195 PRO B C 1
ATOM 3947 O O . PRO B 1 195 ? 18.318 9.701 -10.738 1 87.33 195 PRO B O 1
ATOM 3950 N N . ALA B 1 196 ? 17.313 11.348 -11.853 1 86.38 196 ALA B N 1
ATOM 3951 C CA . ALA B 1 196 ? 18.086 11.098 -13.066 1 86.38 196 ALA B CA 1
ATOM 3952 C C . ALA B 1 196 ? 19.583 11.086 -12.77 1 86.38 196 ALA B C 1
ATOM 3954 O O . ALA B 1 196 ? 20.319 10.246 -13.292 1 86.38 196 ALA B O 1
ATOM 3955 N N . LYS B 1 197 ? 20.01 11.988 -11.948 1 83.6 197 LYS B N 1
ATOM 3956 C CA . LYS B 1 197 ? 21.427 12.092 -11.612 1 83.6 197 LYS B CA 1
ATOM 3957 C C . LYS B 1 197 ? 21.926 10.818 -10.937 1 83.6 197 LYS B C 1
ATOM 3959 O O . LYS B 1 197 ? 23.003 10.315 -11.266 1 83.6 197 LYS B O 1
ATOM 3964 N N . GLU B 1 198 ? 21.163 10.306 -10.023 1 82.81 198 GLU B N 1
ATOM 3965 C CA . GLU B 1 198 ? 21.544 9.096 -9.302 1 82.81 198 GLU B CA 1
ATOM 3966 C C . GLU B 1 198 ? 21.508 7.874 -10.217 1 82.81 198 GLU B C 1
ATOM 3968 O O . GLU B 1 198 ? 22.348 6.98 -10.1 1 82.81 198 GLU B O 1
ATOM 3973 N N . ALA B 1 199 ? 20.542 7.843 -11.013 1 84.41 199 ALA B N 1
ATOM 3974 C CA . ALA B 1 199 ? 20.435 6.73 -11.954 1 84.41 199 ALA B CA 1
ATOM 3975 C C . ALA B 1 199 ? 21.661 6.657 -12.859 1 84.41 199 ALA B C 1
ATOM 3977 O O . ALA B 1 199 ? 22.191 5.572 -13.11 1 84.41 199 ALA B O 1
ATOM 3978 N N . SER B 1 200 ? 22.059 7.798 -13.338 1 82.02 200 SER B N 1
ATOM 3979 C CA . SER B 1 200 ? 23.23 7.865 -14.206 1 82.02 200 SER B CA 1
ATOM 3980 C C . SER B 1 200 ? 24.493 7.441 -13.465 1 82.02 200 SER B C 1
ATOM 3982 O O . SER B 1 200 ? 25.335 6.73 -14.018 1 82.02 200 SER B O 1
ATOM 3984 N N . ARG B 1 201 ? 24.612 7.86 -12.301 1 83.08 201 ARG B N 1
ATOM 3985 C CA . ARG B 1 201 ? 25.771 7.521 -11.482 1 83.08 201 ARG B CA 1
ATOM 3986 C C . ARG B 1 201 ? 25.858 6.017 -11.251 1 83.08 201 ARG B C 1
ATOM 3988 O O . ARG B 1 201 ? 26.936 5.428 -11.357 1 83.08 201 ARG B O 1
ATOM 3995 N N . LEU B 1 202 ? 24.75 5.447 -10.917 1 82.79 202 LEU B N 1
ATOM 3996 C CA . LEU B 1 202 ? 24.716 4.017 -10.636 1 82.79 202 LEU B CA 1
ATOM 3997 C C . LEU B 1 202 ? 25.043 3.208 -11.887 1 82.79 202 LEU B C 1
ATOM 3999 O O . LEU B 1 202 ? 25.719 2.18 -11.808 1 82.79 202 LEU B O 1
ATOM 4003 N N . ARG B 1 203 ? 24.584 3.635 -12.948 1 80.18 203 ARG B N 1
ATOM 4004 C CA . ARG B 1 203 ? 24.858 2.944 -14.203 1 80.18 203 ARG B CA 1
ATOM 4005 C C . ARG B 1 203 ? 26.343 3.002 -14.547 1 80.18 203 ARG B C 1
ATOM 4007 O O . ARG B 1 203 ? 26.918 2.014 -15.007 1 80.18 203 ARG B O 1
ATOM 4014 N N . LYS B 1 204 ? 26.914 4.173 -14.366 1 78.36 204 LYS B N 1
ATOM 4015 C CA . LYS B 1 204 ? 28.338 4.345 -14.638 1 78.36 204 LYS B CA 1
ATOM 4016 C C . LYS B 1 204 ? 29.182 3.44 -13.745 1 78.36 204 LYS B C 1
ATOM 4018 O O . LYS B 1 204 ? 30.159 2.844 -14.202 1 78.36 204 LYS B O 1
ATOM 4023 N N . ARG B 1 205 ? 28.753 3.339 -12.568 1 77.41 205 ARG B N 1
ATOM 4024 C CA . ARG B 1 205 ? 29.476 2.499 -11.618 1 77.41 205 ARG B CA 1
ATOM 4025 C C . ARG B 1 205 ? 29.403 1.03 -12.021 1 77.41 205 ARG B C 1
ATOM 4027 O O . ARG B 1 205 ? 30.39 0.3 -11.905 1 77.41 205 ARG B O 1
ATOM 4034 N N . ARG B 1 206 ? 28.304 0.603 -12.438 1 73.86 206 ARG B N 1
ATOM 4035 C CA . ARG B 1 206 ? 28.111 -0.793 -12.819 1 73.86 206 ARG B CA 1
ATOM 4036 C C . ARG B 1 206 ? 28.908 -1.132 -14.075 1 73.86 206 ARG B C 1
ATOM 4038 O O . ARG B 1 206 ? 29.458 -2.229 -14.189 1 73.86 206 ARG B O 1
ATOM 4045 N N . ARG B 1 207 ? 28.867 -0.204 -14.995 1 69.24 207 ARG B N 1
ATOM 4046 C CA . ARG B 1 207 ? 29.647 -0.409 -16.212 1 69.24 207 ARG B CA 1
ATOM 4047 C C . ARG B 1 207 ? 31.132 -0.547 -15.893 1 69.24 207 ARG B C 1
ATOM 4049 O O . ARG B 1 207 ? 31.835 -1.345 -16.517 1 69.24 207 ARG B O 1
ATOM 4056 N N . ARG B 1 208 ? 31.474 0.303 -14.983 1 68.34 208 ARG B N 1
ATOM 4057 C CA . ARG B 1 208 ? 32.874 0.255 -14.576 1 68.34 208 ARG B CA 1
ATOM 4058 C C . ARG B 1 208 ? 33.208 -1.079 -13.918 1 68.34 208 ARG B C 1
ATOM 4060 O O . ARG B 1 208 ? 34.303 -1.613 -14.106 1 68.34 208 ARG B O 1
ATOM 4067 N N . SER B 1 209 ? 32.238 -1.474 -13.098 1 63.54 209 SER B N 1
ATOM 4068 C CA . SER B 1 209 ? 32.474 -2.734 -12.402 1 63.54 209 SER B CA 1
ATOM 4069 C C . SER B 1 209 ? 32.47 -3.911 -13.371 1 63.54 209 SER B C 1
ATOM 4071 O O . SER B 1 209 ? 33.186 -4.894 -13.167 1 63.54 209 SER B O 1
ATOM 4073 N N . ASP B 1 210 ? 31.52 -3.798 -14.318 1 59.27 210 ASP B N 1
ATOM 4074 C CA . ASP B 1 210 ? 31.443 -4.876 -15.3 1 59.27 210 ASP B CA 1
ATOM 4075 C C . ASP B 1 210 ? 32.617 -4.816 -16.274 1 59.27 210 ASP B C 1
ATOM 4077 O O . ASP B 1 210 ? 33.122 -5.853 -16.71 1 59.27 210 ASP B O 1
ATOM 4081 N N . ASP B 1 211 ? 32.661 -3.495 -17.008 1 54.58 211 ASP B N 1
ATOM 4082 C CA . ASP B 1 211 ? 33.723 -3.402 -18.005 1 54.58 211 ASP B CA 1
ATOM 4083 C C . ASP B 1 211 ? 35.087 -3.225 -17.341 1 54.58 211 ASP B C 1
ATOM 4085 O O . ASP B 1 211 ? 35.286 -2.292 -16.56 1 54.58 211 ASP B O 1
ATOM 4089 N N . GLY B 1 212 ? 35.909 -3.838 -16.6 1 46.71 212 GLY B N 1
ATOM 4090 C CA . GLY B 1 212 ? 37.298 -3.468 -16.375 1 46.71 212 GLY B CA 1
ATOM 4091 C C . GLY B 1 212 ? 37.681 -2.159 -17.039 1 46.71 212 GLY B C 1
ATOM 4092 O O . GLY B 1 212 ? 38.705 -1.561 -16.699 1 46.71 212 GLY B O 1
ATOM 4093 N N . GLY B 1 213 ? 37.766 -1.85 -18.527 1 38.38 213 GLY B N 1
ATOM 4094 C CA . GLY B 1 213 ? 38.305 -0.836 -19.42 1 38.38 213 GLY B CA 1
ATOM 4095 C C . GLY B 1 213 ? 37.355 0.325 -19.646 1 38.38 213 GLY B C 1
ATOM 4096 O O . GLY B 1 213 ? 36.186 0.262 -19.259 1 38.38 213 GLY B O 1
ATOM 4097 N N . ASP B 1 214 ? 37.931 1.552 -20.291 1 37.04 214 ASP B N 1
ATOM 4098 C CA . ASP B 1 214 ? 37.562 2.892 -20.736 1 37.04 214 ASP B CA 1
ATOM 4099 C C . ASP B 1 214 ? 36.3 2.858 -21.595 1 37.04 214 ASP B C 1
ATOM 4101 O O . ASP B 1 214 ? 36.379 2.892 -22.825 1 37.04 214 ASP B O 1
ATOM 4105 N N . VAL B 1 215 ? 35.494 1.851 -21.594 1 36.61 215 VAL B N 1
ATOM 4106 C CA . VAL B 1 215 ? 34.553 1.976 -22.703 1 36.61 215 VAL B CA 1
ATOM 4107 C C . VAL B 1 215 ? 33.847 3.328 -22.632 1 36.61 215 VAL B C 1
ATOM 4109 O O . VAL B 1 215 ? 33.635 3.868 -21.544 1 36.61 215 VAL B O 1
ATOM 4112 N N . ASP B 1 216 ? 33.626 4.016 -23.845 1 35.82 216 ASP B N 1
ATOM 4113 C CA . ASP B 1 216 ? 33.068 5.28 -24.316 1 35.82 216 ASP B CA 1
ATOM 4114 C C . ASP B 1 216 ? 31.675 5.516 -23.738 1 35.82 216 ASP B C 1
ATOM 4116 O O . ASP B 1 216 ? 30.866 4.589 -23.659 1 35.82 216 ASP B O 1
ATOM 4120 N N . THR B 1 217 ? 31.51 6.448 -22.875 1 37.44 217 THR B N 1
ATOM 4121 C CA . THR B 1 217 ? 30.487 7.224 -22.183 1 37.44 217 THR B CA 1
ATOM 4122 C C . THR B 1 217 ? 29.28 7.455 -23.086 1 37.44 217 THR B C 1
ATOM 4124 O O . THR B 1 217 ? 28.508 8.393 -22.872 1 37.44 217 THR B O 1
ATOM 4127 N N . GLN B 1 218 ? 29.155 6.821 -24.3 1 32.52 218 GLN B N 1
ATOM 4128 C CA . GLN B 1 218 ? 28.219 7.452 -25.225 1 32.52 218 GLN B CA 1
ATOM 4129 C C . GLN B 1 218 ? 26.79 7.383 -24.695 1 32.52 218 GLN B C 1
ATOM 4131 O O . GLN B 1 218 ? 25.979 8.271 -24.964 1 32.52 218 GLN B O 1
ATOM 4136 N N . MET B 1 219 ? 26.241 6.129 -24.448 1 34.17 219 MET B N 1
ATOM 4137 C CA . MET B 1 219 ? 24.783 6.186 -24.395 1 34.17 219 MET B CA 1
ATOM 4138 C C . MET B 1 219 ? 24.308 6.737 -23.055 1 34.17 219 MET B C 1
ATOM 4140 O O . MET B 1 219 ? 24.006 5.973 -22.137 1 34.17 219 MET B O 1
ATOM 4144 N N . ASP B 1 220 ? 25.029 7.562 -22.368 1 36.04 220 ASP B N 1
ATOM 4145 C CA . ASP B 1 220 ? 24.422 8.3 -21.265 1 36.04 220 ASP B CA 1
ATOM 4146 C C . ASP B 1 220 ? 22.978 8.68 -21.587 1 36.04 220 ASP B C 1
ATOM 4148 O O . ASP B 1 220 ? 22.703 9.257 -22.641 1 36.04 220 ASP B O 1
ATOM 4152 N N . ALA B 1 221 ? 22.04 7.961 -21.45 1 33.86 221 ALA B N 1
ATOM 4153 C CA . ALA B 1 221 ? 20.695 8.506 -21.613 1 33.86 221 ALA B CA 1
ATOM 4154 C C . ALA B 1 221 ? 20.666 9.999 -21.298 1 33.86 221 ALA B C 1
ATOM 4156 O O . ALA B 1 221 ? 20.462 10.393 -20.148 1 33.86 221 ALA B O 1
ATOM 4157 N N . GLU B 1 222 ? 21.526 10.86 -21.493 1 36.7 222 GLU B N 1
ATOM 4158 C CA . GLU B 1 222 ? 21.683 12.309 -21.564 1 36.7 222 GLU B CA 1
ATOM 4159 C C . GLU B 1 222 ? 20.342 12.999 -21.792 1 36.7 222 GLU B C 1
ATOM 4161 O O . GLU B 1 222 ? 20.152 14.149 -21.388 1 36.7 222 GLU B O 1
ATOM 4166 N N . GLY B 1 223 ? 19.58 12.577 -22.798 1 36.26 223 GLY B N 1
ATOM 4167 C CA . GLY B 1 223 ? 18.501 13.324 -23.426 1 36.26 223 GLY B CA 1
ATOM 4168 C C . GLY B 1 223 ? 17.237 13.363 -22.589 1 36.26 223 GLY B C 1
ATOM 4169 O O . GLY B 1 223 ? 16.21 13.883 -23.03 1 36.26 223 GLY B O 1
ATOM 4170 N N . SER B 1 224 ? 17.029 12.234 -21.856 1 42.64 224 SER B N 1
ATOM 4171 C CA . SER B 1 224 ? 15.669 12.349 -21.34 1 42.64 224 SER B CA 1
ATOM 4172 C C . SER B 1 224 ? 15.571 13.439 -20.278 1 42.64 224 SER B C 1
ATOM 4174 O O . SER B 1 224 ? 16.346 13.451 -19.319 1 42.64 224 SER B O 1
ATOM 4176 N N . HIS B 1 225 ? 15.37 14.584 -20.605 1 49.53 225 HIS B N 1
ATOM 4177 C CA . HIS B 1 225 ? 14.934 15.767 -19.873 1 49.53 225 HIS B CA 1
ATOM 4178 C C . HIS B 1 225 ? 14.047 15.389 -18.691 1 49.53 225 HIS B C 1
ATOM 4180 O O . HIS B 1 225 ? 13.473 16.262 -18.036 1 49.53 225 HIS B O 1
ATOM 4186 N N . ALA B 1 226 ? 14.064 13.941 -18.393 1 64.22 226 ALA B N 1
ATOM 4187 C CA . ALA B 1 226 ? 13.101 13.653 -17.333 1 64.22 226 ALA B CA 1
ATOM 4188 C C . ALA B 1 226 ? 13.748 13.776 -15.956 1 64.22 226 ALA B C 1
ATOM 4190 O O . ALA B 1 226 ? 14.918 13.427 -15.78 1 64.22 226 ALA B O 1
ATOM 4191 N N . GLU B 1 227 ? 13.342 14.424 -15.051 1 77.96 227 GLU B N 1
ATOM 4192 C CA . GLU B 1 227 ? 13.777 14.667 -13.679 1 77.96 227 GLU B CA 1
ATOM 4193 C C . GLU B 1 227 ? 13.915 13.359 -12.904 1 77.96 227 GLU B C 1
ATOM 4195 O O . GLU B 1 227 ? 14.733 13.258 -11.987 1 77.96 227 GLU B O 1
ATOM 4200 N N . HIS B 1 228 ? 13.312 12.24 -13.409 1 88.52 228 HI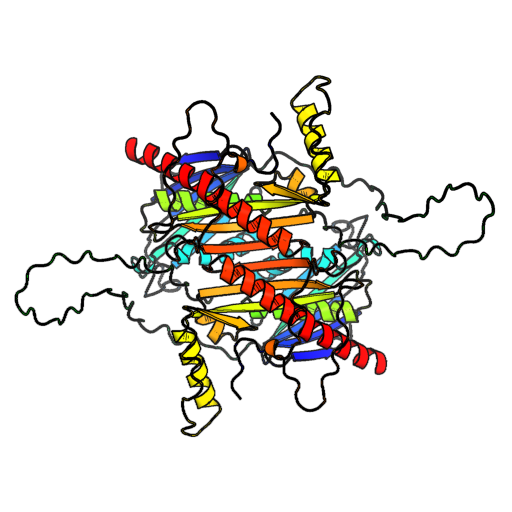S B N 1
ATOM 4201 C CA . HIS B 1 228 ? 13.332 10.963 -12.705 1 88.52 228 HIS B CA 1
ATOM 4202 C C . HIS B 1 228 ? 13.349 9.794 -13.685 1 88.52 228 HIS B C 1
ATOM 4204 O O . HIS B 1 228 ? 12.993 9.954 -14.855 1 88.52 228 HIS B O 1
ATOM 4210 N N . VAL B 1 229 ? 13.981 8.715 -13.23 1 92.14 229 VAL B N 1
ATOM 4211 C CA . VAL B 1 229 ? 13.993 7.47 -13.991 1 92.14 229 VAL B CA 1
ATOM 4212 C C . VAL B 1 229 ? 13.253 6.383 -13.217 1 92.14 229 VAL B C 1
ATOM 4214 O O . VAL B 1 229 ? 13.444 6.233 -12.007 1 92.14 229 VAL B O 1
ATOM 4217 N N . LEU B 1 230 ? 12.333 5.751 -13.919 1 94.42 230 LEU B N 1
ATOM 4218 C CA . LEU B 1 230 ? 11.624 4.612 -13.346 1 94.42 230 LEU B CA 1
ATOM 4219 C C . LEU B 1 230 ? 12.389 3.316 -13.592 1 94.42 230 LEU B C 1
ATOM 4221 O O . LEU B 1 230 ? 12.671 2.965 -14.74 1 94.42 230 LEU B O 1
ATOM 4225 N N . VAL B 1 231 ? 12.706 2.587 -12.528 1 94.98 231 VAL B N 1
ATOM 4226 C CA . VAL B 1 231 ? 13.496 1.365 -12.639 1 94.98 231 VAL B CA 1
ATOM 4227 C C . VAL B 1 231 ? 12.667 0.17 -12.172 1 94.98 231 VAL B C 1
ATOM 4229 O O . VAL B 1 231 ? 12.151 0.164 -11.053 1 94.98 231 VAL B O 1
ATOM 4232 N N . LEU B 1 232 ? 12.614 -0.821 -13.009 1 95.81 232 LEU B N 1
ATOM 4233 C CA . LEU B 1 232 ? 11.918 -2.055 -12.661 1 95.81 232 LEU B CA 1
ATOM 4234 C C . LEU B 1 232 ? 12.827 -2.986 -11.866 1 95.81 232 LEU B C 1
ATOM 4236 O O . LEU B 1 232 ? 14.026 -3.075 -12.141 1 95.81 232 LEU B O 1
ATOM 4240 N N . ASP B 1 233 ? 12.226 -3.674 -10.908 1 95.2 233 ASP B N 1
ATOM 4241 C CA . ASP B 1 233 ? 12.961 -4.662 -10.123 1 95.2 233 ASP B CA 1
ATOM 4242 C C . ASP B 1 233 ? 14.277 -4.084 -9.607 1 95.2 233 ASP B C 1
ATOM 4244 O O . ASP B 1 233 ? 15.352 -4.609 -9.907 1 95.2 233 ASP B O 1
ATOM 4248 N N . PRO B 1 234 ? 14.114 -3.093 -8.79 1 92.71 234 PRO B N 1
ATOM 4249 C CA . PRO B 1 234 ? 15.313 -2.384 -8.337 1 92.71 234 PRO B CA 1
ATOM 4250 C C . PRO B 1 234 ? 16.192 -3.235 -7.423 1 92.71 234 PRO B C 1
ATOM 4252 O O . PRO B 1 234 ? 15.679 -4.042 -6.644 1 92.71 234 PRO B O 1
ATOM 4255 N N . SER B 1 235 ? 17.498 -3.031 -7.556 1 86.79 235 SER B N 1
ATOM 4256 C CA . SER B 1 235 ? 18.453 -3.587 -6.603 1 86.79 235 SER B CA 1
ATOM 4257 C C . SER B 1 235 ? 18.394 -2.851 -5.268 1 86.79 235 SER B C 1
ATOM 4259 O O . SER B 1 235 ? 17.818 -1.764 -5.178 1 86.79 235 SER B O 1
ATOM 4261 N N . PRO B 1 236 ? 18.962 -3.469 -4.233 1 82.72 236 PRO B N 1
ATOM 4262 C CA . PRO B 1 236 ? 18.994 -2.775 -2.943 1 82.72 236 PRO B CA 1
ATOM 4263 C C . PRO B 1 236 ? 19.639 -1.394 -3.031 1 82.72 236 PRO B C 1
ATOM 4265 O O . PRO B 1 236 ? 19.199 -0.459 -2.358 1 82.72 236 PRO B O 1
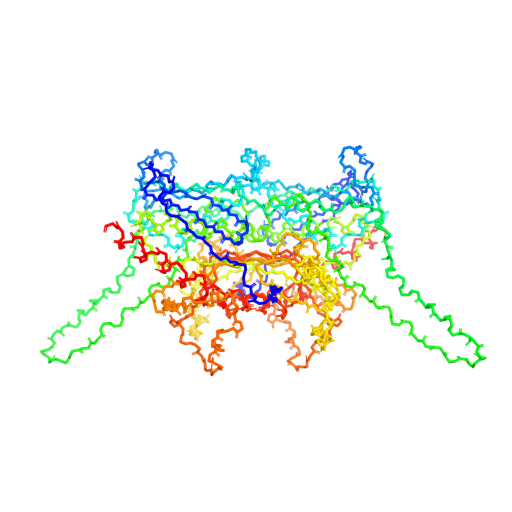ATOM 4268 N N . GLU B 1 237 ? 20.668 -1.256 -3.863 1 82.82 237 GLU B N 1
ATOM 4269 C CA . GLU B 1 237 ? 21.327 0.034 -4.043 1 82.82 237 GLU B CA 1
ATOM 4270 C C . GLU B 1 237 ? 20.398 1.038 -4.721 1 82.82 237 GLU B C 1
ATOM 4272 O O . GLU B 1 237 ? 20.347 2.206 -4.33 1 82.82 237 GLU B O 1
ATOM 4277 N N . GLU B 1 238 ? 19.735 0.605 -5.712 1 87.21 238 GLU B N 1
ATOM 4278 C CA . GLU B 1 238 ? 18.794 1.473 -6.414 1 87.21 238 GLU B CA 1
ATOM 4279 C C . GLU B 1 238 ? 17.66 1.915 -5.493 1 87.21 238 GLU B C 1
ATOM 4281 O O . GLU B 1 238 ? 17.228 3.069 -5.542 1 87.21 238 GLU B O 1
ATOM 4286 N N . GLU B 1 239 ? 17.169 1.021 -4.66 1 87.73 239 GLU B N 1
ATOM 4287 C CA . GLU B 1 239 ? 16.108 1.365 -3.718 1 87.73 239 GLU B CA 1
ATOM 4288 C C . GLU B 1 239 ? 16.593 2.382 -2.688 1 87.73 239 GLU B C 1
ATOM 4290 O O . GLU B 1 239 ? 15.829 3.247 -2.254 1 87.73 239 GLU B O 1
ATOM 4295 N N . TYR B 1 240 ? 17.856 2.238 -2.365 1 80.79 240 TYR B N 1
ATOM 4296 C CA . TYR B 1 240 ? 18.431 3.151 -1.384 1 80.79 240 TYR B CA 1
ATOM 4297 C C . TYR B 1 240 ? 18.42 4.585 -1.902 1 80.79 240 TYR B C 1
ATOM 4299 O O . TYR B 1 240 ? 18.15 5.522 -1.147 1 80.79 240 TYR B O 1
ATOM 4307 N N . TYR B 1 241 ? 18.689 4.774 -3.183 1 83.93 241 TYR B N 1
ATOM 4308 C CA . TYR B 1 241 ? 18.787 6.115 -3.749 1 83.93 241 TYR B CA 1
ATOM 4309 C C . TYR B 1 241 ? 17.458 6.551 -4.353 1 83.93 241 TYR B C 1
ATOM 4311 O O . TYR B 1 241 ? 17.346 7.654 -4.891 1 83.93 241 TYR B O 1
ATOM 4319 N N . ALA B 1 242 ? 16.456 5.715 -4.23 1 89.39 242 ALA B N 1
ATOM 4320 C CA . ALA B 1 242 ? 15.162 6.022 -4.834 1 89.39 242 ALA B CA 1
ATOM 4321 C C . ALA B 1 242 ? 14.396 7.046 -3.999 1 89.39 242 ALA B C 1
ATOM 4323 O O . ALA B 1 242 ? 14.523 7.076 -2.773 1 89.39 242 ALA B O 1
ATOM 4324 N N . THR B 1 243 ? 13.639 7.865 -4.717 1 86.6 243 THR B N 1
ATOM 4325 C CA . THR B 1 243 ? 12.747 8.799 -4.04 1 86.6 243 THR B CA 1
ATOM 4326 C C . THR B 1 243 ? 11.482 8.091 -3.565 1 86.6 243 THR B C 1
ATOM 4328 O O . THR B 1 243 ? 10.886 8.482 -2.559 1 86.6 243 THR B O 1
ATOM 4331 N N . SER B 1 244 ? 11.108 7.131 -4.262 1 90.67 244 SER B N 1
ATOM 4332 C CA . SER B 1 244 ? 9.931 6.34 -3.918 1 90.67 244 SER B CA 1
ATOM 4333 C C . SER B 1 244 ? 10.05 4.914 -4.445 1 90.67 244 SER B C 1
ATOM 4335 O O . SER B 1 244 ? 10.779 4.661 -5.406 1 90.67 244 SER B O 1
ATOM 4337 N N . THR B 1 245 ? 9.444 4.013 -3.746 1 93.33 245 THR B N 1
ATOM 4338 C CA . THR B 1 245 ? 9.418 2.606 -4.133 1 93.33 245 THR B CA 1
ATOM 4339 C C . THR B 1 245 ? 7.987 2.077 -4.149 1 93.33 245 THR B C 1
ATOM 4341 O O . THR B 1 245 ? 7.149 2.513 -3.357 1 93.33 245 THR B O 1
ATOM 4344 N N . HIS B 1 246 ? 7.742 1.141 -5.088 1 94.88 246 HIS B N 1
ATOM 4345 C CA . HIS B 1 246 ? 6.387 0.65 -5.314 1 94.88 246 HIS B CA 1
ATOM 4346 C C . HIS B 1 246 ? 6.382 -0.854 -5.564 1 94.88 246 HIS B C 1
ATOM 4348 O O . HIS B 1 246 ? 7.302 -1.388 -6.187 1 94.88 246 HIS B O 1
ATOM 4354 N N . VAL B 1 247 ? 5.377 -1.496 -5.068 1 96.52 247 VAL B N 1
ATOM 4355 C CA . VAL B 1 247 ? 5.148 -2.903 -5.383 1 96.52 247 VAL B CA 1
ATOM 4356 C C . VAL B 1 247 ? 3.694 -3.11 -5.797 1 96.52 247 VAL B C 1
ATOM 4358 O O . VAL B 1 247 ? 2.781 -2.557 -5.179 1 96.52 247 VAL B O 1
ATOM 4361 N N . PHE B 1 248 ? 3.506 -3.806 -6.888 1 97.01 248 PHE B N 1
ATOM 4362 C CA . PHE B 1 248 ? 2.184 -4.148 -7.4 1 97.01 248 PHE B CA 1
ATOM 4363 C C . PHE B 1 248 ? 2.072 -5.648 -7.649 1 97.01 248 PHE B C 1
ATOM 4365 O O . PHE B 1 248 ? 3.003 -6.268 -8.167 1 97.01 248 PHE B O 1
ATOM 4372 N N . ALA B 1 249 ? 0.973 -6.211 -7.214 1 97.26 249 ALA B N 1
ATOM 4373 C CA . ALA B 1 249 ? 0.634 -7.593 -7.54 1 97.26 249 ALA B CA 1
ATOM 4374 C C . ALA B 1 249 ? -0.618 -7.66 -8.41 1 97.26 249 ALA B C 1
ATOM 4376 O O . ALA B 1 249 ? -1.647 -7.07 -8.074 1 97.26 249 ALA B O 1
ATOM 4377 N N . PHE B 1 250 ? -0.511 -8.397 -9.493 1 94.57 250 PHE B N 1
ATOM 4378 C CA . PHE B 1 250 ? -1.592 -8.484 -10.467 1 94.57 250 PHE B CA 1
ATOM 4379 C C . PHE B 1 250 ? -2.145 -9.902 -10.537 1 94.57 250 PHE B C 1
ATOM 4381 O O . PHE B 1 250 ? -1.394 -10.873 -10.429 1 94.57 250 PHE B O 1
ATOM 4388 N N . GLY B 1 251 ? -3.458 -9.962 -10.711 1 92.3 251 GLY B N 1
ATOM 4389 C CA . GLY B 1 251 ? -4.114 -11.243 -10.921 1 92.3 251 GLY B CA 1
ATOM 4390 C C . GLY B 1 251 ? -4.462 -11.504 -12.374 1 92.3 251 GLY B C 1
ATOM 4391 O O . GLY B 1 251 ? -4.967 -10.618 -13.066 1 92.3 251 GLY B O 1
ATOM 4392 N N . PHE B 1 252 ? -4.134 -12.692 -12.783 1 87.5 252 PHE B N 1
ATOM 4393 C CA . PHE B 1 252 ? -4.402 -13.104 -14.155 1 87.5 252 PHE B CA 1
ATOM 4394 C C . PHE B 1 252 ? -5.325 -14.317 -14.185 1 87.5 252 PHE B C 1
ATOM 4396 O O . PHE B 1 252 ? -4.977 -15.381 -13.67 1 87.5 252 PHE B O 1
ATOM 4403 N N . ALA B 1 253 ? -6.518 -14.049 -14.607 1 81.11 253 ALA B N 1
ATOM 4404 C CA . ALA B 1 253 ? -7.493 -15.136 -14.648 1 81.11 253 ALA B CA 1
ATOM 4405 C C . ALA B 1 253 ? -8.021 -15.346 -16.064 1 81.11 253 ALA B C 1
ATOM 4407 O O . ALA B 1 253 ? -8.144 -14.392 -16.835 1 81.11 253 ALA B O 1
ATOM 4408 N N . GLY B 1 254 ? -8.355 -16.624 -16.342 1 71.99 254 GLY B N 1
ATOM 4409 C CA . GLY B 1 254 ? -9.006 -16.978 -17.594 1 71.99 254 GLY B CA 1
ATOM 4410 C C . GLY B 1 254 ? -8.27 -16.464 -18.816 1 71.99 254 GLY B C 1
ATOM 4411 O O . GLY B 1 254 ? -7.071 -16.704 -18.972 1 71.99 254 GLY B O 1
ATOM 4412 N N . LYS B 1 255 ? -8.987 -15.574 -19.501 1 61.98 255 LYS B N 1
ATOM 4413 C CA . LYS B 1 255 ? -8.501 -15.064 -20.78 1 61.98 255 LYS B CA 1
ATOM 4414 C C . LYS B 1 255 ? -7.411 -14.016 -20.574 1 61.98 255 LYS B C 1
ATOM 4416 O O . LYS B 1 255 ? -6.688 -13.673 -21.512 1 61.98 255 LYS B O 1
ATOM 4421 N N . SER B 1 256 ? -7.327 -13.652 -19.323 1 67.65 256 SER B N 1
ATOM 4422 C CA . SER B 1 256 ? -6.336 -12.61 -19.071 1 67.65 256 SER B CA 1
ATOM 4423 C C . SER B 1 256 ? -4.946 -13.205 -18.877 1 67.65 256 SER B C 1
ATOM 4425 O O . SER B 1 256 ? -3.952 -12.476 -18.841 1 67.65 256 SER B O 1
ATOM 4427 N N . THR B 1 257 ? -4.914 -14.517 -18.862 1 71.07 257 THR B N 1
ATOM 4428 C CA . THR B 1 257 ? -3.613 -15.145 -18.662 1 71.07 257 THR B CA 1
ATOM 4429 C C . THR B 1 257 ? -2.805 -15.138 -19.956 1 71.07 257 THR B C 1
ATOM 4431 O O . THR B 1 257 ? -3.258 -15.653 -20.981 1 71.07 257 THR B O 1
ATOM 4434 N N . PRO B 1 258 ? -1.676 -14.547 -19.881 1 70.07 258 PRO B N 1
ATOM 4435 C CA . PRO B 1 258 ? -0.857 -14.514 -21.096 1 70.07 258 PRO B CA 1
ATOM 4436 C C . PRO B 1 258 ? -0.281 -15.882 -21.455 1 70.07 258 PRO B C 1
ATOM 4438 O O . PRO B 1 258 ? -0.077 -16.721 -20.574 1 70.07 258 PRO B O 1
ATOM 4441 N N . PRO B 1 259 ? -0.197 -16.044 -22.763 1 67.85 259 PRO B N 1
ATOM 4442 C CA . PRO B 1 259 ? 0.413 -17.308 -23.184 1 67.85 259 PRO B CA 1
ATOM 4443 C C . PRO B 1 259 ? 1.883 -17.415 -22.784 1 67.85 259 PRO B C 1
ATOM 4445 O O . PRO B 1 259 ? 2.518 -16.404 -22.473 1 67.85 259 PRO B O 1
ATOM 4448 N N . ALA B 1 260 ? 2.347 -18.708 -22.766 1 63.06 260 ALA B N 1
ATOM 4449 C CA . ALA B 1 260 ? 3.763 -18.946 -22.498 1 63.06 260 ALA B CA 1
ATOM 4450 C C . ALA B 1 260 ? 4.64 -18.286 -23.558 1 63.06 260 ALA B C 1
ATOM 4452 O O . ALA B 1 260 ? 4.299 -18.286 -24.743 1 63.06 260 ALA B O 1
ATOM 4453 N N . ARG B 1 261 ? 5.506 -17.481 -23.099 1 64.58 261 ARG B N 1
ATOM 4454 C CA . ARG B 1 261 ? 6.46 -16.845 -24.002 1 64.58 261 ARG B CA 1
ATOM 4455 C C . ARG B 1 261 ? 7.557 -17.821 -24.415 1 64.58 261 ARG B C 1
ATOM 4457 O O . ARG B 1 261 ? 8.102 -18.542 -23.577 1 64.58 261 ARG B O 1
ATOM 4464 N N . GLU B 1 262 ? 7.544 -18.122 -25.728 1 58.97 262 GLU B N 1
ATOM 4465 C CA . GLU B 1 262 ? 8.671 -18.909 -26.218 1 58.97 262 GLU B CA 1
ATOM 4466 C C . GLU B 1 262 ? 9.971 -18.114 -26.15 1 58.97 262 GLU B C 1
ATOM 4468 O O . GLU B 1 262 ? 10.085 -17.047 -26.758 1 58.97 262 GLU B O 1
ATOM 4473 N N . TRP B 1 263 ? 10.603 -18.238 -24.993 1 54.73 263 TRP B N 1
ATOM 4474 C CA . TRP B 1 263 ? 11.902 -17.585 -24.868 1 54.73 263 TRP B CA 1
ATOM 4475 C C . TRP B 1 263 ? 12.919 -18.211 -25.817 1 54.73 263 TRP B C 1
ATOM 4477 O O . TRP B 1 263 ? 12.978 -19.435 -25.955 1 54.73 263 TRP B O 1
ATOM 4487 N N . SER B 1 264 ? 13.207 -17.542 -26.9 1 47.93 264 SER B N 1
ATOM 4488 C CA . SER B 1 264 ? 14.29 -18.13 -27.682 1 47.93 264 SER B CA 1
ATOM 4489 C C . SER B 1 264 ? 15.507 -18.419 -26.809 1 47.93 264 SER B C 1
ATOM 4491 O O . SER B 1 264 ? 15.748 -17.724 -25.82 1 47.93 264 SER B O 1
ATOM 4493 N N . HIS B 1 265 ? 15.99 -19.679 -26.863 1 44.36 265 HIS B N 1
ATOM 4494 C CA . HIS B 1 265 ? 17.105 -20.3 -26.156 1 44.36 265 HIS B CA 1
ATOM 4495 C C . HIS B 1 265 ? 18.145 -19.262 -25.749 1 44.36 265 HIS B C 1
ATOM 4497 O O . HIS B 1 265 ? 18.746 -19.366 -24.678 1 44.36 265 HIS B O 1
ATOM 4503 N N . ASP B 1 266 ? 18.635 -18.415 -26.596 1 45.76 266 ASP B N 1
ATOM 4504 C CA . ASP B 1 266 ? 19.874 -17.655 -26.472 1 45.76 266 ASP B CA 1
ATOM 4505 C C . ASP B 1 266 ? 19.644 -16.348 -25.716 1 45.76 266 ASP B C 1
ATOM 4507 O O . ASP B 1 266 ? 20.593 -15.729 -25.231 1 45.76 266 ASP B O 1
ATOM 4511 N N . GLU B 1 267 ? 18.529 -15.631 -25.771 1 53.39 267 GLU B N 1
ATOM 4512 C CA . GLU B 1 267 ? 18.496 -14.249 -25.302 1 53.39 267 GLU B CA 1
ATOM 4513 C C . GLU B 1 267 ? 17.353 -14.028 -24.316 1 53.39 267 GLU B C 1
ATOM 4515 O O . GLU B 1 267 ? 16.231 -13.713 -24.718 1 53.39 267 GLU B O 1
ATOM 4520 N N . GLU B 1 268 ? 17.3 -14.687 -23.117 1 59.32 268 GLU B N 1
ATOM 4521 C CA . GLU B 1 268 ? 16.293 -14.515 -22.073 1 59.32 268 GLU B CA 1
ATOM 4522 C C . GLU B 1 268 ? 16.279 -13.081 -21.552 1 59.32 268 GLU B C 1
ATOM 4524 O O . GLU B 1 268 ? 16.876 -12.786 -20.514 1 59.32 268 GLU B O 1
ATOM 4529 N N . SER B 1 269 ? 15.962 -12.149 -22.402 1 75.22 269 SER B N 1
ATOM 4530 C CA . SER B 1 269 ? 15.9 -10.755 -21.974 1 75.22 269 SER B CA 1
ATOM 4531 C C . SER B 1 269 ? 14.633 -10.48 -21.17 1 75.22 269 SER B C 1
ATOM 4533 O O . SER B 1 269 ? 13.535 -10.854 -21.585 1 75.22 269 SER B O 1
ATOM 4535 N N . TYR B 1 270 ? 14.765 -10.212 -20.005 1 86.45 270 TYR B N 1
ATOM 4536 C CA . TYR B 1 270 ? 13.635 -9.811 -19.174 1 86.45 270 TYR B CA 1
ATOM 4537 C C . TYR B 1 270 ? 13.423 -8.303 -19.233 1 86.45 270 TYR B C 1
ATOM 4539 O O . TYR B 1 270 ? 13.325 -7.642 -18.196 1 86.45 270 TYR B O 1
ATOM 4547 N N . ASP B 1 271 ? 13.404 -7.873 -20.553 1 88.65 271 ASP B N 1
ATOM 4548 C CA . ASP B 1 271 ? 13.174 -6.448 -20.771 1 88.65 271 ASP B CA 1
ATOM 4549 C C . ASP B 1 271 ? 11.786 -6.199 -21.358 1 88.65 271 ASP B C 1
ATOM 4551 O O . ASP B 1 271 ? 11.45 -6.735 -22.417 1 88.65 271 ASP B O 1
ATOM 4555 N N . ILE B 1 272 ? 11.064 -5.344 -20.719 1 89.66 272 ILE B N 1
ATOM 4556 C CA . ILE B 1 272 ? 9.71 -5.091 -21.201 1 89.66 272 ILE B CA 1
ATOM 4557 C C . ILE B 1 272 ? 9.767 -4.319 -22.517 1 89.66 272 ILE B C 1
ATOM 4559 O O . ILE B 1 272 ? 8.786 -4.279 -23.264 1 89.66 272 ILE B O 1
ATOM 4563 N N . ALA B 1 273 ? 10.816 -3.647 -22.737 1 86.2 273 ALA B N 1
ATOM 4564 C CA . ALA B 1 273 ? 10.985 -2.935 -24.001 1 86.2 273 ALA B CA 1
ATOM 4565 C C . ALA B 1 273 ? 10.971 -3.903 -25.181 1 86.2 273 ALA B C 1
ATOM 4567 O O . ALA B 1 273 ? 10.694 -3.505 -26.315 1 86.2 273 ALA B O 1
ATOM 4568 N N . ASP B 1 274 ? 11.291 -5.153 -24.906 1 82.91 274 ASP B N 1
ATOM 4569 C CA . ASP B 1 274 ? 11.335 -6.17 -25.951 1 82.91 274 ASP B CA 1
ATOM 4570 C C . ASP B 1 274 ? 9.948 -6.756 -26.206 1 82.91 274 ASP B C 1
ATOM 4572 O O . ASP B 1 274 ? 9.764 -7.549 -27.132 1 82.91 274 ASP B O 1
ATOM 4576 N N . LEU B 1 275 ? 9.043 -6.319 -25.367 1 82.63 275 LEU B N 1
ATOM 4577 C CA . LEU B 1 275 ? 7.685 -6.83 -25.52 1 82.63 275 LEU B CA 1
ATOM 4578 C C . LEU B 1 275 ? 6.906 -6.007 -26.54 1 82.63 275 LEU B C 1
ATOM 4580 O O . LEU B 1 275 ? 7.155 -4.809 -26.697 1 82.63 275 LEU B O 1
ATOM 4584 N N . ALA B 1 276 ? 6.146 -6.622 -27.324 1 69.09 276 ALA B N 1
ATOM 4585 C CA . ALA B 1 276 ? 5.284 -5.895 -28.253 1 69.09 276 ALA B CA 1
ATOM 4586 C C . ALA B 1 276 ? 4.458 -4.84 -27.523 1 69.09 276 ALA B C 1
ATOM 4588 O O . ALA B 1 276 ? 4.002 -5.067 -26.4 1 69.09 276 ALA B O 1
ATOM 4589 N N . PRO B 1 277 ? 4.617 -3.549 -28.038 1 59.32 277 PRO B N 1
ATOM 4590 C CA . PRO B 1 277 ? 3.839 -2.498 -27.378 1 59.32 277 PRO B CA 1
ATOM 4591 C C . PRO B 1 277 ? 2.388 -2.905 -27.13 1 59.32 277 PRO B C 1
ATOM 4593 O O . PRO B 1 277 ? 1.842 -3.735 -27.862 1 59.32 277 PRO B O 1
ATOM 4596 N N . ALA B 1 278 ? 2.021 -2.695 -25.924 1 52.82 278 ALA B N 1
ATOM 4597 C CA . ALA B 1 278 ? 0.609 -2.962 -25.666 1 52.82 278 ALA B CA 1
ATOM 4598 C C . ALA B 1 278 ? -0.262 -2.467 -26.817 1 52.82 278 ALA B C 1
ATOM 4600 O O . ALA B 1 278 ? -0.018 -1.392 -27.371 1 52.82 278 ALA B O 1
ATOM 4601 N N . ALA B 1 279 ? -0.734 -3.181 -27.75 1 43.81 279 ALA B N 1
ATOM 4602 C CA . ALA B 1 279 ? -1.598 -2.726 -28.836 1 43.81 279 ALA B CA 1
ATOM 4603 C C . ALA B 1 279 ? -2.342 -1.452 -28.447 1 43.81 279 ALA B C 1
ATOM 4605 O O . ALA B 1 279 ? -2.876 -1.35 -27.34 1 43.81 279 ALA B O 1
ATOM 4606 N N . GLY B 1 280 ? -1.772 -0.261 -28.778 1 38.92 280 GLY B N 1
ATOM 4607 C CA . GLY B 1 280 ? -2.329 1.077 -28.663 1 38.92 280 GLY B CA 1
ATOM 4608 C C . GLY B 1 280 ? -3.843 1.086 -28.56 1 38.92 280 GLY B C 1
ATOM 4609 O O . GLY B 1 280 ? -4.457 2.15 -28.459 1 38.92 280 GLY B O 1
ATOM 4610 N N . ASP B 1 281 ? -4.524 0.512 -29.649 1 38.79 281 ASP B N 1
ATOM 4611 C CA . ASP B 1 281 ? -5.923 0.87 -29.863 1 38.79 281 ASP B CA 1
ATOM 4612 C C . ASP B 1 281 ? -6.704 0.84 -28.551 1 38.79 281 ASP B C 1
ATOM 4614 O O . ASP B 1 281 ? -6.209 0.341 -27.539 1 38.79 281 ASP B O 1
ATOM 4618 N N . GLY B 1 282 ? -8.125 0.412 -28.636 1 36.65 282 GLY B N 1
ATOM 4619 C CA . GLY B 1 282 ? -9.409 0.57 -27.973 1 36.65 282 GLY B CA 1
ATOM 4620 C C . GLY B 1 282 ? -9.417 0.035 -26.553 1 36.65 282 GLY B C 1
ATOM 4621 O O . GLY B 1 282 ? -8.459 -0.611 -26.122 1 36.65 282 GLY B O 1
ATOM 4622 N N . ARG B 1 283 ? -10.589 0.15 -25.908 1 37.68 283 ARG B N 1
ATOM 4623 C CA . ARG B 1 283 ? -11.276 -0.341 -24.718 1 37.68 283 ARG B CA 1
ATOM 4624 C C . ARG B 1 283 ? -10.939 -1.804 -24.455 1 37.68 283 ARG B C 1
ATOM 4626 O O . ARG B 1 283 ? -11.358 -2.688 -25.205 1 37.68 283 ARG B O 1
ATOM 4633 N N . ARG B 1 284 ? -9.55 -2.093 -24.088 1 44.56 284 ARG B N 1
ATOM 4634 C CA . ARG B 1 284 ? -9.274 -3.475 -23.71 1 44.56 284 ARG B CA 1
ATOM 4635 C C . ARG B 1 284 ? -10.547 -4.185 -23.263 1 44.56 284 ARG B C 1
ATOM 4637 O O . ARG B 1 284 ? -11.429 -3.569 -22.66 1 44.56 284 ARG B O 1
ATOM 4644 N N . ASN B 1 285 ? -10.866 -5.222 -23.871 1 43.16 285 ASN B N 1
ATOM 4645 C CA . ASN B 1 285 ? -12.046 -5.971 -23.452 1 43.16 285 ASN B CA 1
ATOM 4646 C C . ASN B 1 285 ? -12.05 -6.215 -21.946 1 43.16 285 ASN B C 1
ATOM 4648 O O . ASN B 1 285 ? -11.007 -6.509 -21.357 1 43.16 285 ASN B O 1
ATOM 4652 N N . ALA B 1 286 ? -12.984 -5.587 -21.276 1 46.21 286 ALA B N 1
ATOM 4653 C CA . ALA B 1 286 ? -13.296 -5.757 -19.86 1 46.21 286 ALA B CA 1
ATOM 4654 C C . ALA B 1 286 ? -12.848 -7.128 -19.36 1 46.21 286 ALA B C 1
ATOM 4656 O O . ALA B 1 286 ? -12.411 -7.266 -18.215 1 46.21 286 ALA B O 1
ATOM 4657 N N . ASP B 1 287 ? -12.879 -8.13 -20.366 1 46.8 287 ASP B N 1
ATOM 4658 C CA . ASP B 1 287 ? -12.636 -9.512 -19.963 1 46.8 287 ASP B CA 1
ATOM 4659 C C . ASP B 1 287 ? -11.142 -9.78 -19.797 1 46.8 287 ASP B C 1
ATOM 4661 O O . ASP B 1 287 ? -10.749 -10.797 -19.22 1 46.8 287 ASP B O 1
ATOM 4665 N N . GLU B 1 288 ? -10.257 -8.839 -20.401 1 55.74 288 GLU B N 1
ATOM 4666 C CA . GLU B 1 288 ? -8.825 -9.126 -20.39 1 55.74 288 GLU B CA 1
ATOM 4667 C C . GLU B 1 288 ? -8.089 -8.225 -19.402 1 55.74 288 GLU B C 1
ATOM 4669 O O . GLU B 1 288 ? -6.863 -8.111 -19.453 1 55.74 288 GLU B O 1
ATOM 4674 N N . GLU B 1 289 ? -8.928 -7.683 -18.514 1 66.94 289 GLU B N 1
ATOM 4675 C CA . GLU B 1 289 ? -8.235 -6.692 -17.696 1 66.94 289 GLU B CA 1
ATOM 4676 C C . GLU B 1 289 ? -7.742 -7.304 -16.388 1 66.94 289 GLU B C 1
ATOM 4678 O O . GLU B 1 289 ? -8.473 -8.047 -15.73 1 66.94 289 GLU B O 1
ATOM 4683 N N . GLU B 1 290 ? -6.422 -7.234 -16.319 1 81.06 290 GLU B N 1
ATOM 4684 C CA . GLU B 1 290 ? -5.812 -7.651 -15.06 1 81.06 290 GLU B CA 1
ATOM 4685 C C . GLU B 1 290 ? -6.161 -6.686 -13.931 1 81.06 290 GLU B C 1
ATOM 4687 O O . GLU B 1 290 ? -6.471 -5.518 -14.179 1 81.06 290 GLU B O 1
ATOM 4692 N N . GLU B 1 291 ? -6.317 -7.354 -12.845 1 87.98 291 GLU B N 1
ATOM 4693 C CA . GLU B 1 291 ? -6.673 -6.585 -11.657 1 87.98 291 GLU B CA 1
ATOM 4694 C C . GLU B 1 291 ? -5.485 -6.455 -10.707 1 87.98 291 GLU B C 1
ATOM 4696 O O . GLU B 1 291 ? -4.659 -7.365 -10.61 1 87.98 291 GLU B O 1
ATOM 4701 N N . ILE B 1 292 ? -5.377 -5.306 -10.163 1 92.57 292 ILE B N 1
ATOM 4702 C CA . ILE B 1 292 ? -4.451 -5.141 -9.048 1 92.57 292 ILE B CA 1
ATOM 4703 C C . ILE B 1 292 ? -5.036 -5.782 -7.792 1 92.57 292 ILE B C 1
ATOM 4705 O O . ILE B 1 292 ? -6.172 -5.492 -7.411 1 92.57 292 ILE B O 1
ATOM 4709 N N . LEU B 1 293 ? -4.259 -6.668 -7.252 1 93.49 293 LEU B N 1
ATOM 4710 C CA . LEU B 1 293 ? -4.722 -7.34 -6.042 1 93.49 293 LEU B CA 1
ATOM 4711 C C . LEU B 1 293 ? -4.079 -6.729 -4.802 1 93.49 293 LEU B C 1
ATOM 4713 O O . LEU B 1 293 ? -4.621 -6.838 -3.699 1 93.49 293 LEU B O 1
ATOM 4717 N N . TYR B 1 294 ? -2.981 -6.169 -4.994 1 93.5 294 TYR B N 1
ATOM 4718 C CA . TYR B 1 294 ? -2.184 -5.595 -3.915 1 93.5 294 TYR B CA 1
ATOM 4719 C C . TYR B 1 294 ? -1.265 -4.499 -4.44 1 93.5 294 TYR B C 1
ATOM 4721 O O . TYR B 1 294 ? -0.678 -4.635 -5.516 1 93.5 294 TYR B O 1
ATOM 4729 N N . ALA B 1 295 ? -1.234 -3.385 -3.765 1 94.28 295 ALA B N 1
ATOM 4730 C CA . ALA B 1 295 ? -0.313 -2.298 -4.087 1 94.28 295 ALA B CA 1
ATOM 4731 C C . ALA B 1 295 ? 0.149 -1.578 -2.824 1 94.28 295 ALA B C 1
ATOM 4733 O O . ALA B 1 295 ? -0.651 -1.32 -1.921 1 94.28 295 ALA B O 1
ATOM 4734 N N . GLU B 1 296 ? 1.382 -1.355 -2.76 1 92.57 296 GLU B N 1
ATOM 4735 C CA . GLU B 1 296 ? 1.959 -0.572 -1.671 1 92.57 296 GLU B CA 1
ATOM 4736 C C . GLU B 1 296 ? 3.044 0.37 -2.184 1 92.57 296 GLU B C 1
ATOM 4738 O O . GLU B 1 296 ? 3.894 -0.029 -2.983 1 92.57 296 GLU B O 1
ATOM 4743 N N . SER B 1 297 ? 2.95 1.584 -1.784 1 92.36 297 SER B N 1
ATOM 4744 C CA . SER B 1 297 ? 3.896 2.6 -2.232 1 92.36 297 SER B CA 1
ATOM 4745 C C . SER B 1 297 ? 4.397 3.444 -1.064 1 92.36 297 SER B C 1
ATOM 4747 O O . SER B 1 297 ? 3.626 3.789 -0.166 1 92.36 297 SER B O 1
ATOM 4749 N N . HIS B 1 298 ? 5.645 3.714 -1.123 1 88.36 298 HIS B N 1
ATOM 4750 C CA . HIS B 1 298 ? 6.292 4.555 -0.122 1 88.36 298 HIS B CA 1
ATOM 4751 C C . HIS B 1 298 ? 7.138 5.641 -0.779 1 88.36 298 HIS B C 1
ATOM 4753 O O . HIS B 1 298 ? 7.833 5.382 -1.764 1 88.36 298 HIS B O 1
ATOM 4759 N N . GLY B 1 299 ? 7.035 6.829 -0.232 1 86.74 299 GLY B N 1
ATOM 4760 C CA . GLY B 1 299 ? 7.82 7.929 -0.766 1 86.74 299 GLY B CA 1
ATOM 4761 C C . GLY B 1 299 ? 7.047 8.796 -1.742 1 86.74 299 GLY B C 1
ATOM 4762 O O . GLY B 1 299 ? 6.074 8.341 -2.348 1 86.74 299 GLY B O 1
ATOM 4763 N N . PRO B 1 300 ? 7.523 10.006 -1.908 1 86.65 300 PRO B N 1
ATOM 4764 C CA . PRO B 1 300 ? 6.811 10.954 -2.768 1 86.65 300 PRO B CA 1
ATOM 4765 C C . PRO B 1 300 ? 6.892 10.586 -4.247 1 86.65 300 PRO B C 1
ATOM 4767 O O . PRO B 1 300 ? 7.966 10.231 -4.741 1 86.65 300 PRO B O 1
ATOM 4770 N N . VAL B 1 301 ? 5.765 10.634 -4.898 1 88.12 301 VAL B N 1
ATOM 4771 C CA . VAL B 1 301 ? 5.702 10.371 -6.332 1 88.12 301 VAL B CA 1
ATOM 4772 C C . VAL B 1 301 ? 4.522 11.121 -6.944 1 88.12 301 VAL B C 1
ATOM 4774 O O . VAL B 1 301 ? 3.454 11.215 -6.335 1 88.12 301 VAL B O 1
ATOM 4777 N N . GLY B 1 302 ? 4.788 11.717 -8.108 1 85.5 302 GLY B N 1
ATOM 4778 C CA . GLY B 1 302 ? 3.689 12.348 -8.821 1 85.5 302 GLY B CA 1
ATOM 4779 C C . GLY B 1 302 ? 2.662 11.357 -9.333 1 85.5 302 GLY B C 1
ATOM 4780 O O . GLY B 1 302 ? 2.972 10.179 -9.528 1 85.5 302 GLY B O 1
ATOM 4781 N N . LEU B 1 303 ? 1.459 11.778 -9.554 1 85.27 303 LEU B N 1
ATOM 4782 C CA . LEU B 1 303 ? 0.359 10.918 -9.974 1 85.27 303 LEU B CA 1
ATOM 4783 C C . LEU B 1 303 ? 0.666 10.257 -11.313 1 85.27 303 LEU B C 1
ATOM 4785 O O . LEU B 1 303 ? 0.376 9.074 -11.508 1 85.27 303 LEU B O 1
ATOM 4789 N N . GLU B 1 304 ? 1.227 10.967 -12.173 1 84.76 304 GLU B N 1
ATOM 4790 C CA . GLU B 1 304 ? 1.53 10.419 -13.491 1 84.76 304 GLU B CA 1
ATOM 4791 C C . GLU B 1 304 ? 2.629 9.364 -13.411 1 84.76 304 GLU B C 1
ATOM 4793 O O . GLU B 1 304 ? 2.529 8.306 -14.036 1 84.76 304 GLU B O 1
ATOM 4798 N N . THR B 1 305 ? 3.671 9.759 -12.655 1 88.83 305 THR B N 1
ATOM 4799 C CA . THR B 1 305 ? 4.767 8.812 -12.485 1 88.83 305 THR B CA 1
ATOM 4800 C C . THR B 1 305 ? 4.284 7.546 -11.783 1 88.83 305 THR B C 1
ATOM 4802 O O . THR B 1 305 ? 4.755 6.446 -12.08 1 88.83 305 THR B O 1
ATOM 4805 N N . TYR B 1 306 ? 3.359 7.76 -10.901 1 91.1 306 TYR B N 1
ATOM 4806 C CA . TYR B 1 306 ? 2.774 6.627 -10.193 1 91.1 306 TYR B CA 1
ATOM 4807 C C . TYR B 1 306 ? 2.006 5.724 -11.15 1 91.1 306 TYR B C 1
ATOM 4809 O O . TYR B 1 306 ? 2.126 4.498 -11.089 1 91.1 306 TYR B O 1
ATOM 4817 N N . ALA B 1 307 ? 1.242 6.283 -12.013 1 88.09 307 ALA B N 1
ATOM 4818 C CA . ALA B 1 307 ? 0.501 5.521 -13.014 1 88.09 307 ALA B CA 1
ATOM 4819 C C . ALA B 1 307 ? 1.45 4.791 -13.96 1 88.09 307 ALA B C 1
ATOM 4821 O O . ALA B 1 307 ? 1.196 3.646 -14.343 1 88.09 307 ALA B O 1
ATOM 4822 N N . ASP B 1 308 ? 2.508 5.43 -14.282 1 90.84 308 ASP B N 1
ATOM 4823 C CA . ASP B 1 308 ? 3.507 4.805 -15.143 1 90.84 308 ASP B CA 1
ATOM 4824 C C . ASP B 1 308 ? 4.169 3.619 -14.446 1 90.84 308 ASP B C 1
ATOM 4826 O O . ASP B 1 308 ? 4.476 2.61 -15.084 1 90.84 308 ASP B O 1
ATOM 4830 N N . ALA B 1 309 ? 4.419 3.818 -13.174 1 93.98 309 ALA B N 1
ATOM 4831 C CA . ALA B 1 309 ? 5.011 2.732 -12.397 1 93.98 309 ALA B CA 1
ATOM 4832 C C . ALA B 1 309 ? 4.103 1.505 -12.388 1 93.98 309 ALA B C 1
ATOM 4834 O O . ALA B 1 309 ? 4.565 0.382 -12.601 1 93.98 309 ALA B O 1
ATOM 4835 N N . ALA B 1 310 ? 2.835 1.742 -12.191 1 93.69 310 ALA B N 1
ATOM 4836 C CA . ALA B 1 310 ? 1.87 0.646 -12.189 1 93.69 310 ALA B CA 1
ATOM 4837 C C . ALA B 1 310 ? 1.818 -0.041 -13.551 1 93.69 310 ALA B C 1
ATOM 4839 O O . ALA B 1 310 ? 1.773 -1.271 -13.631 1 93.69 310 ALA B O 1
ATOM 4840 N N . ASP B 1 311 ? 1.846 0.748 -14.528 1 90.72 311 ASP B N 1
ATOM 4841 C CA . ASP B 1 311 ? 1.753 0.197 -15.876 1 90.72 311 ASP B CA 1
ATOM 4842 C C . ASP B 1 311 ? 2.995 -0.622 -16.222 1 90.72 311 ASP B C 1
ATOM 4844 O O . ASP B 1 311 ? 2.893 -1.679 -16.849 1 90.72 311 ASP B O 1
ATOM 4848 N N . GLN B 1 312 ? 4.148 -0.109 -15.892 1 93.55 312 GLN B N 1
ATOM 4849 C CA . GLN B 1 312 ? 5.375 -0.85 -16.168 1 93.55 312 GLN B CA 1
ATOM 4850 C C . GLN B 1 312 ? 5.4 -2.174 -15.411 1 93.55 312 GLN B C 1
ATOM 4852 O O . GLN B 1 312 ? 5.802 -3.202 -15.96 1 93.55 312 GLN B O 1
ATOM 4857 N N . CYS B 1 313 ? 4.994 -2.132 -14.199 1 95.86 313 CYS B N 1
ATOM 4858 C CA . CYS B 1 313 ? 4.941 -3.364 -13.42 1 95.86 313 CYS B CA 1
ATOM 4859 C C . CYS B 1 313 ? 3.939 -4.345 -14.017 1 95.86 313 CYS B C 1
ATOM 4861 O O . CYS B 1 313 ? 4.171 -5.555 -14.014 1 95.86 313 CYS B O 1
ATOM 4863 N N . ARG B 1 314 ? 2.853 -3.816 -14.486 1 92.62 314 ARG B N 1
ATOM 4864 C CA . ARG B 1 314 ? 1.847 -4.658 -15.126 1 92.62 314 ARG B CA 1
ATOM 4865 C C . ARG B 1 314 ? 2.42 -5.361 -16.352 1 92.62 314 ARG B C 1
ATOM 4867 O O . ARG B 1 314 ? 2.22 -6.563 -16.534 1 92.62 314 ARG B O 1
ATOM 4874 N N . ARG B 1 315 ? 3.07 -4.612 -17.141 1 91.39 315 ARG B N 1
ATOM 4875 C CA . ARG B 1 315 ? 3.678 -5.17 -18.345 1 91.39 315 ARG B CA 1
ATOM 4876 C C . ARG B 1 315 ? 4.696 -6.25 -17.994 1 91.39 315 ARG B C 1
ATOM 4878 O O . ARG B 1 315 ? 4.771 -7.281 -18.665 1 91.39 315 ARG B O 1
ATOM 4885 N N . ALA B 1 316 ? 5.46 -5.985 -16.99 1 94.24 316 ALA B N 1
ATOM 4886 C CA . ALA B 1 316 ? 6.452 -6.964 -16.552 1 94.24 316 ALA B CA 1
ATOM 4887 C C . ALA B 1 316 ? 5.779 -8.23 -16.028 1 94.24 316 ALA B C 1
ATOM 4889 O O . ALA B 1 316 ? 6.207 -9.343 -16.341 1 94.24 316 ALA B O 1
ATOM 4890 N N . ALA B 1 317 ? 4.767 -8.042 -15.233 1 93.87 317 ALA B N 1
ATOM 4891 C CA . ALA B 1 317 ? 4.044 -9.183 -14.675 1 93.87 317 ALA B CA 1
ATOM 4892 C C . ALA B 1 317 ? 3.419 -10.029 -15.78 1 93.87 317 ALA B C 1
ATOM 4894 O O . ALA B 1 317 ? 3.572 -11.253 -15.795 1 93.87 317 ALA B O 1
ATOM 4895 N N . ARG B 1 318 ? 2.803 -9.37 -16.704 1 89.95 318 ARG B N 1
ATOM 4896 C CA . ARG B 1 318 ? 2.078 -10.049 -17.774 1 89.95 318 ARG B CA 1
ATOM 4897 C C . ARG B 1 318 ? 3.041 -10.67 -18.78 1 89.95 318 ARG B C 1
ATOM 4899 O O . ARG B 1 318 ? 2.858 -11.816 -19.197 1 89.95 318 ARG B O 1
ATOM 4906 N N . GLY B 1 319 ? 3.999 -9.937 -19.103 1 89.39 319 GLY B N 1
ATOM 4907 C CA . GLY B 1 319 ? 4.808 -10.329 -20.247 1 89.39 319 GLY B CA 1
ATOM 4908 C C . GLY B 1 319 ? 6.029 -11.143 -19.863 1 89.39 319 GLY B C 1
ATOM 4909 O O . GLY B 1 319 ? 6.621 -11.818 -20.708 1 89.39 319 GLY B O 1
ATOM 4910 N N . LEU B 1 320 ? 6.435 -11.09 -18.68 1 92.63 320 LEU B N 1
ATOM 4911 C CA . LEU B 1 320 ? 7.698 -11.73 -18.331 1 92.63 320 LEU B CA 1
ATOM 4912 C C . LEU B 1 320 ? 7.507 -12.726 -17.192 1 92.63 320 LEU B C 1
ATOM 4914 O O . LEU B 1 320 ? 7.858 -13.901 -17.324 1 92.63 320 LEU B O 1
ATOM 4918 N N . ILE B 1 321 ? 6.836 -12.396 -16.119 1 94 321 ILE B N 1
ATOM 4919 C CA . ILE B 1 321 ? 6.803 -13.221 -14.917 1 94 321 ILE B CA 1
ATOM 4920 C C . ILE B 1 321 ? 5.815 -14.37 -15.106 1 94 321 ILE B C 1
ATOM 4922 O O . ILE B 1 321 ? 6.141 -15.528 -14.836 1 94 321 ILE B O 1
ATOM 4926 N N . VAL B 1 322 ? 4.603 -14.058 -15.612 1 91.84 322 VAL B N 1
ATOM 4927 C CA . VAL B 1 322 ? 3.593 -15.098 -15.778 1 91.84 322 VAL B CA 1
ATOM 4928 C C . VAL B 1 322 ? 4.066 -16.118 -16.811 1 91.84 322 VAL B C 1
ATOM 4930 O O . VAL B 1 322 ? 3.989 -17.327 -16.579 1 91.84 322 VAL B O 1
ATOM 4933 N N . PRO B 1 323 ? 4.588 -15.656 -17.945 1 88.14 323 PRO B N 1
ATOM 4934 C CA . PRO B 1 323 ? 5.127 -16.649 -18.878 1 88.14 323 PRO B CA 1
ATOM 4935 C C . PRO B 1 323 ? 6.238 -17.495 -18.262 1 88.14 323 PRO B C 1
ATOM 4937 O O . PRO B 1 323 ? 6.36 -18.683 -18.574 1 88.14 323 PRO B O 1
ATOM 4940 N N . PHE B 1 324 ? 6.998 -16.915 -17.46 1 90.21 324 PHE B N 1
ATOM 4941 C CA . PHE B 1 324 ? 8.027 -17.673 -16.758 1 90.21 324 PHE B CA 1
ATOM 4942 C C . PHE B 1 324 ? 7.403 -18.757 -15.887 1 90.21 324 PHE B C 1
ATOM 4944 O O . PHE B 1 324 ? 7.902 -19.883 -15.835 1 90.21 324 PHE B O 1
ATOM 4951 N N . TYR B 1 325 ? 6.309 -18.376 -15.092 1 89.2 325 TYR B N 1
ATOM 4952 C CA . TYR B 1 325 ? 5.59 -19.36 -14.29 1 89.2 325 TYR B CA 1
ATOM 4953 C C . TYR B 1 325 ? 5.172 -20.555 -15.139 1 89.2 325 TYR B C 1
ATOM 4955 O O . TYR B 1 325 ? 5.326 -21.705 -14.721 1 89.2 325 TYR B O 1
ATOM 4963 N N . ARG B 1 326 ? 4.682 -20.278 -16.238 1 85.94 326 ARG B N 1
ATOM 4964 C CA . ARG B 1 326 ? 4.142 -21.315 -17.111 1 85.94 326 ARG B CA 1
ATOM 4965 C C . ARG B 1 326 ? 5.245 -22.252 -17.594 1 85.94 326 ARG B C 1
ATOM 4967 O O . ARG B 1 326 ? 5.052 -23.468 -17.652 1 85.94 326 ARG B O 1
ATOM 4974 N N . ARG B 1 327 ? 6.256 -21.671 -17.953 1 85.05 327 ARG B N 1
ATOM 4975 C CA . ARG B 1 327 ? 7.395 -22.49 -18.354 1 85.05 327 ARG B CA 1
ATOM 4976 C C . ARG B 1 327 ? 7.871 -23.368 -17.202 1 85.05 327 ARG B C 1
ATOM 4978 O O . ARG B 1 327 ? 8.175 -24.547 -17.397 1 85.05 327 ARG B O 1
ATOM 4985 N N . TRP B 1 328 ? 7.902 -22.757 -16.125 1 85.81 328 TRP B N 1
ATOM 4986 C CA . TRP B 1 328 ? 8.327 -23.484 -14.933 1 85.81 328 TRP B 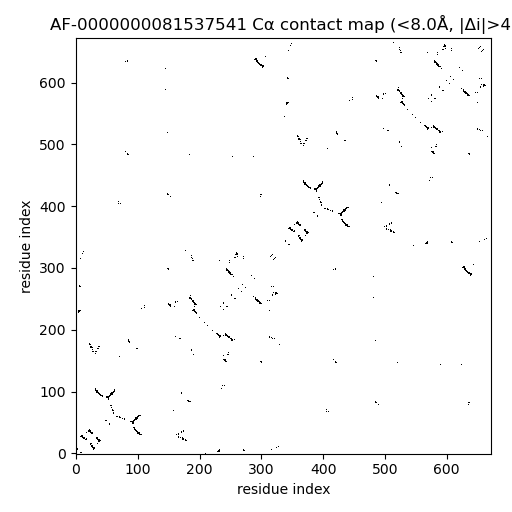CA 1
ATOM 4987 C C . TRP B 1 328 ? 7.383 -24.644 -14.637 1 85.81 328 TRP B C 1
ATOM 4989 O O . TRP B 1 328 ? 7.829 -25.754 -14.338 1 85.81 328 TRP B O 1
ATOM 4999 N N . LEU B 1 329 ? 6.125 -24.445 -14.752 1 82.9 329 LEU B N 1
ATOM 5000 C CA . LEU B 1 329 ? 5.118 -25.464 -14.475 1 82.9 329 LEU B CA 1
ATOM 5001 C C . LEU B 1 329 ? 5.194 -26.595 -15.495 1 82.9 329 LEU B C 1
ATOM 5003 O O . LEU B 1 329 ? 5.001 -27.763 -15.149 1 82.9 329 LEU B O 1
ATOM 5007 N N . SER B 1 330 ? 5.37 -26.222 -16.712 1 80 330 SER B N 1
ATOM 5008 C CA . SER B 1 330 ? 5.43 -27.228 -17.767 1 80 330 SER B CA 1
ATOM 5009 C C . SER B 1 330 ? 6.642 -28.138 -17.594 1 80 330 SER B C 1
ATOM 5011 O O . SER B 1 330 ? 6.577 -29.332 -17.897 1 80 330 SER B O 1
ATOM 5013 N N . GLN B 1 331 ? 7.654 -27.559 -17.211 1 77.34 331 GLN B N 1
ATOM 5014 C CA . GLN B 1 331 ? 8.861 -28.35 -16.997 1 77.34 331 GLN B CA 1
ATOM 5015 C C . GLN B 1 331 ? 8.707 -29.275 -15.793 1 77.34 331 GLN B C 1
ATOM 5017 O O . GLN B 1 331 ? 9.282 -30.365 -15.763 1 77.34 331 GLN B O 1
ATOM 5022 N N . HIS B 1 332 ? 7.959 -28.888 -14.898 1 68.43 332 HIS B N 1
ATOM 5023 C CA . HIS B 1 332 ? 7.743 -29.676 -13.69 1 68.43 332 HIS B CA 1
ATOM 5024 C C . HIS B 1 332 ? 6.737 -30.796 -13.935 1 68.43 332 HIS B C 1
ATOM 5026 O O . HIS B 1 332 ? 6.892 -31.901 -13.409 1 68.43 332 HIS B O 1
ATOM 5032 N N . HIS B 1 333 ? 5.618 -30.507 -14.555 1 60.33 333 HIS B N 1
ATOM 5033 C CA . HIS B 1 333 ? 4.648 -31.557 -14.843 1 60.33 333 HIS B CA 1
ATOM 5034 C C . HIS B 1 333 ? 5.211 -32.573 -15.831 1 60.33 333 HIS B C 1
ATOM 5036 O O . HIS B 1 333 ? 4.845 -33.75 -15.795 1 60.33 333 HIS B O 1
ATOM 5042 N N . ALA B 1 334 ? 6.098 -32.092 -16.689 1 47.57 334 ALA B N 1
ATOM 5043 C CA . ALA B 1 334 ? 6.722 -33.042 -17.606 1 47.57 334 ALA B CA 1
ATOM 5044 C C . ALA B 1 334 ? 7.65 -33.997 -16.86 1 47.57 334 ALA B C 1
ATOM 5046 O O . ALA B 1 334 ? 7.873 -35.127 -17.3 1 47.57 334 ALA B O 1
ATOM 5047 N N . LYS B 1 335 ? 8.152 -33.597 -15.781 1 47.3 335 LYS B N 1
ATOM 5048 C CA . LYS B 1 335 ? 9.072 -34.461 -15.048 1 47.3 335 LYS B CA 1
ATOM 5049 C C . LYS B 1 335 ? 8.319 -35.382 -14.092 1 47.3 335 LYS B C 1
ATOM 5051 O O . LYS B 1 335 ? 8.903 -36.307 -13.524 1 47.3 335 LYS B O 1
ATOM 5056 N N . GLN B 1 336 ? 6.999 -35.078 -13.797 1 44.99 336 GLN B N 1
ATOM 5057 C CA . GLN B 1 336 ? 6.237 -36.069 -13.043 1 44.99 336 GLN B CA 1
ATOM 5058 C C . GLN B 1 336 ? 5.634 -37.121 -13.97 1 44.99 336 GLN B C 1
ATOM 5060 O O . GLN B 1 336 ? 5.232 -36.809 -15.093 1 44.99 336 GLN B O 1
#

Sequence (672 aa):
MSRTPTQLRPLSAQNAVLARADGSASFAFGTLSAYASTTGPLESRIRDELIDRAALQINITPLTGLPTISSRGLGQGLRELFESVVLLHLHPRSVVQVNVQLVTGPPGFVPPSRTSVTSDAILIGDDDDDEEQEGGGGGGKSTAIRKLRPSAPHPNSTFSASQRATIINAAMLALLDSGLAMQATVAACACAVLPAKEASRLRKRRRRSDDGGDVDTQMDAEGSHAEHVLVLDPSPEEEYYATSTHVFAFGFAGKSTPPAREWSHDEESYDIADLAPAAGDGRRNADEEEEILYAESHGPVGLETYADAADQCRRAARGLIVPFYRRWLSQHHAKQMSRTPTQLRPLSAQNAVLARADGSASFAFGTLSAYASTTGPLESRIRDELIDRAALQINITPLTGLPTISSRGLGQGLRELFESVVLLHLHPRSVVQVNVQLVTGPPGFVPPSRTSVTSDAILIGDDDDDEEQEGGGGGGKSTAIRKLRPSAPHPNSTFSASQRATIINAAMLALLDSGLAMQATVAACACAVLPAKEASRLRKRRRRSDDGGDVDTQMDAEGSHAEHVLVLDPSPEEEYYATSTHVFAFGFAGKSTPPAREWSHDEESYDIADLAPAAGDGRRNADEEEEILYAESHGPVGLETYADAADQCRRAARGLIVPFYRRWLSQHHAKQ

InterPro domains:
  IPR001247 Exoribonuclease, phosphorolytic domain 1 [PF01138] (7-180)
  IPR020568 Ribosomal protein uS5 domain 2-type superfamily [SSF54211] (6-108)
  IPR027408 PNPase/RNase PH domain superfamily [G3DSA:3.30.230.70] (2-336)
  IPR036345 Exoribonuclease, PH domain 2 superfamily [SSF55666] (227-333)
  IPR050080 Ribonuclease PH [PTHR11953] (2-320)

Secondary structure (DSSP, 8-state):
-PPPTTBPPPEEEEE---TTSSEEEEEEETTEEEEEEEEEEEEPPGGG-BTTB-EEEEEEE-SSSS--HHHHHHHHHHHHHHHTTB-GGGSTTEEEEEEEEEEE-SS-----------------------------------------------TT-SS-HHHHHHHHHHHHHHHHHHT--BS-EEEEEEEEEEEHHHHHHHHHHHHHHH-SS-------------SEEEEES--HHHHHH-SEEEEEEEEE-GGGSPPP----TT----BGGGS-----SS---GGG--EEEEEEEEEEEEHHHHHHHHHHHHHHIIIIIHHHHHHHHHHHHHH-/-PPPTTBPPPEEEEE---TTSSEEEEEEETTEEEEEEEEEEEEPPGGG-BTTB-EEEEEEE-SSSS--HHHHHHHHHHHHHHHTTB-GGGSTTEEEEEEEEEEE-SS--------------------------S--------------------TT-SS-HHHHHHHHHHHHHHHHHHT--BS-EEEEEEEEEEEHHHHHHHHHHHHHHH-SS-------------SEEEEES--HHHHHH-SEEEEEEEEE-GGGSPPP----TT----BGGGS-----SS---GGG--EEEEEEEEEEEEHHHHHHHHHHHHHHIIIIIHHHHHHHHHHHHHH-

Radius of gyration: 26.22 Å; Cα contacts (8 Å, |Δi|>4): 1297; chains: 2; bounding box: 80×84×61 Å

Foldseek 3Di:
DFADQQFWADKDKDWPPDVVALFKMKIDGHQWIKIKGKHDQDQADPVQFDQQFAAEFEAEAEQDDGDDPLRRVLRVVCRQLQVQWFPGRVPGNGYMYMYMYTHGAPPCVVVPPPPPPPPPPPPPPPPPPPPPPPDDDDDDDPPPPPDPAQDFPPPVNVAAQLRSQNRSLRRQNRVVSSVGDTQWGKHKWKKFKAFLVVVLVVSVVVCVVVVVDDPDPPPSVVPPPDRIDMGISDHPVRSRRGQKMKMWMKIAGDPLAAEQDPDDPPDLTLGLVPPDPPPPDDDPPPVNDIDTSDMDMDGDDDPVVVVVRVVSRVSSRRPRSSSVSVVVVVVVVVVD/DFADQQFWADKDKDWDPDVVALFKMKIDGHQWIKIKGKHDQDQADPVQFDQQFAAEFEAEAEQDDGDDPLRRVLRVVCRQLQVQWFPGRVPGNGYMYMYMYTHGAPPCVVVPPPPPPPPPPPPPPPPPPPPPPDDDDDDDDPPPPPDPQQDFPPPVPVAAQLRSQNRSLRRQNRVVSSPGDTQWGKHKWKKFKAFLVVVLVVSVVVCVVVVVDPPDPPPSVVPPPDRIDMGISDGPVRSRRTQKMKMWMKIAGDPLAAEQDPDDPPDLTLGLVPPDPPPPDDDPPPVNDIDTSDMDMDGDDDPVVVVVRVVSRVSSRRPRSSSVSVVVVVVVVVVD

pLDDT: mean 72.14, std 23.38, range [22.26, 98.08]

Solvent-accessible surface area (backbone atoms only — not comparable to full-atom values): 36259 Å² total; per-residue (Å²): 134,77,79,53,47,57,23,45,50,57,75,50,68,46,66,68,74,41,86,87,38,52,6,15,13,34,21,24,51,53,62,29,30,17,40,11,33,22,40,58,80,32,83,39,56,76,91,66,42,32,79,68,20,32,33,75,43,48,46,37,30,49,72,73,73,65,65,45,46,47,29,52,27,49,19,58,62,46,38,56,43,51,53,38,23,40,55,34,62,82,38,47,38,12,28,35,38,37,41,33,34,37,70,40,59,62,72,79,76,58,68,68,69,78,61,78,66,73,73,69,58,81,60,83,59,74,77,59,75,61,75,74,72,84,83,84,83,86,81,82,83,76,76,74,76,74,68,70,60,39,52,52,59,53,87,73,49,79,69,51,40,46,53,49,20,32,48,50,38,8,43,42,45,2,43,61,55,41,63,60,62,58,66,40,48,60,30,39,28,16,34,26,39,21,40,37,70,58,50,51,51,54,51,53,51,48,41,47,67,69,41,84,67,86,72,80,77,68,84,55,83,74,74,67,86,48,74,54,41,68,26,35,48,44,49,74,68,54,44,42,64,12,28,20,40,29,30,43,28,34,36,29,38,78,79,33,45,59,68,68,60,82,65,58,90,86,64,80,70,48,33,51,82,75,43,78,71,73,82,76,80,75,81,70,55,80,72,50,59,49,22,37,25,34,34,43,37,42,30,52,36,44,64,64,61,48,52,49,48,53,51,54,33,46,48,37,22,51,67,43,50,45,15,46,52,47,51,53,50,52,55,50,57,67,72,99,134,76,78,54,46,55,24,45,51,58,74,48,69,45,65,68,74,41,85,86,37,54,7,15,12,33,21,24,52,53,64,30,28,17,39,12,32,22,42,59,80,33,82,40,57,78,91,66,42,32,79,69,20,31,34,74,44,49,46,38,32,50,71,71,71,66,64,46,46,47,28,51,27,49,18,58,62,48,36,56,42,50,54,36,25,38,55,35,61,82,37,48,38,12,28,32,37,36,40,35,32,38,70,39,58,60,74,77,72,62,69,69,72,78,61,78,64,76,71,71,58,82,60,81,59,74,76,59,75,59,74,76,72,85,81,83,84,84,78,82,81,77,77,75,76,74,67,73,60,40,50,54,59,52,88,72,50,79,70,50,42,47,53,49,20,32,47,51,37,7,44,42,46,2,44,60,54,41,64,61,62,58,64,40,49,62,31,39,28,16,34,27,36,23,41,38,69,58,50,52,50,53,51,52,52,46,40,48,70,69,40,85,68,87,73,82,78,68,84,53,80,72,75,64,86,49,74,54,39,68,26,35,49,43,48,74,66,53,45,44,66,11,28,20,40,28,27,42,28,35,37,29,36,77,79,34,44,61,69,67,60,82,62,57,90,86,65,80,71,46,34,51,82,77,43,77,70,74,77,78,71,75,83,68,54,80,72,51,59,51,21,38,25,34,36,42,36,43,31,52,36,42,66,65,59,47,51,50,49,53,49,54,32,47,48,37,22,51,68,45,49,45,13,47,50,47,51,53,49,51,57,50,58,67,73,98